Protein AF-0000000078813583 (afdb_homodimer)

Structure (mmCIF, N/CA/C/O backbone):
data_AF-0000000078813583-model_v1
#
loop_
_entity.id
_entity.type
_entity.pdbx_description
1 polymer 'HTH gntR-type domain-containing protein'
#
loop_
_atom_site.group_PDB
_atom_site.id
_atom_site.type_symbol
_atom_site.label_atom_id
_atom_site.label_alt_id
_atom_site.label_comp_id
_atom_site.label_asym_id
_atom_site.label_entity_id
_atom_site.label_seq_id
_atom_site.pdbx_PDB_ins_code
_atom_site.Cartn_x
_atom_site.Cartn_y
_atom_site.Cartn_z
_atom_site.occupancy
_atom_site.B_iso_or_equiv
_atom_site.auth_seq_id
_atom_site.auth_comp_id
_atom_site.auth_asym_id
_atom_site.auth_atom_id
_atom_site.pdbx_PDB_model_num
ATOM 1 N N . MET A 1 1 ? 10.258 1.298 33 1 20.34 1 MET A N 1
ATOM 2 C CA . MET A 1 1 ? 10.172 1.238 31.531 1 20.34 1 MET A CA 1
ATOM 3 C C . MET A 1 1 ? 8.977 2.035 31.016 1 20.34 1 MET A C 1
ATOM 5 O O . MET A 1 1 ? 7.832 1.681 31.297 1 20.34 1 MET A O 1
ATOM 9 N N . LYS A 1 2 ? 9.023 3.385 30.969 1 31.19 2 LYS A N 1
ATOM 10 C CA . LYS A 1 2 ? 7.918 4.328 30.859 1 31.19 2 LYS A CA 1
ATOM 11 C C . LYS A 1 2 ? 7.121 4.09 29.578 1 31.19 2 LYS A C 1
ATOM 13 O O . LYS A 1 2 ? 7.695 3.939 28.5 1 31.19 2 LYS A O 1
ATOM 18 N N . ILE A 1 3 ? 6.09 3.344 29.641 1 30.8 3 ILE A N 1
ATOM 19 C CA . ILE A 1 3 ? 5.148 2.914 28.609 1 30.8 3 ILE A CA 1
ATOM 20 C C . ILE A 1 3 ? 4.738 4.109 27.766 1 30.8 3 ILE A C 1
ATOM 22 O O . ILE A 1 3 ? 4.238 5.109 28.281 1 30.8 3 ILE A O 1
ATOM 26 N N . GLU A 1 4 ? 5.508 4.586 26.859 1 36.78 4 GLU A N 1
ATOM 27 C CA . GLU A 1 4 ? 5.168 5.699 25.984 1 36.78 4 GLU A CA 1
ATOM 28 C C . GLU A 1 4 ? 3.711 5.621 25.531 1 36.78 4 GLU A C 1
ATOM 30 O O . GLU A 1 4 ? 3.34 4.73 24.766 1 36.78 4 GLU A O 1
ATOM 35 N N . ILE A 1 5 ? 2.711 5.637 26.359 1 39.38 5 ILE A N 1
ATOM 36 C CA . ILE A 1 5 ? 1.26 5.641 26.203 1 39.38 5 ILE A CA 1
ATOM 37 C C . ILE A 1 5 ? 0.859 6.605 25.094 1 39.38 5 ILE A C 1
ATOM 39 O O . ILE A 1 5 ? 1.167 7.797 25.156 1 39.38 5 ILE A O 1
ATOM 43 N N . ASN A 1 6 ? 0.898 6.344 23.875 1 46.44 6 ASN A N 1
ATOM 44 C CA . ASN A 1 6 ? 0.423 7.164 22.766 1 46.44 6 ASN A CA 1
ATOM 45 C C . ASN A 1 6 ? -0.823 7.957 23.156 1 46.44 6 ASN A C 1
ATOM 47 O O . ASN A 1 6 ? -1.932 7.418 23.141 1 46.44 6 ASN A O 1
ATOM 51 N N . GLN A 1 7 ? -0.845 8.695 24.125 1 53.44 7 GLN A N 1
ATOM 52 C CA . GLN A 1 7 ? -1.902 9.539 24.656 1 53.44 7 GLN A CA 1
ATOM 53 C C . GLN A 1 7 ? -2.555 10.375 23.562 1 53.44 7 GLN A C 1
ATOM 55 O O . GLN A 1 7 ? -1.867 11.086 22.828 1 53.44 7 GLN A O 1
ATOM 60 N N . THR A 1 8 ? -3.723 9.883 23.109 1 69 8 THR A N 1
ATOM 61 C CA . THR A 1 8 ? -4.543 10.703 22.219 1 69 8 THR A CA 1
ATOM 62 C C . THR A 1 8 ? -4.562 12.156 22.688 1 69 8 THR A C 1
ATOM 64 O O . THR A 1 8 ? -4.914 12.445 23.828 1 69 8 THR A O 1
ATOM 67 N N . THR A 1 9 ? -3.934 13.039 21.953 1 79.19 9 THR A N 1
ATOM 68 C CA . THR A 1 9 ? -3.9 14.469 22.219 1 79.19 9 THR A CA 1
ATOM 69 C C . THR A 1 9 ? -5.281 15.086 22.031 1 79.19 9 THR A C 1
ATOM 71 O O . THR A 1 9 ? -6.191 14.445 21.516 1 79.19 9 THR A O 1
ATOM 74 N N . LEU A 1 10 ? -5.449 16.156 22.609 1 86.19 10 LEU A N 1
ATOM 75 C CA . LEU A 1 10 ? -6.68 16.906 22.406 1 86.19 10 LEU A CA 1
ATOM 76 C C . LEU A 1 10 ? -6.949 17.109 20.922 1 86.19 10 LEU A C 1
ATOM 78 O O . LEU A 1 10 ? -8.094 17 20.469 1 86.19 10 LEU A O 1
ATOM 82 N N . ILE A 1 11 ? -5.953 17.312 20.203 1 86.94 11 ILE A N 1
ATOM 83 C CA . ILE A 1 11 ? -6.098 17.531 18.766 1 86.94 11 ILE A CA 1
ATOM 84 C C . ILE A 1 11 ? -6.594 16.25 18.078 1 86.94 11 ILE A C 1
ATOM 86 O O . ILE A 1 11 ? -7.438 16.312 17.188 1 86.94 11 ILE A O 1
ATOM 90 N N . ASP A 1 12 ? -6.102 15.117 18.562 1 86.94 12 ASP A N 1
ATOM 91 C CA . ASP A 1 12 ? -6.57 13.836 18.031 1 86.94 12 ASP A CA 1
ATOM 92 C C . ASP A 1 12 ? -8.07 13.664 18.25 1 86.94 12 ASP A C 1
ATOM 94 O O . ASP A 1 12 ? -8.797 13.234 17.359 1 86.94 12 ASP A O 1
ATOM 98 N N . GLN A 1 13 ? -8.43 14 19.359 1 91.81 13 GLN A N 1
ATOM 99 C CA . GLN A 1 13 ? -9.844 13.883 19.719 1 91.81 13 GLN A CA 1
ATOM 100 C C . GLN A 1 13 ? -10.703 14.82 18.875 1 91.81 13 GLN A C 1
ATOM 102 O O . GLN A 1 13 ? -11.789 14.438 18.422 1 91.81 13 GLN A O 1
ATOM 107 N N . VAL A 1 14 ? -10.242 15.977 18.75 1 94.19 14 VAL A N 1
ATOM 108 C CA . VAL A 1 14 ? -11 16.953 17.984 1 94.19 14 VAL A CA 1
ATOM 109 C C . VAL A 1 14 ? -11.078 16.531 16.531 1 94.19 14 VAL A C 1
ATOM 111 O O . VAL A 1 14 ? -12.125 16.688 15.883 1 94.19 14 VAL A O 1
ATOM 114 N N . GLU A 1 15 ? -10.023 15.984 16 1 92.12 15 GLU A N 1
ATOM 115 C CA . GLU A 1 15 ? -10.055 15.445 14.641 1 92.12 15 GLU A CA 1
ATOM 116 C C . GLU A 1 15 ? -11.141 14.391 14.492 1 92.12 15 GLU A C 1
ATOM 118 O O . GLU A 1 15 ? -11.922 14.43 13.539 1 92.12 15 GLU A O 1
ATOM 123 N N . ASP A 1 16 ? -11.125 13.523 15.422 1 92.94 16 ASP A N 1
ATOM 124 C CA . ASP A 1 16 ? -12.125 12.461 15.406 1 92.94 16 ASP A CA 1
ATOM 125 C C . ASP A 1 16 ? -13.539 13.031 15.5 1 92.94 16 ASP A C 1
ATOM 127 O O . ASP A 1 16 ? -14.438 12.586 14.773 1 92.94 16 ASP A O 1
ATOM 131 N N . SER A 1 17 ? -13.719 13.984 16.312 1 94.88 17 SER A N 1
ATOM 132 C CA . SER A 1 17 ? -15.016 14.617 16.5 1 94.88 17 SER A CA 1
ATOM 133 C C . SER A 1 17 ? -15.461 15.344 15.227 1 94.88 17 SER A C 1
ATOM 135 O O . SER A 1 17 ? -16.641 15.352 14.891 1 94.88 17 SER A O 1
ATOM 137 N N . LEU A 1 18 ? -14.523 15.922 14.609 1 95.56 18 LEU A N 1
ATOM 138 C CA . LEU A 1 18 ? -14.836 16.609 13.359 1 95.56 18 LEU A CA 1
ATOM 139 C C . LEU A 1 18 ? -15.352 15.625 12.312 1 95.56 18 LEU A C 1
ATOM 141 O O . LEU A 1 18 ? -16.359 15.883 11.656 1 95.56 18 LEU A O 1
ATOM 145 N N . LEU A 1 19 ? -14.734 14.531 12.203 1 93.38 19 LEU A N 1
ATOM 146 C CA . LEU A 1 19 ? -15.156 13.531 11.234 1 93.38 19 LEU A CA 1
ATOM 147 C C . LEU A 1 19 ? -16.547 13.008 11.562 1 93.38 19 LEU A C 1
ATOM 149 O O . LEU A 1 19 ? -17.375 12.82 10.672 1 93.38 19 LEU A O 1
ATOM 153 N N . THR A 1 20 ? -16.75 12.82 12.82 1 94.44 20 THR A N 1
ATOM 154 C CA . THR A 1 20 ? -18.062 12.391 13.258 1 94.44 20 THR A CA 1
ATOM 155 C C . THR A 1 20 ? -19.109 13.453 12.945 1 94.44 20 THR A C 1
ATOM 157 O O . THR A 1 20 ? -20.219 13.141 12.484 1 94.44 20 THR A O 1
ATOM 160 N N . TYR A 1 21 ? -18.719 14.68 13.203 1 94.56 21 TYR A N 1
ATOM 161 C CA . TYR A 1 21 ? -19.594 15.797 12.914 1 94.56 21 TYR A CA 1
ATOM 162 C C . TYR A 1 21 ? -19.969 15.836 11.43 1 94.56 21 TYR A C 1
ATOM 164 O O . TYR A 1 21 ? -21.125 16.016 11.078 1 94.56 21 TYR A O 1
ATOM 172 N N . PHE A 1 22 ? -19 15.688 10.594 1 93.62 22 PHE A N 1
ATOM 173 C CA . PHE A 1 22 ? -19.25 15.727 9.156 1 93.62 22 PHE A CA 1
ATOM 174 C C . PHE A 1 22 ? -20.203 14.617 8.734 1 93.62 22 PHE A C 1
ATOM 176 O O . PHE A 1 22 ? -21.125 14.852 7.961 1 93.62 22 PHE A O 1
ATOM 183 N N . LYS A 1 23 ? -20 13.492 9.297 1 90.88 23 LYS A N 1
ATOM 184 C CA . LYS A 1 23 ? -20.844 12.344 8.977 1 90.88 23 LYS A CA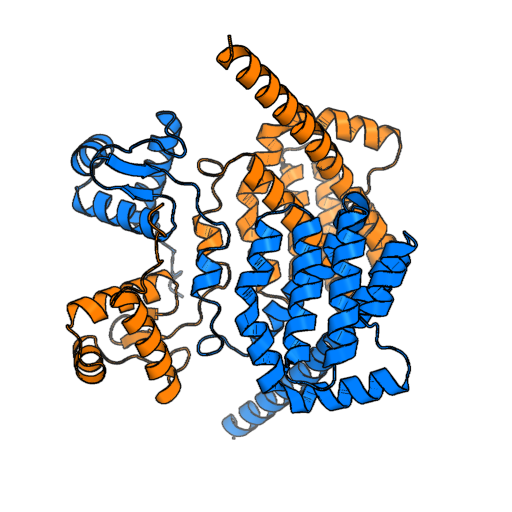 1
ATOM 185 C C . LYS A 1 23 ? -22.266 12.539 9.484 1 90.88 23 LYS A C 1
ATOM 187 O O . LYS A 1 23 ? -23.234 12.32 8.758 1 90.88 23 LYS A O 1
ATOM 192 N N . LYS A 1 24 ? -22.391 13 10.68 1 93.38 24 LYS A N 1
ATOM 193 C CA . LYS A 1 24 ? -23.703 13.195 11.312 1 93.38 24 LYS A CA 1
ATOM 194 C C . LYS A 1 24 ? -24.516 14.25 10.57 1 93.38 24 LYS A C 1
ATOM 196 O O . LYS A 1 24 ? -25.75 14.172 10.531 1 93.38 24 LYS A O 1
ATOM 201 N N . ASN A 1 25 ? -23.828 15.164 9.961 1 93.94 25 ASN A N 1
ATOM 202 C CA . ASN A 1 25 ? -24.516 16.25 9.266 1 93.94 25 ASN A CA 1
ATOM 203 C C . ASN A 1 25 ? -24.578 15.992 7.762 1 93.94 25 ASN A C 1
ATOM 205 O O . ASN A 1 25 ? -24.844 16.922 6.984 1 93.94 25 ASN A O 1
ATOM 209 N N . ASP A 1 26 ? -24.219 14.82 7.336 1 91.69 26 ASP A N 1
ATOM 210 C CA . ASP A 1 26 ? -24.328 14.328 5.969 1 91.69 26 ASP A CA 1
ATOM 211 C C . ASP A 1 26 ? -23.5 15.18 5.004 1 91.69 26 ASP A C 1
ATOM 213 O O . ASP A 1 26 ? -23.969 15.516 3.912 1 91.69 26 ASP A O 1
ATOM 217 N N . LEU A 1 27 ? -22.406 15.648 5.527 1 91.81 27 LEU A N 1
ATOM 218 C CA . LEU A 1 27 ? -21.484 16.359 4.652 1 91.81 27 LEU A CA 1
ATOM 219 C C . LEU A 1 27 ? -20.609 15.383 3.881 1 91.81 27 LEU A C 1
ATOM 221 O O . LEU A 1 27 ? -20 14.484 4.473 1 91.81 27 LEU A O 1
ATOM 225 N N . GLY A 1 28 ? -20.656 15.547 2.551 1 88.56 28 GLY A N 1
ATOM 226 C CA . GLY A 1 28 ? -19.859 14.695 1.696 1 88.56 28 GLY A CA 1
ATOM 227 C C . GLY A 1 28 ? -18.891 15.461 0.822 1 88.56 28 GLY A C 1
ATOM 228 O O . GLY A 1 28 ? -18.719 16.672 0.99 1 88.56 28 GLY A O 1
ATOM 229 N N . ARG A 1 29 ? -18.281 14.703 -0.003 1 88.56 29 ARG A N 1
ATOM 230 C CA . ARG A 1 29 ? -17.312 15.297 -0.918 1 88.56 29 ARG A CA 1
ATOM 231 C C . ARG A 1 29 ? -17.906 16.484 -1.655 1 88.56 29 ARG A C 1
ATOM 233 O O . ARG A 1 29 ? -19 16.391 -2.219 1 88.56 29 ARG A O 1
ATOM 240 N N . GLY A 1 30 ? -17.156 17.516 -1.585 1 89.75 30 GLY A N 1
ATOM 241 C CA . GLY A 1 30 ? -17.594 18.719 -2.295 1 89.75 30 GLY A CA 1
ATOM 242 C C . GLY A 1 30 ? -18.359 19.688 -1.419 1 89.75 30 GLY A C 1
ATOM 243 O O . GLY A 1 30 ? -18.516 20.859 -1.768 1 89.75 30 GLY A O 1
ATOM 244 N N . ASP A 1 31 ? -18.875 19.25 -0.312 1 92.44 31 ASP A N 1
ATOM 245 C CA . ASP A 1 31 ? -19.656 20.109 0.574 1 92.44 31 ASP A CA 1
ATOM 246 C C . ASP A 1 31 ? -18.75 21.062 1.355 1 92.44 31 ASP A C 1
ATOM 248 O O . ASP A 1 31 ? -17.656 20.672 1.775 1 92.44 31 ASP A O 1
ATOM 252 N N . SER A 1 32 ? -19.266 22.188 1.63 1 93.88 32 SER A N 1
ATOM 253 C CA . SER A 1 32 ? -18.578 23.141 2.484 1 93.88 32 SER A CA 1
ATOM 254 C C . SER A 1 32 ? -18.719 22.766 3.957 1 93.88 32 SER A C 1
ATOM 256 O O . SER A 1 32 ? -19.781 22.312 4.391 1 93.88 32 SER A O 1
ATOM 258 N N . ILE A 1 33 ? -17.562 22.984 4.629 1 95 33 ILE A N 1
ATOM 259 C CA . ILE A 1 33 ? -17.656 22.75 6.066 1 95 33 ILE A CA 1
ATOM 260 C C . ILE A 1 33 ? -17.797 24.094 6.797 1 95 33 ILE A C 1
ATOM 262 O O . ILE A 1 33 ? -17.359 25.125 6.289 1 95 33 ILE A O 1
ATOM 266 N N . PRO A 1 34 ? -18.453 24.078 7.941 1 94.06 34 PRO A N 1
ATOM 267 C CA . PRO A 1 34 ? -18.594 25.297 8.727 1 94.06 34 PRO A CA 1
ATOM 268 C C . PRO A 1 34 ? -17.25 25.938 9.055 1 94.06 34 PRO A C 1
ATOM 270 O O . PRO A 1 34 ? -16.219 25.266 9.008 1 94.06 34 PRO A O 1
ATOM 273 N N . ASN A 1 35 ? -17.266 27.188 9.352 1 93 35 ASN A N 1
ATOM 274 C CA . ASN A 1 35 ? -16.031 27.906 9.664 1 93 35 ASN A CA 1
ATOM 275 C C . ASN A 1 35 ? -15.477 27.5 11.023 1 93 35 ASN A C 1
ATOM 277 O O . ASN A 1 35 ? -16.156 26.812 11.797 1 93 35 ASN A O 1
ATOM 281 N N . GLU A 1 36 ? -14.219 27.859 11.281 1 94.25 36 GLU A N 1
ATOM 282 C CA . GLU A 1 36 ? -13.492 27.469 12.492 1 94.25 36 GLU A CA 1
ATOM 283 C C . GLU A 1 36 ? -14.25 27.875 13.75 1 94.25 36 GLU A C 1
ATOM 285 O O . GLU A 1 36 ? -14.312 27.109 14.719 1 94.25 36 GLU A O 1
ATOM 290 N N . ASN A 1 37 ? -14.883 29.062 13.719 1 94.75 37 ASN A N 1
ATOM 291 C CA . ASN A 1 37 ? -15.617 29.562 14.875 1 94.75 37 ASN A CA 1
ATOM 292 C C . ASN A 1 37 ? -16.844 28.688 15.172 1 94.75 37 ASN A C 1
ATOM 294 O O . ASN A 1 37 ? -17.094 28.344 16.328 1 94.75 37 ASN A O 1
ATOM 298 N N . SER A 1 38 ? -17.562 28.422 14.195 1 96.31 38 SER A N 1
ATOM 299 C CA . SER A 1 38 ? -18.75 27.594 14.336 1 96.31 38 SER A CA 1
ATOM 300 C C . SER A 1 38 ? -18.391 26.188 14.836 1 96.31 38 SER A C 1
ATOM 302 O O . SER A 1 38 ? -19.062 25.656 15.727 1 96.31 38 SER A O 1
ATOM 304 N N . LEU A 1 39 ? -17.359 25.594 14.312 1 96.81 39 LEU A N 1
ATOM 305 C CA . LEU A 1 39 ? -16.922 24.25 14.719 1 96.81 39 LEU A CA 1
ATOM 306 C C . LEU A 1 39 ? -16.422 24.266 16.156 1 96.81 39 LEU A C 1
ATOM 308 O O . LEU A 1 39 ? -16.672 23.312 16.906 1 96.81 39 LEU A O 1
ATOM 312 N N . ALA A 1 40 ? -15.695 25.312 16.5 1 96.69 40 ALA A N 1
ATOM 313 C CA . ALA A 1 40 ? -15.219 25.453 17.875 1 96.69 40 ALA A CA 1
ATOM 314 C C . ALA A 1 40 ? -16.391 25.469 18.859 1 96.69 40 ALA A C 1
ATOM 316 O O . ALA A 1 40 ? -16.344 24.797 19.891 1 96.69 40 ALA A O 1
ATOM 317 N N . ALA A 1 41 ? -17.422 26.266 18.516 1 96.56 41 ALA A N 1
ATOM 318 C CA . ALA A 1 41 ? -18.625 26.359 19.344 1 96.56 41 ALA A CA 1
ATOM 319 C C . ALA A 1 41 ? -19.328 25 19.438 1 96.56 41 ALA A C 1
ATOM 321 O O . ALA A 1 41 ? -19.75 24.594 20.531 1 96.56 41 ALA A O 1
ATOM 322 N N . GLU A 1 42 ? -19.391 24.359 18.359 1 94.69 42 GLU A N 1
ATOM 323 C CA . GLU A 1 42 ? -20.062 23.062 18.281 1 94.69 42 GLU A CA 1
ATOM 324 C C . GLU A 1 42 ? -19.344 22.016 19.109 1 94.69 42 GLU A C 1
ATOM 326 O O . GLU A 1 42 ? -19.984 21.156 19.75 1 94.69 42 GLU A O 1
ATOM 331 N N . LEU A 1 43 ? -18.062 22.047 19.109 1 96.06 43 LEU A N 1
ATOM 332 C CA . LEU A 1 43 ? -17.281 21 19.734 1 96.06 43 LEU A CA 1
ATOM 333 C C . LEU A 1 43 ? -16.859 21.391 21.156 1 96.06 43 LEU A C 1
ATOM 335 O O . LEU A 1 43 ? -16.375 20.562 21.922 1 96.06 43 LEU A O 1
ATOM 339 N N . GLY A 1 44 ? -17.016 22.609 21.5 1 96.12 44 GLY A N 1
ATOM 340 C CA . GLY A 1 44 ? -16.703 23.078 22.844 1 96.12 44 GLY A CA 1
ATOM 341 C C . GLY A 1 44 ? -15.219 23.156 23.109 1 96.12 44 GLY A C 1
ATOM 342 O O . GLY A 1 44 ? -14.758 22.781 24.188 1 96.12 44 GLY A O 1
ATOM 343 N N . VAL A 1 45 ? -14.516 23.5 22.125 1 96.56 45 VAL A N 1
ATOM 344 C CA . VAL A 1 45 ? -13.07 23.625 22.281 1 96.56 45 VAL A CA 1
ATOM 345 C C . VAL A 1 45 ? -12.617 24.969 21.703 1 96.56 45 VAL A C 1
ATOM 347 O O . VAL A 1 45 ? -13.398 25.672 21.062 1 96.56 45 VAL A O 1
ATOM 350 N N . ALA A 1 46 ? -11.383 25.344 21.984 1 95.12 46 ALA A N 1
ATOM 351 C CA . ALA A 1 46 ? -10.828 26.594 21.516 1 95.12 46 ALA A CA 1
ATOM 352 C C . ALA A 1 46 ? -10.656 26.578 20 1 95.12 46 ALA A C 1
ATOM 354 O O . ALA A 1 46 ? -10.391 25.531 19.406 1 95.12 46 ALA A O 1
ATOM 355 N N . ARG A 1 47 ? -10.766 27.766 19.422 1 94.44 47 ARG A N 1
ATOM 356 C CA . ARG A 1 47 ? -10.609 27.906 17.969 1 94.44 47 ARG A CA 1
ATOM 357 C C . ARG A 1 47 ? -9.234 27.438 17.516 1 94.44 47 ARG A C 1
ATOM 359 O O . ARG A 1 47 ? -9.094 26.859 16.438 1 94.44 47 ARG A O 1
ATOM 366 N N . SER A 1 48 ? -8.273 27.656 18.328 1 91.5 48 SER A N 1
ATOM 367 C CA . SER A 1 48 ? -6.914 27.266 17.984 1 91.5 48 SER A CA 1
ATOM 368 C C . SER A 1 48 ? -6.797 25.75 17.859 1 91.5 48 SER A C 1
ATOM 370 O O . SER A 1 48 ? -6.031 25.25 17.031 1 91.5 48 SER A O 1
ATOM 372 N N . VAL A 1 49 ? -7.496 25.047 18.641 1 91.62 49 VAL A N 1
ATOM 373 C CA . VAL A 1 49 ? -7.492 23.578 18.609 1 91.62 49 VAL A CA 1
ATOM 374 C C . VAL A 1 49 ? -8.18 23.094 17.344 1 91.62 49 VAL A C 1
ATOM 376 O O . VAL A 1 49 ? -7.668 22.203 16.656 1 91.62 49 VAL A O 1
ATOM 379 N N . VAL A 1 50 ? -9.281 23.734 17 1 94.5 50 VAL A N 1
ATOM 380 C CA . VAL A 1 50 ? -10 23.391 15.773 1 94.5 50 VAL A CA 1
ATOM 381 C C . VAL A 1 50 ? -9.133 23.703 14.555 1 94.5 50 VAL A C 1
ATOM 383 O O . VAL A 1 50 ? -9.062 22.891 13.617 1 94.5 50 VAL A O 1
ATOM 386 N N . ARG A 1 51 ? -8.516 24.797 14.586 1 90.06 51 ARG A N 1
ATOM 387 C CA . ARG A 1 51 ? -7.645 25.188 13.492 1 90.06 51 ARG A CA 1
ATOM 388 C C . ARG A 1 51 ? -6.543 24.156 13.266 1 90.06 51 ARG A C 1
ATOM 390 O O . ARG A 1 51 ? -6.242 23.797 12.125 1 90.06 51 ARG A O 1
ATOM 397 N N . GLU A 1 52 ? -6 23.703 14.336 1 85.75 52 GLU A N 1
ATOM 398 C CA . GLU A 1 52 ? -4.949 22.703 14.219 1 85.75 52 GLU A CA 1
ATOM 399 C C . GLU A 1 52 ? -5.492 21.391 13.664 1 85.75 52 GLU A C 1
ATOM 401 O O . GLU A 1 52 ? -4.863 20.766 12.805 1 85.75 52 GLU A O 1
ATOM 406 N N . ALA A 1 53 ? -6.598 21.031 14.133 1 90.12 53 ALA A N 1
ATOM 407 C CA . ALA A 1 53 ? -7.223 19.812 13.648 1 90.12 53 ALA A CA 1
ATOM 408 C C . ALA A 1 53 ? -7.566 19.906 12.172 1 90.12 53 ALA A C 1
ATOM 410 O O . ALA A 1 53 ? -7.316 18.984 11.398 1 90.12 53 ALA A O 1
ATOM 411 N N . LEU A 1 54 ? -8.062 21.062 11.836 1 91 54 LEU A N 1
ATOM 412 C CA . LEU A 1 54 ? -8.422 21.281 10.438 1 91 54 LEU A CA 1
ATOM 413 C C . LEU A 1 54 ? -7.176 21.328 9.555 1 91 54 LEU A C 1
ATOM 415 O O . LEU A 1 54 ? -7.203 20.859 8.414 1 91 54 LEU A O 1
ATOM 419 N N . SER A 1 55 ? -6.129 21.875 10.039 1 85.44 55 SER A N 1
ATOM 420 C CA . SER A 1 55 ? -4.867 21.906 9.312 1 85.44 55 SER A CA 1
ATOM 421 C C . SER A 1 55 ? -4.355 20.484 9.031 1 85.44 55 SER A C 1
ATOM 423 O O . SER A 1 55 ? -3.846 20.219 7.945 1 85.44 55 SER A O 1
ATOM 425 N N . ARG A 1 56 ? -4.547 19.656 9.984 1 83.88 56 ARG A N 1
ATOM 426 C CA . ARG A 1 56 ? -4.133 18.266 9.805 1 83.88 56 ARG A CA 1
ATOM 427 C C . ARG A 1 56 ? -4.984 17.562 8.75 1 83.88 56 ARG A C 1
ATOM 429 O O . ARG A 1 56 ? -4.461 16.844 7.906 1 83.88 56 ARG A O 1
ATOM 436 N N . LEU A 1 57 ? -6.273 17.812 8.836 1 89.38 57 LEU A N 1
ATOM 437 C CA . LEU A 1 57 ? -7.172 17.219 7.848 1 89.38 57 LEU A CA 1
ATOM 438 C C . LEU A 1 57 ? -6.855 17.734 6.449 1 89.38 57 LEU A C 1
ATOM 440 O O . LEU A 1 57 ? -6.961 16.984 5.473 1 89.38 57 LEU A O 1
ATOM 444 N N . LYS A 1 58 ? -6.461 18.938 6.395 1 88.25 58 LYS A N 1
ATOM 445 C CA . LYS A 1 58 ? -6.066 19.531 5.121 1 88.25 58 LYS A CA 1
ATOM 446 C C . LYS A 1 58 ? -4.805 18.875 4.574 1 88.25 58 LYS A C 1
ATOM 448 O O . LYS A 1 58 ? -4.727 18.562 3.385 1 88.25 58 LYS A O 1
ATOM 453 N N . MET A 1 59 ? -3.898 18.641 5.422 1 81 59 MET A N 1
ATOM 454 C CA . MET A 1 59 ? -2.646 18.016 5.027 1 81 59 MET A CA 1
ATOM 455 C C . MET A 1 59 ? -2.893 16.594 4.523 1 81 59 MET A C 1
ATOM 457 O O . MET A 1 59 ? -2.217 16.125 3.604 1 81 59 MET A O 1
ATOM 461 N N . MET A 1 60 ? -3.904 15.992 5.121 1 85.25 60 MET A N 1
ATOM 462 C CA . MET A 1 60 ? -4.223 14.617 4.742 1 85.25 60 MET A CA 1
ATOM 463 C C . MET A 1 60 ? -5.078 14.586 3.48 1 85.25 60 MET A C 1
ATOM 465 O O . MET A 1 60 ? -5.359 13.516 2.941 1 85.25 60 MET A O 1
ATOM 469 N N . GLY A 1 61 ? -5.559 15.781 3.031 1 89.06 61 GLY A N 1
ATOM 470 C CA . GLY A 1 61 ? -6.336 15.875 1.806 1 89.06 61 GLY A CA 1
ATOM 471 C C . GLY A 1 61 ? -7.824 15.68 2.025 1 89.06 61 GLY A C 1
ATOM 472 O O . GLY A 1 61 ? -8.578 15.492 1.069 1 89.06 61 GLY A O 1
ATOM 473 N N . LEU A 1 62 ? -8.227 15.711 3.244 1 92.06 62 LEU A N 1
ATOM 474 C CA . LEU A 1 62 ? -9.641 15.516 3.557 1 92.06 62 LEU A CA 1
ATOM 475 C C . LEU A 1 62 ? -10.422 16.812 3.373 1 92.06 62 LEU A C 1
ATOM 477 O O . LEU A 1 62 ? -11.648 16.797 3.234 1 92.06 62 LEU A O 1
ATOM 481 N N . ILE A 1 63 ? -9.609 17.922 3.484 1 93 63 ILE A N 1
ATOM 482 C CA . ILE A 1 63 ? -10.195 19.25 3.334 1 93 63 ILE A CA 1
ATOM 483 C C . ILE A 1 63 ? -9.352 20.078 2.373 1 93 63 ILE A C 1
ATOM 485 O O . ILE A 1 63 ? -8.125 19.922 2.314 1 93 63 ILE A O 1
ATOM 489 N N . HIS A 1 64 ? -9.992 20.812 1.605 1 90.88 64 HIS A N 1
ATOM 490 C CA . HIS A 1 64 ? -9.32 21.766 0.727 1 90.88 64 HIS A CA 1
ATOM 491 C C . HIS A 1 64 ? -9.945 23.156 0.841 1 90.88 64 HIS A C 1
ATOM 493 O O . HIS A 1 64 ? -11.164 23.281 0.966 1 90.88 64 HIS A O 1
ATOM 499 N N . ALA A 1 65 ? -9.078 24.125 0.827 1 86.62 65 ALA A N 1
ATOM 500 C CA . ALA A 1 65 ? -9.57 25.5 0.836 1 86.62 65 ALA A CA 1
ATOM 501 C C . ALA A 1 65 ? -9.93 25.953 -0.572 1 86.62 65 ALA A C 1
ATOM 503 O O . ALA A 1 65 ? -9.172 25.734 -1.52 1 86.62 65 ALA A O 1
ATOM 504 N N . ARG A 1 66 ? -11.062 26.359 -0.8 1 84.12 66 ARG A N 1
ATOM 505 C CA . ARG A 1 66 ? -11.5 26.938 -2.07 1 84.12 66 ARG A CA 1
ATOM 506 C C . ARG A 1 66 ? -11.789 28.422 -1.929 1 84.12 66 ARG A C 1
ATOM 508 O O . ARG A 1 66 ? -12.367 28.859 -0.928 1 84.12 66 ARG A O 1
ATOM 515 N N . PRO A 1 67 ? -11.344 29.156 -2.971 1 81.75 67 PRO A N 1
ATOM 516 C CA . PRO A 1 67 ? -11.656 30.594 -2.924 1 81.75 67 PRO A CA 1
ATOM 517 C C . PRO A 1 67 ? -13.148 30.859 -2.816 1 81.75 67 PRO A C 1
ATOM 519 O O . PRO A 1 67 ? -13.945 30.266 -3.547 1 81.75 67 PRO A O 1
ATOM 522 N N . ARG A 1 68 ? -13.625 31.703 -1.98 1 80.44 68 ARG A N 1
ATOM 523 C CA . ARG A 1 68 ? -14.977 32.219 -1.796 1 80.44 68 ARG A CA 1
ATOM 524 C C . ARG A 1 68 ? -15.914 31.141 -1.257 1 80.44 68 ARG A C 1
ATOM 526 O O . ARG A 1 68 ? -17.094 31.406 -0.993 1 80.44 68 ARG A O 1
ATOM 533 N N . LYS A 1 69 ? -15.461 29.875 -1.215 1 79.69 69 LYS A N 1
ATOM 534 C CA . LYS A 1 69 ? -16.312 28.797 -0.719 1 79.69 69 LYS A CA 1
ATOM 535 C C . LYS A 1 69 ? -15.828 28.281 0.635 1 79.69 69 LYS A C 1
ATOM 537 O O . LYS A 1 69 ? -16.516 27.5 1.294 1 79.69 69 LYS A O 1
ATOM 542 N N . GLY A 1 70 ? -14.695 28.797 1.001 1 87.88 70 GLY A N 1
ATOM 543 C CA . GLY A 1 70 ? -14.156 28.328 2.268 1 87.88 70 GLY A CA 1
ATOM 544 C C . GLY A 1 70 ? -13.539 26.938 2.178 1 87.88 70 GLY A C 1
ATOM 545 O O . GLY A 1 70 ? -12.891 26.609 1.183 1 87.88 70 GLY A O 1
ATOM 546 N N . MET A 1 71 ? -13.711 26.125 3.27 1 92 71 MET A N 1
ATOM 547 C CA . MET A 1 71 ? -13.148 24.766 3.297 1 92 71 MET A CA 1
ATOM 548 C C . MET A 1 71 ? -14.188 23.734 2.857 1 92 71 MET A C 1
ATOM 550 O O . MET A 1 71 ? -15.352 23.812 3.254 1 92 71 MET A O 1
ATOM 554 N N . VAL A 1 72 ? -13.773 22.859 1.957 1 94.5 72 VAL A N 1
ATOM 555 C CA . VAL A 1 72 ? -14.672 21.828 1.443 1 94.5 72 VAL A CA 1
ATOM 556 C C . VAL A 1 72 ? -14.102 20.453 1.751 1 94.5 72 VAL A C 1
ATOM 558 O O . VAL A 1 72 ? -12.883 20.266 1.776 1 94.5 72 VAL A O 1
ATOM 561 N N . LEU A 1 73 ? -15.039 19.562 1.932 1 93.81 73 LEU A N 1
ATOM 562 C CA . LEU A 1 73 ? -14.633 18.188 2.166 1 93.81 73 LEU A CA 1
ATOM 563 C C . LEU A 1 73 ? -14.211 17.516 0.863 1 93.81 73 LEU A C 1
ATOM 565 O O . LEU A 1 73 ? -14.828 17.719 -0.181 1 93.81 73 LEU A O 1
ATOM 569 N N . THR A 1 74 ? -13.156 16.766 0.907 1 93.38 74 THR A N 1
ATOM 570 C CA . THR A 1 74 ? -12.664 15.961 -0.213 1 93.38 74 THR A CA 1
ATOM 571 C C . THR A 1 74 ? -12.289 14.555 0.249 1 93.38 74 THR A C 1
ATOM 573 O O . THR A 1 74 ? -12.125 14.32 1.445 1 93.38 74 THR A O 1
ATOM 576 N N . GLU A 1 75 ? -12.336 13.648 -0.637 1 92.44 75 GLU A N 1
ATOM 577 C CA . GLU A 1 75 ? -11.836 12.312 -0.315 1 92.44 75 GLU A CA 1
ATOM 578 C C . GLU A 1 75 ? -10.32 12.242 -0.444 1 92.44 75 GLU A C 1
ATOM 580 O O . GLU A 1 75 ? -9.758 12.625 -1.475 1 92.44 75 GLU A O 1
ATOM 585 N N . PRO A 1 76 ? -9.727 11.805 0.586 1 90.88 76 PRO A N 1
ATOM 586 C CA . PRO A 1 76 ? -8.258 11.742 0.544 1 90.88 76 PRO A CA 1
ATOM 587 C C . PRO A 1 76 ? -7.746 10.633 -0.368 1 90.88 76 PRO A C 1
ATOM 589 O O . PRO A 1 76 ? -8.445 9.641 -0.601 1 90.88 76 PRO A O 1
ATOM 592 N N . SER A 1 77 ? -6.492 10.945 -0.911 1 91.31 77 SER A N 1
ATOM 593 C CA . SER A 1 77 ? -5.785 9.836 -1.549 1 91.31 77 SER A CA 1
ATOM 594 C C . SER A 1 77 ? -5.285 8.836 -0.516 1 91.31 77 SER A C 1
ATOM 596 O O . SER A 1 77 ? -4.66 9.219 0.476 1 91.31 77 SER A O 1
ATOM 598 N N . ILE A 1 78 ? -5.559 7.598 -0.787 1 94.44 78 ILE A N 1
ATOM 599 C CA . ILE A 1 78 ? -5.184 6.539 0.144 1 94.44 78 ILE A CA 1
ATOM 600 C C . ILE A 1 78 ? -3.662 6.477 0.266 1 94.44 78 ILE A C 1
ATOM 602 O O . ILE A 1 78 ? -3.129 6.219 1.347 1 94.44 78 ILE A O 1
ATOM 606 N N . LEU A 1 79 ? -3.018 6.766 -0.828 1 94.88 79 LEU A N 1
ATOM 607 C CA . LEU A 1 79 ? -1.565 6.621 -0.839 1 94.88 79 LEU A CA 1
ATOM 608 C C . LEU A 1 79 ? -0.883 7.984 -0.872 1 94.88 79 LEU A C 1
ATOM 610 O O . LEU A 1 79 ? 0.317 8.078 -1.137 1 94.88 79 LEU A O 1
ATOM 614 N N . GLY A 1 80 ? -1.618 9.031 -0.617 1 89.69 80 GLY A N 1
ATOM 615 C CA . GLY A 1 80 ? -1.053 10.367 -0.623 1 89.69 80 GLY A CA 1
ATOM 616 C C . GLY A 1 80 ? 0.106 10.531 0.343 1 89.69 80 GLY A C 1
ATOM 617 O O . GLY A 1 80 ? 1.128 11.133 -0.001 1 89.69 80 GLY A O 1
ATOM 618 N N . GLY A 1 81 ? -0.069 10.039 1.542 1 88.31 81 GLY A N 1
ATOM 619 C CA . GLY A 1 81 ? 1.001 10.078 2.527 1 88.31 81 GLY A CA 1
ATOM 620 C C . GLY A 1 81 ? 2.229 9.297 2.109 1 88.31 81 GLY A C 1
ATOM 621 O O . GLY A 1 81 ? 3.359 9.711 2.371 1 88.31 81 GLY A O 1
ATOM 622 N N . MET A 1 82 ? 2.033 8.18 1.497 1 92.88 82 MET A N 1
ATOM 623 C CA . MET A 1 82 ? 3.141 7.371 0.995 1 92.88 82 MET A CA 1
ATOM 624 C C . MET A 1 82 ? 3.973 8.156 -0.013 1 92.88 82 MET A C 1
ATOM 626 O O . MET A 1 82 ? 5.203 8.117 0.03 1 92.88 82 MET A O 1
ATOM 630 N N . LYS A 1 83 ? 3.281 8.797 -0.861 1 91.19 83 LYS A N 1
ATOM 631 C CA . LYS A 1 83 ? 3.947 9.57 -1.903 1 91.19 83 LYS A CA 1
ATOM 632 C C . LYS A 1 83 ? 4.941 10.555 -1.303 1 91.19 83 LYS A C 1
ATOM 634 O O . LYS A 1 83 ? 6.004 10.805 -1.875 1 91.19 83 LYS A O 1
ATOM 639 N N . ARG A 1 84 ? 4.684 11.016 -0.173 1 85.62 84 ARG A N 1
ATOM 640 C CA . ARG A 1 84 ? 5.473 12.07 0.454 1 85.62 84 ARG A CA 1
ATOM 641 C C . ARG A 1 84 ? 6.738 11.5 1.085 1 85.62 84 ARG A C 1
ATOM 643 O O . ARG A 1 84 ? 7.707 12.227 1.314 1 85.62 84 ARG A O 1
ATOM 650 N N . VAL A 1 85 ? 6.742 10.266 1.348 1 91.81 85 VAL A N 1
ATOM 651 C CA . VAL A 1 85 ? 7.867 9.734 2.109 1 91.81 85 VAL A CA 1
ATOM 652 C C . VAL A 1 85 ? 8.688 8.797 1.232 1 91.81 85 VAL A C 1
ATOM 654 O O . VAL A 1 85 ? 9.711 8.258 1.671 1 91.81 85 VAL A O 1
ATOM 657 N N . ILE A 1 86 ? 8.258 8.586 0.021 1 94.44 86 ILE A N 1
ATOM 658 C CA . ILE A 1 86 ? 8.984 7.734 -0.915 1 94.44 86 ILE A CA 1
ATOM 659 C C . ILE A 1 86 ? 10.18 8.492 -1.48 1 94.44 86 ILE A C 1
ATOM 661 O O . ILE A 1 86 ? 10.102 9.078 -2.562 1 94.44 86 ILE A O 1
ATOM 665 N N . ASP A 1 87 ? 11.219 8.523 -0.765 1 91.81 87 ASP A N 1
ATOM 666 C CA . ASP A 1 87 ? 12.453 9.227 -1.095 1 91.81 87 ASP A CA 1
ATOM 667 C C . ASP A 1 87 ? 13.68 8.422 -0.66 1 91.81 87 ASP A C 1
ATOM 669 O O . ASP A 1 87 ? 13.906 8.227 0.535 1 91.81 87 ASP A O 1
ATOM 673 N N . PRO A 1 88 ? 14.469 7.965 -1.61 1 90.19 88 PRO A N 1
ATOM 674 C CA . PRO A 1 88 ? 15.625 7.125 -1.275 1 90.19 88 PRO A CA 1
ATOM 675 C C . PRO A 1 88 ? 16.609 7.82 -0.33 1 90.19 88 PRO A C 1
ATOM 677 O O . PRO A 1 88 ? 17.438 7.156 0.301 1 90.19 88 PRO A O 1
ATOM 680 N N . ARG A 1 89 ? 16.609 9.117 -0.222 1 88.5 89 ARG A N 1
ATOM 681 C CA . ARG A 1 89 ? 17.531 9.859 0.638 1 88.5 89 ARG A CA 1
ATOM 682 C C . ARG A 1 89 ? 17.219 9.609 2.111 1 88.5 89 ARG A C 1
ATOM 684 O O . ARG A 1 89 ? 18.078 9.797 2.971 1 88.5 89 ARG A O 1
ATOM 691 N N . VAL A 1 90 ? 15.969 9.195 2.402 1 88.69 90 VAL A N 1
ATOM 692 C CA . VAL A 1 90 ? 15.594 9.133 3.812 1 88.69 90 VAL A CA 1
ATOM 693 C C . VAL A 1 90 ? 15.195 7.707 4.176 1 88.69 90 VAL A C 1
ATOM 695 O O . VAL A 1 90 ? 14.891 7.418 5.336 1 88.69 90 VAL A O 1
ATOM 698 N N . LEU A 1 91 ? 15.172 6.844 3.211 1 92.56 91 LEU A N 1
ATOM 699 C CA . LEU A 1 91 ? 14.766 5.465 3.479 1 92.56 91 LEU A CA 1
ATOM 700 C C . LEU A 1 91 ? 15.984 4.559 3.613 1 92.56 91 LEU A C 1
ATOM 702 O O . LEU A 1 91 ? 16.969 4.719 2.885 1 92.56 91 LEU A O 1
ATOM 706 N N . SER A 1 92 ? 15.875 3.65 4.551 1 91.56 92 SER A N 1
ATOM 707 C CA . SER A 1 92 ? 16.938 2.65 4.691 1 91.56 92 SER A CA 1
ATOM 708 C C . SER A 1 92 ? 16.906 1.656 3.537 1 91.56 92 SER A C 1
ATOM 710 O O . SER A 1 92 ? 15.883 1.497 2.867 1 91.56 92 SER A O 1
ATOM 712 N N . GLU A 1 93 ? 18.031 0.989 3.334 1 91.75 93 GLU A N 1
ATOM 713 C CA . GLU A 1 93 ? 18.094 -0.061 2.322 1 91.75 93 GLU A CA 1
ATOM 714 C C . GLU A 1 93 ? 17.078 -1.165 2.604 1 91.75 93 GLU A C 1
ATOM 716 O O . GLU A 1 93 ? 16.453 -1.688 1.682 1 91.75 93 GLU A O 1
ATOM 721 N N . GLU A 1 94 ? 16.922 -1.455 3.848 1 92.19 94 GLU A N 1
ATOM 722 C CA . GLU A 1 94 ? 15.961 -2.482 4.238 1 92.19 94 GLU A CA 1
ATOM 723 C C . GLU A 1 94 ? 14.539 -2.1 3.82 1 92.19 94 GLU A C 1
ATOM 725 O O . GLU A 1 94 ? 13.805 -2.922 3.27 1 92.19 94 GLU A O 1
ATOM 730 N N . THR A 1 95 ? 14.188 -0.904 4.086 1 94.75 95 THR A N 1
ATOM 731 C CA . THR A 1 95 ? 12.859 -0.422 3.727 1 94.75 95 THR A CA 1
ATOM 732 C C . THR A 1 95 ? 12.68 -0.422 2.211 1 94.75 95 THR A C 1
ATOM 734 O O . THR A 1 95 ? 11.609 -0.782 1.711 1 94.75 95 THR A O 1
ATOM 737 N N . ILE A 1 96 ? 13.672 -0.035 1.519 1 95.19 96 ILE A N 1
ATOM 738 C CA . ILE A 1 96 ? 13.625 -0.015 0.061 1 95.19 96 ILE A CA 1
ATOM 739 C C . ILE A 1 96 ? 13.414 -1.432 -0.469 1 95.19 96 ILE A C 1
ATOM 741 O O . ILE A 1 96 ? 12.586 -1.653 -1.352 1 95.19 96 ILE A O 1
ATOM 745 N N . LEU A 1 97 ? 14.094 -2.379 0.096 1 93.62 97 LEU A N 1
ATOM 746 C CA . LEU A 1 97 ? 13.945 -3.766 -0.329 1 93.62 97 LEU A CA 1
ATOM 747 C C . LEU A 1 97 ? 12.562 -4.297 0.03 1 93.62 97 LEU A C 1
ATOM 749 O O . LEU A 1 97 ? 11.969 -5.07 -0.73 1 93.62 97 LEU A O 1
ATOM 753 N N . ASP A 1 98 ? 12.062 -3.895 1.139 1 94.94 98 ASP A N 1
ATOM 754 C CA . ASP A 1 98 ? 10.695 -4.266 1.512 1 94.94 98 ASP A CA 1
ATOM 755 C C . ASP A 1 98 ? 9.688 -3.707 0.515 1 94.94 98 ASP A C 1
ATOM 757 O O . ASP A 1 98 ? 8.688 -4.363 0.205 1 94.94 98 ASP A O 1
ATOM 761 N N . LEU A 1 99 ? 9.922 -2.527 0.067 1 95.88 99 LEU A N 1
ATOM 762 C CA . LEU A 1 99 ? 9.039 -1.909 -0.92 1 95.88 99 LEU A CA 1
ATOM 763 C C . LEU A 1 99 ? 9.062 -2.688 -2.23 1 95.88 99 LEU A C 1
ATOM 765 O O . LEU A 1 99 ? 8.023 -2.855 -2.877 1 95.88 99 LEU A O 1
ATOM 769 N N . LEU A 1 100 ? 10.234 -3.133 -2.602 1 94.88 100 LEU A N 1
ATOM 770 C CA . LEU A 1 100 ? 10.352 -3.941 -3.809 1 94.88 100 LEU A CA 1
ATOM 771 C C . LEU A 1 100 ? 9.555 -5.234 -3.68 1 94.88 100 LEU A C 1
ATOM 773 O O . LEU A 1 100 ? 8.805 -5.602 -4.59 1 94.88 100 LEU A O 1
ATOM 777 N N . ASP A 1 101 ? 9.672 -5.855 -2.533 1 95.31 101 ASP A N 1
ATOM 778 C CA . ASP A 1 101 ? 8.906 -7.074 -2.285 1 95.31 101 ASP A CA 1
ATOM 779 C C . ASP A 1 101 ? 7.406 -6.793 -2.316 1 95.31 101 ASP A C 1
ATOM 781 O O . ASP A 1 101 ? 6.625 -7.621 -2.793 1 95.31 101 ASP A O 1
ATOM 785 N N . PHE A 1 102 ? 7.078 -5.719 -1.743 1 96.69 102 PHE A N 1
ATOM 786 C CA . PHE A 1 102 ? 5.68 -5.309 -1.737 1 96.69 102 PHE A CA 1
ATOM 787 C C . PHE A 1 102 ? 5.152 -5.168 -3.16 1 96.69 102 PHE A C 1
ATOM 789 O O . PHE A 1 102 ? 4.074 -5.668 -3.479 1 96.69 102 PHE A O 1
ATOM 796 N N . ARG A 1 103 ? 5.887 -4.492 -4.012 1 96.25 103 ARG A N 1
ATOM 797 C CA . ARG A 1 103 ? 5.512 -4.34 -5.414 1 96.25 103 ARG A CA 1
ATOM 798 C C . ARG A 1 103 ? 5.375 -5.699 -6.094 1 96.25 103 ARG A C 1
ATOM 800 O O . ARG A 1 103 ? 4.414 -5.938 -6.828 1 96.25 103 ARG A O 1
ATOM 807 N N . ILE A 1 104 ? 6.348 -6.539 -5.875 1 95.69 104 ILE A N 1
ATOM 808 C CA . ILE A 1 104 ? 6.359 -7.848 -6.52 1 95.69 104 ILE A CA 1
ATOM 809 C C . ILE A 1 104 ? 5.121 -8.641 -6.109 1 95.69 104 ILE A C 1
ATOM 811 O O . ILE A 1 104 ? 4.449 -9.234 -6.953 1 95.69 104 ILE A O 1
ATOM 815 N N . ALA A 1 105 ? 4.816 -8.594 -4.848 1 96.31 105 ALA A N 1
ATOM 816 C CA . ALA A 1 105 ? 3.615 -9.266 -4.363 1 96.31 105 ALA A CA 1
ATOM 817 C C . ALA A 1 105 ? 2.365 -8.727 -5.059 1 96.31 105 ALA A C 1
ATOM 819 O O . ALA A 1 105 ? 1.507 -9.5 -5.488 1 96.31 105 ALA A O 1
ATOM 820 N N . LEU A 1 106 ? 2.279 -7.449 -5.168 1 96.88 106 LEU A N 1
ATOM 821 C CA . LEU A 1 106 ? 1.125 -6.824 -5.805 1 96.88 106 LEU A CA 1
ATOM 822 C C . LEU A 1 106 ? 1.03 -7.23 -7.273 1 96.88 106 LEU A C 1
ATOM 824 O O . LEU A 1 106 ? -0.051 -7.57 -7.758 1 96.88 106 LEU A O 1
ATOM 828 N N . GLU A 1 107 ? 2.156 -7.254 -7.98 1 96.44 107 GLU A N 1
ATOM 829 C CA . GLU A 1 107 ? 2.209 -7.598 -9.398 1 96.44 107 GLU A CA 1
ATOM 830 C C . GLU A 1 107 ? 1.74 -9.031 -9.633 1 96.44 107 GLU A C 1
ATOM 832 O O . GLU A 1 107 ? 1.023 -9.305 -10.602 1 96.44 107 GLU A O 1
ATOM 837 N N . ILE A 1 108 ? 2.143 -9.867 -8.766 1 95.94 108 ILE A N 1
ATOM 838 C CA . ILE A 1 108 ? 1.729 -11.258 -8.875 1 95.94 108 ILE A CA 1
ATOM 839 C C . ILE A 1 108 ? 0.243 -11.383 -8.547 1 95.94 108 ILE A C 1
ATOM 841 O O . ILE A 1 108 ? -0.499 -12.07 -9.25 1 95.94 108 ILE A O 1
ATOM 845 N N . GLY A 1 109 ? -0.178 -10.656 -7.578 1 96.56 109 GLY A N 1
ATOM 846 C CA . GLY A 1 109 ? -1.515 -10.812 -7.027 1 96.56 109 GLY A CA 1
ATOM 847 C C . GLY A 1 109 ? -2.602 -10.281 -7.945 1 96.56 109 GLY A C 1
ATOM 848 O O . GLY A 1 109 ? -3.766 -10.672 -7.824 1 96.56 109 GLY A O 1
ATO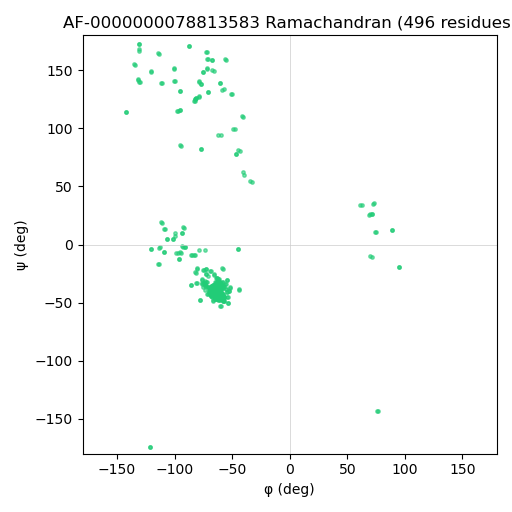M 849 N N . ILE A 1 110 ? -2.273 -9.406 -8.875 1 96.75 110 ILE A N 1
ATOM 850 C CA . ILE A 1 110 ? -3.309 -8.781 -9.695 1 96.75 110 ILE A CA 1
ATOM 851 C C . ILE A 1 110 ? -3.492 -9.578 -10.984 1 96.75 110 ILE A C 1
ATOM 853 O O . ILE A 1 110 ? -4.234 -9.164 -11.883 1 96.75 110 ILE A O 1
ATOM 857 N N . SER A 1 111 ? -2.902 -10.766 -11.141 1 96.19 111 SER A N 1
ATOM 858 C CA . SER A 1 111 ? -2.936 -11.555 -12.367 1 96.19 111 SER A CA 1
ATOM 859 C C . SER A 1 111 ? -4.367 -11.898 -12.766 1 96.19 111 SER A C 1
ATOM 861 O O . SER A 1 111 ? -4.773 -11.672 -13.906 1 96.19 111 SER A O 1
ATOM 863 N N . THR A 1 112 ? -5.113 -12.352 -11.812 1 92.56 112 THR A N 1
ATOM 864 C CA . THR A 1 112 ? -6.48 -12.75 -12.117 1 92.56 112 THR A CA 1
ATOM 865 C C . THR A 1 112 ? -7.301 -11.555 -12.594 1 92.56 112 THR A C 1
ATOM 867 O O . THR A 1 112 ? -8.078 -11.672 -13.547 1 92.56 112 THR A O 1
ATOM 870 N N . ASP A 1 113 ? -7.113 -10.438 -11.953 1 94.06 113 ASP A N 1
ATOM 871 C CA . ASP A 1 113 ? -7.832 -9.227 -12.336 1 94.06 113 ASP A CA 1
ATOM 872 C C . ASP A 1 113 ? -7.465 -8.797 -13.758 1 94.06 113 ASP A C 1
ATOM 874 O O . ASP A 1 113 ? -8.32 -8.352 -14.523 1 94.06 113 ASP A O 1
ATOM 878 N N . ILE A 1 114 ? -6.203 -8.906 -14.055 1 97.19 114 ILE A N 1
ATOM 879 C CA . ILE A 1 114 ? -5.742 -8.562 -15.398 1 97.19 114 ILE A CA 1
ATOM 880 C C . ILE A 1 114 ? -6.469 -9.414 -16.438 1 97.19 114 ILE A C 1
ATOM 882 O O . ILE A 1 114 ? -7.051 -8.891 -17.391 1 97.19 114 ILE A O 1
ATOM 886 N N . PHE A 1 115 ? -6.547 -10.711 -16.281 1 96.38 115 PHE A N 1
ATOM 887 C CA . PHE A 1 115 ? -7.105 -11.625 -17.266 1 96.38 115 PHE A CA 1
ATOM 888 C C . PHE A 1 115 ? -8.625 -11.5 -17.328 1 96.38 115 PHE A C 1
ATOM 890 O O . PHE A 1 115 ? -9.227 -11.727 -18.375 1 96.38 115 PHE A O 1
ATOM 897 N N . ARG A 1 116 ? -9.195 -11.062 -16.25 1 93.19 116 ARG A N 1
ATOM 898 C CA . ARG A 1 116 ? -10.641 -10.867 -16.203 1 93.19 116 ARG A CA 1
ATOM 899 C C . ARG A 1 116 ? -11.039 -9.594 -16.953 1 93.19 116 ARG A C 1
ATOM 901 O O . ARG A 1 116 ? -12.109 -9.539 -17.562 1 93.19 116 ARG A O 1
ATOM 908 N N . LYS A 1 117 ? -10.219 -8.617 -16.984 1 95.44 117 LYS A N 1
ATOM 909 C CA . LYS A 1 117 ? -10.656 -7.293 -17.406 1 95.44 117 LYS A CA 1
ATOM 910 C C . LYS A 1 117 ? -9.984 -6.887 -18.719 1 95.44 117 LYS A C 1
ATOM 912 O O . LYS A 1 117 ? -10.422 -5.938 -19.375 1 95.44 117 LYS A O 1
ATOM 917 N N . ILE A 1 118 ? -8.93 -7.551 -19.078 1 97.81 118 ILE A N 1
ATOM 918 C CA . ILE A 1 118 ? -8.125 -7.145 -20.219 1 97.81 118 ILE A CA 1
ATOM 919 C C . ILE A 1 118 ? -8.977 -7.168 -21.484 1 97.81 118 ILE A C 1
ATOM 921 O O . ILE A 1 118 ? -9.805 -8.062 -21.672 1 97.81 118 ILE A O 1
ATOM 925 N N . THR A 1 119 ? -8.789 -6.152 -22.328 1 98 119 THR A N 1
ATOM 926 C CA . THR A 1 119 ? -9.523 -6.012 -23.578 1 98 119 THR A CA 1
ATOM 927 C C . THR A 1 119 ? -8.578 -6.141 -24.766 1 98 119 THR A C 1
ATOM 929 O O . THR A 1 119 ? -7.363 -6.031 -24.625 1 98 119 THR A O 1
ATOM 932 N N . PRO A 1 120 ? -9.172 -6.348 -25.906 1 98 120 PRO A N 1
ATOM 933 C CA . PRO A 1 120 ? -8.336 -6.359 -27.109 1 98 120 PRO A CA 1
ATOM 934 C C . PRO A 1 120 ? -7.555 -5.062 -27.297 1 98 120 PRO A C 1
ATOM 936 O O . PRO A 1 120 ? -6.41 -5.086 -27.75 1 98 120 PRO A O 1
ATOM 939 N N . LYS A 1 121 ? -8.164 -3.998 -26.953 1 98.44 121 LYS A N 1
ATOM 940 C CA . LYS A 1 121 ? -7.473 -2.717 -27.031 1 98.44 121 LYS A CA 1
ATOM 941 C C . LYS A 1 121 ? -6.277 -2.682 -26.078 1 98.44 121 LYS A C 1
ATOM 943 O O . LYS A 1 121 ? -5.211 -2.168 -26.438 1 98.44 121 LYS A O 1
ATOM 948 N N . ASP A 1 122 ? -6.445 -3.191 -24.891 1 98.5 122 ASP A N 1
ATOM 949 C CA . ASP A 1 122 ? -5.344 -3.281 -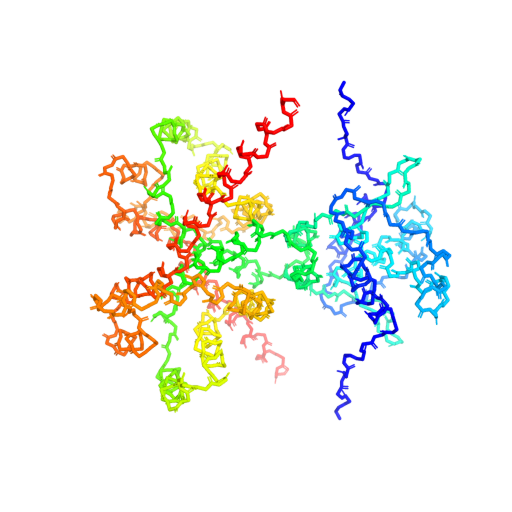23.938 1 98.5 122 ASP A CA 1
ATOM 950 C C . ASP A 1 122 ? -4.191 -4.113 -24.5 1 98.5 122 ASP A C 1
ATOM 952 O O . ASP A 1 122 ? -3.025 -3.752 -24.344 1 98.5 122 ASP A O 1
ATOM 956 N N . ILE A 1 123 ? -4.57 -5.246 -25.094 1 98.44 123 ILE A N 1
ATOM 957 C CA . ILE A 1 123 ? -3.564 -6.148 -25.656 1 98.44 123 ILE A CA 1
ATOM 958 C C . ILE A 1 123 ? -2.791 -5.438 -26.766 1 98.44 123 ILE A C 1
ATOM 960 O O . ILE A 1 123 ? -1.567 -5.562 -26.859 1 98.44 123 ILE A O 1
ATOM 964 N N . GLU A 1 124 ? -3.438 -4.652 -27.578 1 98.25 124 GLU A N 1
ATOM 965 C CA . GLU A 1 124 ? -2.789 -3.869 -28.625 1 98.25 124 GLU A CA 1
ATOM 966 C C . GLU A 1 124 ? -1.814 -2.855 -28.031 1 98.25 124 GLU A C 1
ATOM 968 O O . GLU A 1 124 ? -0.692 -2.707 -28.516 1 98.25 124 GLU A O 1
ATOM 973 N N . GLU A 1 125 ? -2.266 -2.17 -27.031 1 97.94 125 GLU A N 1
ATOM 974 C CA . GLU A 1 125 ? -1.41 -1.18 -26.375 1 97.94 125 GLU A CA 1
ATOM 975 C C . GLU A 1 125 ? -0.191 -1.838 -25.734 1 97.94 125 GLU A C 1
ATOM 977 O O . GLU A 1 125 ? 0.922 -1.315 -25.828 1 97.94 125 GLU A O 1
ATOM 982 N N . LEU A 1 126 ? -0.427 -2.973 -25.109 1 97.88 126 LEU A N 1
ATOM 983 C CA . LEU A 1 126 ? 0.688 -3.713 -24.516 1 97.88 126 LEU A CA 1
ATOM 984 C C . LEU A 1 126 ? 1.667 -4.16 -25.594 1 97.88 126 LEU A C 1
ATOM 986 O O . LEU A 1 126 ? 2.883 -4.113 -25.391 1 97.88 126 LEU A O 1
ATOM 990 N N . SER A 1 127 ? 1.119 -4.578 -26.703 1 97.62 127 SER A N 1
ATOM 991 C CA . SER A 1 127 ? 1.955 -5 -27.828 1 97.62 127 SER A CA 1
ATOM 992 C C . SER A 1 127 ? 2.836 -3.859 -28.328 1 97.62 127 SER A C 1
ATOM 994 O O . SER A 1 127 ? 4.012 -4.062 -28.625 1 97.62 127 SER A O 1
ATOM 996 N N . GLU A 1 128 ? 2.277 -2.693 -28.406 1 96.31 128 GLU A N 1
ATOM 997 C CA . GLU A 1 128 ? 3.041 -1.52 -28.828 1 96.31 128 GLU A CA 1
ATOM 998 C C . GLU A 1 128 ? 4.145 -1.196 -27.828 1 96.31 128 GLU A C 1
ATOM 1000 O O . GLU A 1 128 ? 5.262 -0.846 -28.219 1 96.31 128 GLU A O 1
ATOM 1005 N N . ILE A 1 129 ? 3.861 -1.301 -26.594 1 94.94 129 ILE A N 1
ATOM 1006 C CA . ILE A 1 129 ? 4.832 -1.029 -25.531 1 94.94 129 ILE A CA 1
ATOM 1007 C C . ILE A 1 129 ? 5.992 -2.016 -25.641 1 94.94 129 ILE A C 1
ATOM 1009 O O . ILE A 1 129 ? 7.16 -1.622 -25.562 1 94.94 129 ILE A O 1
ATOM 1013 N N . VAL A 1 130 ? 5.66 -3.303 -25.797 1 94.5 130 VAL A N 1
ATOM 1014 C CA . VAL A 1 130 ? 6.676 -4.348 -25.875 1 94.5 130 VAL A CA 1
ATOM 1015 C C . VAL A 1 130 ? 7.543 -4.133 -27.109 1 94.5 130 VAL A C 1
ATOM 1017 O O . VAL A 1 130 ? 8.766 -4.258 -27.047 1 94.5 130 VAL A O 1
ATOM 1020 N N . LYS A 1 131 ? 6.945 -3.768 -28.266 1 92.69 131 LYS A N 1
ATOM 1021 C CA . LYS A 1 131 ? 7.672 -3.508 -29.5 1 92.69 131 LYS A CA 1
ATOM 1022 C C . LYS A 1 131 ? 8.672 -2.369 -29.328 1 92.69 131 LYS A C 1
ATOM 1024 O O . LYS A 1 131 ? 9.82 -2.473 -29.766 1 92.69 131 LYS A O 1
ATOM 1029 N N . MET A 1 132 ? 8.266 -1.312 -28.703 1 88 132 MET A N 1
ATOM 1030 C CA . MET A 1 132 ? 9.133 -0.162 -28.453 1 88 132 MET A CA 1
ATOM 1031 C C . MET A 1 132 ? 10.281 -0.533 -27.531 1 88 132 MET A C 1
ATOM 1033 O O . MET A 1 132 ? 11.398 -0.036 -27.688 1 88 132 MET A O 1
ATOM 1037 N N . GLY A 1 133 ? 9.953 -1.334 -26.531 1 85.69 133 GLY A N 1
ATOM 1038 C CA . GLY A 1 133 ? 10.984 -1.769 -25.609 1 85.69 133 GLY A CA 1
ATOM 1039 C C . GLY A 1 133 ? 12.07 -2.602 -26.266 1 85.69 133 GLY A C 1
ATOM 1040 O O . GLY A 1 133 ? 13.25 -2.494 -25.906 1 85.69 133 GLY A O 1
ATOM 1041 N N . ILE A 1 134 ? 11.711 -3.451 -27.156 1 81.69 134 ILE A N 1
ATOM 1042 C CA . ILE A 1 134 ? 12.656 -4.309 -27.859 1 81.69 134 ILE A CA 1
ATOM 1043 C C . ILE A 1 134 ? 13.555 -3.455 -28.75 1 81.69 134 ILE A C 1
ATOM 1045 O O . ILE A 1 134 ? 14.758 -3.691 -28.844 1 81.69 134 ILE A O 1
ATOM 1049 N N . VAL A 1 135 ? 12.945 -2.43 -29.281 1 77.94 135 VAL A N 1
ATOM 1050 C CA . VAL A 1 135 ? 13.672 -1.573 -30.219 1 77.94 135 VAL A CA 1
ATOM 1051 C C . VAL A 1 135 ? 14.68 -0.718 -29.453 1 77.94 135 VAL A C 1
ATOM 1053 O O . VAL A 1 135 ? 15.797 -0.498 -29.922 1 77.94 135 VAL A O 1
ATOM 1056 N N . PHE A 1 136 ? 14.305 -0.361 -28.141 1 68.44 136 PHE A N 1
ATOM 1057 C CA . PHE A 1 136 ? 15.141 0.57 -27.406 1 68.44 136 PHE A CA 1
ATOM 1058 C C . PHE A 1 136 ? 15.93 -0.157 -26.312 1 68.44 136 PHE A C 1
ATOM 1060 O O . PHE A 1 136 ? 16.359 0.454 -25.328 1 68.44 136 PHE A O 1
ATOM 1067 N N . GLU A 1 137 ? 15.914 -1.485 -26.156 1 64.31 137 GLU A N 1
ATOM 1068 C CA . GLU A 1 137 ? 16.469 -2.326 -25.094 1 64.31 137 GLU A CA 1
ATOM 1069 C C . GLU A 1 137 ? 17.875 -1.876 -24.719 1 64.31 137 GLU A C 1
ATOM 1071 O O . GLU A 1 137 ? 18.266 -1.957 -23.562 1 64.31 137 GLU A O 1
ATOM 1076 N N . ASN A 1 138 ? 18.625 -1.505 -25.594 1 56.44 138 ASN A N 1
ATOM 1077 C CA . ASN A 1 138 ? 20.016 -1.221 -25.312 1 56.44 138 ASN A CA 1
ATOM 1078 C C . ASN A 1 138 ? 20.234 0.254 -24.984 1 56.44 138 ASN A C 1
ATOM 1080 O O . ASN A 1 138 ? 21.375 0.746 -25.047 1 56.44 138 ASN A O 1
ATOM 1084 N N . ASN A 1 139 ? 19.031 0.947 -24.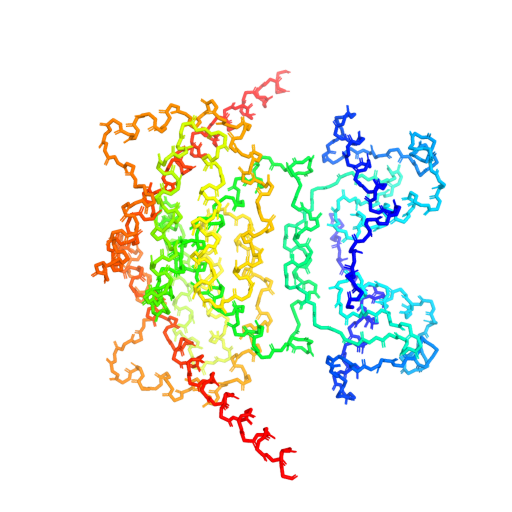688 1 56.5 139 ASN A N 1
ATOM 1085 C CA . ASN A 1 139 ? 19.266 2.359 -24.406 1 56.5 139 ASN A CA 1
ATOM 1086 C C . ASN A 1 139 ? 18.562 2.797 -23.125 1 56.5 139 ASN A C 1
ATOM 1088 O O . ASN A 1 139 ? 18.031 1.966 -22.391 1 56.5 139 ASN A O 1
ATOM 1092 N N . GLU A 1 140 ? 18.906 4.004 -22.797 1 56.06 140 GLU A N 1
ATOM 1093 C CA . GLU A 1 140 ? 18.359 4.68 -21.625 1 56.06 140 GLU A CA 1
ATOM 1094 C C . GLU A 1 140 ? 16.844 4.492 -21.531 1 56.06 140 GLU A C 1
ATOM 1096 O O . GLU A 1 140 ? 16.25 4.664 -20.469 1 56.06 140 GLU A O 1
ATOM 1101 N N . TYR A 1 141 ? 16.328 3.844 -22.547 1 57.59 141 TYR A N 1
ATOM 1102 C CA . TYR A 1 141 ? 14.883 3.76 -22.641 1 57.59 141 TYR A CA 1
ATOM 1103 C C . TYR A 1 141 ? 14.367 2.463 -22.016 1 57.59 141 TYR A C 1
ATOM 1105 O O . TYR A 1 141 ? 13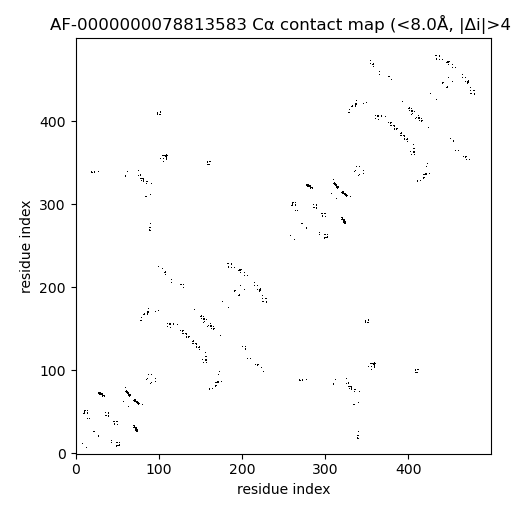.164 2.291 -21.828 1 57.59 141 TYR A O 1
ATOM 1113 N N . ALA A 1 142 ? 15.289 1.618 -21.656 1 62.88 142 ALA A N 1
ATOM 1114 C CA . ALA A 1 142 ? 14.906 0.343 -21.047 1 62.88 142 ALA A CA 1
ATOM 1115 C C . ALA A 1 142 ? 14.086 0.56 -19.781 1 62.88 142 ALA A C 1
ATOM 1117 O O . ALA A 1 142 ? 13.109 -0.149 -19.547 1 62.88 142 ALA A O 1
ATOM 1118 N N . LEU A 1 143 ? 14.383 1.574 -19.156 1 65.94 143 LEU A N 1
ATOM 1119 C CA . LEU A 1 143 ? 13.648 1.866 -17.922 1 65.94 143 LEU A CA 1
ATOM 1120 C C . LEU A 1 143 ? 12.242 2.352 -18.234 1 65.94 143 LEU A C 1
ATOM 1122 O O . LEU A 1 143 ? 11.297 2.027 -17.516 1 65.94 143 LEU A O 1
ATOM 1126 N N . ILE A 1 144 ? 12.195 3.076 -19.359 1 76.69 144 ILE A N 1
ATOM 1127 C CA . ILE A 1 144 ? 10.898 3.619 -19.75 1 76.69 144 ILE A CA 1
ATOM 1128 C C . ILE A 1 144 ? 9.961 2.48 -20.125 1 76.69 144 ILE A C 1
ATOM 1130 O O . ILE A 1 144 ? 8.789 2.475 -19.75 1 76.69 144 ILE A O 1
ATOM 1134 N N . SER A 1 145 ? 10.531 1.526 -20.781 1 81.44 145 SER A N 1
ATOM 1135 C CA . SER A 1 145 ? 9.727 0.391 -21.219 1 81.44 145 SER A CA 1
ATOM 1136 C C . SER A 1 145 ? 9.273 -0.448 -20.016 1 81.44 145 SER A C 1
ATOM 1138 O O . SER A 1 145 ? 8.133 -0.911 -19.969 1 81.44 145 SER A O 1
ATOM 1140 N N . GLU A 1 146 ? 10.172 -0.639 -19.078 1 86.94 146 GLU A N 1
ATOM 1141 C CA . GLU A 1 146 ? 9.836 -1.379 -17.859 1 86.94 146 GLU A CA 1
ATOM 1142 C C . GLU A 1 146 ? 8.672 -0.719 -17.125 1 86.94 146 GLU A C 1
ATOM 1144 O O . GLU A 1 146 ? 7.707 -1.387 -16.75 1 86.94 146 GLU A O 1
ATOM 1149 N N . SER A 1 147 ? 8.734 0.54 -17.031 1 89.75 147 SER A N 1
ATOM 1150 C CA . SER A 1 147 ? 7.699 1.284 -16.312 1 89.75 147 SER A CA 1
ATOM 1151 C C . SER A 1 147 ? 6.387 1.277 -17.094 1 89.75 147 SER A C 1
ATOM 1153 O O . SER A 1 147 ? 5.316 1.09 -16.516 1 89.75 147 SER A O 1
ATOM 1155 N N . ALA A 1 148 ? 6.477 1.46 -18.359 1 92.88 148 ALA A N 1
ATOM 1156 C CA . ALA A 1 148 ? 5.281 1.573 -19.188 1 92.88 148 ALA A CA 1
ATOM 1157 C C . ALA A 1 148 ? 4.477 0.274 -19.172 1 92.88 148 ALA A C 1
ATOM 1159 O O . ALA A 1 148 ? 3.248 0.297 -19.094 1 92.88 148 ALA A O 1
ATOM 1160 N N . PHE A 1 149 ? 5.125 -0.879 -19.312 1 95.88 149 PHE A N 1
ATOM 1161 C CA . PHE A 1 149 ? 4.461 -2.176 -19.359 1 95.88 149 PHE A CA 1
ATOM 1162 C C . PHE A 1 149 ? 3.697 -2.443 -18.062 1 95.88 149 PHE A C 1
ATOM 1164 O O . PHE A 1 149 ? 2.504 -2.746 -18.094 1 95.88 149 PHE A O 1
ATOM 1171 N N . HIS A 1 150 ? 4.258 -2.25 -16.938 1 95.88 150 HIS A N 1
ATOM 1172 C CA . HIS A 1 150 ? 3.643 -2.562 -15.656 1 95.88 150 HIS A CA 1
ATOM 1173 C C . HIS A 1 150 ? 2.598 -1.517 -15.281 1 95.88 150 HIS A C 1
ATOM 1175 O O . HIS A 1 150 ? 1.596 -1.839 -14.633 1 95.88 150 HIS A O 1
ATOM 1181 N N . THR A 1 151 ? 2.873 -0.252 -15.68 1 95.94 151 THR A N 1
ATOM 1182 C CA . THR A 1 151 ? 1.859 0.778 -15.484 1 95.94 151 THR A CA 1
ATOM 1183 C C . THR A 1 151 ? 0.574 0.415 -16.234 1 95.94 151 THR A C 1
ATOM 1185 O O . THR A 1 151 ? -0.523 0.567 -15.688 1 95.94 151 THR A O 1
ATOM 1188 N N . LYS A 1 152 ? 0.737 -0.072 -17.438 1 97.25 152 LYS A N 1
ATOM 1189 C CA . LYS A 1 152 ? -0.426 -0.481 -18.219 1 97.25 152 LYS A CA 1
ATOM 1190 C C . LYS A 1 152 ? -1.156 -1.643 -17.562 1 97.25 152 LYS A C 1
ATOM 1192 O O . LYS A 1 152 ? -2.387 -1.656 -17.5 1 97.25 152 LYS A O 1
ATOM 1197 N N . LEU A 1 153 ? -0.41 -2.631 -17.031 1 97.62 153 LEU A N 1
ATOM 1198 C CA . LEU A 1 153 ? -1.014 -3.754 -16.328 1 97.62 153 LEU A CA 1
ATOM 1199 C C . LEU A 1 153 ? -1.837 -3.27 -15.141 1 97.62 153 LEU A C 1
ATOM 1201 O O . LEU A 1 153 ? -2.953 -3.744 -14.914 1 97.62 153 LEU A O 1
ATOM 1205 N N . TYR A 1 154 ? -1.293 -2.33 -14.367 1 97.06 154 TYR A N 1
ATOM 1206 C CA . TYR A 1 154 ? -1.991 -1.781 -13.211 1 97.06 154 TYR A CA 1
ATOM 1207 C C . TYR A 1 154 ? -3.289 -1.101 -13.625 1 97.06 154 TYR A C 1
ATOM 1209 O O . TYR A 1 154 ? -4.324 -1.27 -12.977 1 97.06 154 TYR A O 1
ATOM 1217 N N . LYS A 1 155 ? -3.246 -0.368 -14.711 1 96.94 155 LYS A N 1
ATOM 1218 C CA . LYS A 1 155 ? -4.418 0.356 -15.188 1 96.94 155 LYS A CA 1
ATOM 1219 C C . LYS A 1 155 ? -5.523 -0.608 -15.609 1 96.94 155 LYS A C 1
ATOM 1221 O O . LYS A 1 155 ? -6.711 -0.314 -15.445 1 96.94 155 LYS A O 1
ATOM 1226 N N . ILE A 1 156 ? -5.141 -1.737 -16.156 1 97.44 156 ILE A N 1
ATOM 1227 C CA . ILE A 1 156 ? -6.09 -2.736 -16.641 1 97.44 156 ILE A CA 1
ATOM 1228 C C . ILE A 1 156 ? -6.945 -3.238 -15.469 1 97.44 156 ILE A C 1
ATOM 1230 O O . ILE A 1 156 ? -8.117 -3.576 -15.656 1 97.44 156 ILE A O 1
ATOM 1234 N N . THR A 1 157 ? -6.438 -3.258 -14.242 1 95.56 157 THR A N 1
ATOM 1235 C CA . THR A 1 157 ? -7.176 -3.758 -13.086 1 95.56 157 THR A CA 1
ATOM 1236 C C . THR A 1 157 ? -8.383 -2.875 -12.789 1 95.56 157 THR A C 1
ATOM 1238 O O . THR A 1 157 ? -9.32 -3.301 -12.109 1 95.56 157 THR A O 1
ATOM 1241 N N . GLY A 1 158 ? -8.273 -1.571 -13.219 1 94.19 158 GLY A N 1
ATOM 1242 C CA . GLY A 1 158 ? -9.336 -0.626 -12.914 1 94.19 158 GLY A CA 1
ATOM 1243 C C . GLY A 1 158 ? -9.352 -0.191 -11.461 1 94.19 158 GLY A C 1
ATOM 1244 O O . GLY A 1 158 ? -10.336 0.399 -11 1 94.19 158 GLY A O 1
ATOM 1245 N N . ASN A 1 159 ? -8.383 -0.496 -10.742 1 95 159 ASN A N 1
ATOM 1246 C CA . ASN A 1 159 ? -8.234 -0.146 -9.336 1 95 159 ASN A CA 1
ATOM 1247 C C . ASN A 1 159 ? -7.367 1.098 -9.156 1 95 159 ASN A C 1
ATOM 1249 O O . ASN A 1 159 ? -6.164 1.064 -9.414 1 95 159 ASN A O 1
ATOM 1253 N N . LYS A 1 160 ? -7.945 2.152 -8.656 1 94.88 160 LYS A N 1
ATOM 1254 C CA . LYS A 1 160 ? -7.27 3.443 -8.586 1 94.88 160 LYS A CA 1
ATOM 1255 C C . LYS A 1 160 ? -6.09 3.395 -7.617 1 94.88 160 LYS A C 1
ATOM 1257 O O . LYS A 1 160 ? -5.062 4.035 -7.848 1 94.88 160 LYS A O 1
ATOM 1262 N N . ILE A 1 161 ? -6.227 2.646 -6.562 1 96.38 161 ILE A N 1
ATOM 1263 C CA . ILE A 1 161 ? -5.168 2.549 -5.562 1 96.38 161 ILE A CA 1
ATOM 1264 C C . ILE A 1 161 ? -3.967 1.816 -6.152 1 96.38 161 ILE A C 1
ATOM 1266 O O . ILE A 1 161 ? -2.828 2.273 -6.023 1 96.38 161 ILE A O 1
ATOM 1270 N N . ILE A 1 162 ? -4.227 0.765 -6.848 1 96.31 162 ILE A N 1
ATOM 1271 C CA . ILE A 1 162 ? -3.168 -0.025 -7.465 1 96.31 162 ILE A CA 1
ATOM 1272 C C . ILE A 1 162 ? -2.447 0.813 -8.516 1 96.31 162 ILE A C 1
ATOM 1274 O O . ILE A 1 162 ? -1.216 0.826 -8.578 1 96.31 162 ILE A O 1
ATOM 1278 N N . SER A 1 163 ? -3.166 1.551 -9.32 1 95.31 163 SER A N 1
ATOM 1279 C CA . SER A 1 163 ? -2.58 2.402 -10.352 1 95.31 163 SER A CA 1
ATOM 1280 C C . SER A 1 163 ? -1.732 3.51 -9.734 1 95.31 163 SER A C 1
ATOM 1282 O O . SER A 1 163 ? -0.653 3.826 -10.242 1 95.31 163 SER A O 1
ATOM 1284 N N . GLU A 1 164 ? -2.188 4.047 -8.688 1 95.12 164 GLU A N 1
ATOM 1285 C CA . GLU A 1 164 ? -1.456 5.113 -8.008 1 95.12 164 GLU A CA 1
ATOM 1286 C C . GLU A 1 164 ? -0.156 4.59 -7.398 1 95.12 164 GLU A C 1
ATOM 1288 O O . GLU A 1 164 ? 0.862 5.285 -7.406 1 95.12 164 GLU A O 1
ATOM 1293 N N . PHE A 1 165 ? -0.186 3.381 -6.898 1 96.31 165 PHE A N 1
ATOM 1294 C CA . PHE A 1 165 ? 0.977 2.779 -6.258 1 96.31 165 PHE A CA 1
ATOM 1295 C C . PHE A 1 165 ? 2.166 2.75 -7.207 1 96.31 165 PHE A C 1
ATOM 1297 O O . PHE A 1 165 ? 3.277 3.133 -6.832 1 96.31 165 PHE A O 1
ATOM 1304 N N . GLN A 1 166 ? 1.933 2.352 -8.43 1 90.62 166 GLN A N 1
ATOM 1305 C CA . GLN A 1 166 ? 2.992 2.26 -9.43 1 90.62 166 GLN A CA 1
ATOM 1306 C C . GLN A 1 166 ? 3.652 3.615 -9.656 1 90.62 166 GLN A C 1
ATOM 1308 O O . GLN A 1 166 ? 4.875 3.703 -9.781 1 90.62 166 GLN A O 1
ATOM 1313 N N . GLU A 1 167 ? 2.865 4.617 -9.727 1 91 167 GLU A N 1
ATOM 1314 C CA . GLU A 1 167 ? 3.387 5.965 -9.938 1 91 167 GLU A CA 1
ATOM 1315 C C . GLU A 1 167 ? 4.219 6.43 -8.75 1 91 167 GLU A C 1
ATOM 1317 O O . GLU A 1 167 ? 5.273 7.051 -8.922 1 91 167 GLU A O 1
ATOM 1322 N N . ILE A 1 168 ? 3.809 6.074 -7.652 1 94.25 168 ILE A N 1
ATOM 1323 C CA . ILE A 1 168 ? 4.418 6.555 -6.418 1 94.25 168 ILE A CA 1
ATOM 1324 C C . ILE A 1 168 ? 5.777 5.891 -6.219 1 94.25 168 ILE A C 1
ATOM 1326 O O . ILE A 1 168 ? 6.734 6.539 -5.793 1 94.25 168 ILE A O 1
ATOM 1330 N N . ILE A 1 169 ? 5.949 4.656 -6.578 1 94.12 169 ILE A N 1
ATOM 1331 C CA . ILE A 1 169 ? 7.16 3.936 -6.215 1 94.12 169 ILE A CA 1
ATOM 1332 C C . ILE A 1 169 ? 8.211 4.098 -7.312 1 94.12 169 ILE A C 1
ATOM 1334 O O . ILE A 1 169 ? 9.352 3.654 -7.16 1 94.12 169 ILE A O 1
ATOM 1338 N N . HIS A 1 170 ? 7.875 4.773 -8.367 1 90.75 170 HIS A N 1
ATOM 1339 C CA . HIS A 1 170 ? 8.75 4.918 -9.531 1 90.75 170 HIS A CA 1
ATOM 1340 C C . HIS A 1 170 ? 10.117 5.453 -9.125 1 90.75 170 HIS A C 1
ATOM 1342 O O . HIS A 1 170 ? 11.148 4.902 -9.531 1 90.75 170 HIS A O 1
ATOM 1348 N N . PRO A 1 171 ? 10.211 6.461 -8.297 1 90.56 171 PRO A N 1
ATOM 1349 C CA . PRO A 1 171 ? 11.531 6.965 -7.918 1 90.56 171 PRO A CA 1
ATOM 1350 C C . PRO A 1 171 ? 12.391 5.906 -7.23 1 90.56 171 PRO A C 1
ATOM 1352 O O . PRO A 1 171 ? 13.617 5.906 -7.379 1 90.56 171 PRO A O 1
ATOM 1355 N N . ILE A 1 172 ? 11.711 5.039 -6.488 1 93.81 172 ILE A N 1
ATOM 1356 C CA . ILE A 1 172 ? 12.438 3.982 -5.797 1 93.81 172 ILE A CA 1
ATOM 1357 C C . ILE A 1 172 ? 12.953 2.961 -6.809 1 93.81 172 ILE A C 1
ATOM 1359 O O . ILE A 1 172 ? 14.078 2.463 -6.68 1 93.81 172 ILE A O 1
ATOM 1363 N N . LEU A 1 173 ? 12.195 2.705 -7.805 1 91.75 173 LEU A N 1
ATOM 1364 C CA . LEU A 1 173 ? 12.586 1.737 -8.82 1 91.75 173 LEU A CA 1
ATOM 1365 C C . LEU A 1 173 ? 13.781 2.246 -9.625 1 91.75 173 LEU A C 1
ATOM 1367 O O . LEU A 1 173 ? 14.711 1.486 -9.914 1 91.75 173 LEU A O 1
ATOM 1371 N N . VAL A 1 174 ? 13.758 3.521 -9.938 1 90.25 174 VAL A N 1
ATOM 1372 C CA . VAL A 1 174 ? 14.875 4.148 -10.641 1 90.25 174 VAL A CA 1
ATOM 1373 C C . VAL A 1 174 ? 16.125 4.105 -9.766 1 90.25 174 VAL A C 1
ATOM 1375 O O . VAL A 1 174 ? 17.203 3.729 -10.234 1 90.25 174 VAL A O 1
ATOM 1378 N N . TYR A 1 175 ? 15.953 4.422 -8.547 1 93 175 TYR A N 1
ATOM 1379 C CA . TYR A 1 175 ? 17.062 4.418 -7.598 1 93 175 TYR A CA 1
ATOM 1380 C C . TYR A 1 175 ? 17.672 3.027 -7.477 1 93 175 TYR A C 1
ATOM 1382 O O . TYR A 1 175 ? 18.891 2.875 -7.492 1 93 175 TYR A O 1
ATOM 1390 N N . VAL A 1 176 ? 16.875 1.992 -7.328 1 92.69 176 VAL A N 1
ATOM 1391 C CA . VAL A 1 176 ? 17.328 0.616 -7.152 1 92.69 176 VAL A CA 1
ATOM 1392 C C . VAL A 1 176 ? 18.109 0.169 -8.391 1 92.69 176 VAL A C 1
ATOM 1394 O O . VAL A 1 176 ? 19.156 -0.452 -8.273 1 92.69 176 VAL A O 1
ATOM 1397 N N . LYS A 1 177 ? 17.594 0.472 -9.484 1 89.25 177 LYS A N 1
ATOM 1398 C CA . LYS A 1 177 ? 18.234 0.094 -10.734 1 89.25 177 LYS A CA 1
ATOM 1399 C C . LYS A 1 177 ? 19.641 0.702 -10.836 1 89.25 177 LYS A C 1
ATOM 1401 O O . LYS A 1 177 ? 20.578 0.04 -11.281 1 89.25 177 LYS A O 1
ATOM 1406 N N . GLU A 1 178 ? 19.766 1.922 -10.438 1 91.56 178 GLU A N 1
ATOM 1407 C CA . GLU A 1 178 ? 21.031 2.627 -10.531 1 91.56 178 GLU A CA 1
ATOM 1408 C C . GLU A 1 178 ? 21.984 2.199 -9.414 1 91.56 178 GLU A C 1
ATOM 1410 O O . GLU A 1 178 ? 23.141 1.858 -9.672 1 91.56 178 GLU A O 1
ATOM 1415 N N . LYS A 1 179 ? 21.516 2.172 -8.266 1 92.69 179 LYS A N 1
ATOM 1416 C CA . LYS A 1 179 ? 22.344 1.921 -7.09 1 92.69 179 LYS A CA 1
ATOM 1417 C C . LYS A 1 179 ? 22.859 0.483 -7.074 1 92.69 179 LYS A C 1
ATOM 1419 O O . LYS A 1 179 ? 23.984 0.227 -6.664 1 92.69 179 LYS A O 1
ATOM 1424 N N . PHE A 1 180 ? 22.047 -0.411 -7.512 1 92.94 180 PHE A N 1
ATOM 1425 C CA . PHE A 1 180 ? 22.391 -1.818 -7.359 1 92.94 180 PHE A CA 1
ATOM 1426 C C . PHE A 1 180 ? 22.688 -2.453 -8.719 1 92.94 180 PHE A C 1
ATOM 1428 O O . PHE A 1 180 ? 22.609 -3.674 -8.867 1 92.94 180 PHE A O 1
ATOM 1435 N N . LYS A 1 181 ? 22.953 -1.617 -9.648 1 91.81 181 LYS A N 1
ATOM 1436 C CA . LYS A 1 181 ? 23.203 -2.08 -11.016 1 91.81 181 LYS A CA 1
ATOM 1437 C C . LYS A 1 181 ? 24.281 -3.162 -11.039 1 91.81 181 LYS A C 1
ATOM 1439 O O . LYS A 1 181 ? 24.141 -4.164 -11.75 1 91.81 181 LYS A O 1
ATOM 1444 N N . ASP A 1 182 ? 25.297 -3.047 -10.273 1 92.25 182 ASP A N 1
ATOM 1445 C CA . ASP A 1 182 ? 26.453 -3.955 -10.289 1 92.25 182 ASP A CA 1
ATOM 1446 C C . ASP A 1 182 ? 26.094 -5.289 -9.625 1 92.25 182 ASP A C 1
ATOM 1448 O O . ASP A 1 182 ? 26.766 -6.297 -9.859 1 92.25 182 ASP A O 1
ATOM 1452 N N . TYR A 1 183 ? 25.094 -5.309 -8.797 1 91.94 183 TYR A N 1
ATOM 1453 C CA . TYR A 1 183 ? 24.609 -6.539 -8.18 1 91.94 183 TYR A CA 1
ATOM 1454 C C . TYR A 1 183 ? 23.609 -7.254 -9.078 1 91.94 183 TYR A C 1
ATOM 1456 O O . TYR A 1 183 ? 23.609 -8.484 -9.164 1 91.94 183 TYR A O 1
ATOM 1464 N N . LEU A 1 184 ? 22.859 -6.473 -9.773 1 92.38 184 LEU A N 1
ATOM 1465 C CA . LEU A 1 184 ? 21.766 -7.02 -10.57 1 92.38 184 LEU A CA 1
ATOM 1466 C C . LEU A 1 184 ? 22.281 -7.562 -11.906 1 92.38 184 LEU A C 1
ATOM 1468 O O . LEU A 1 184 ? 21.781 -8.578 -12.398 1 92.38 184 LEU A O 1
ATOM 1472 N N . LYS A 1 185 ? 23.266 -6.965 -12.43 1 91.81 185 LYS A N 1
ATOM 1473 C CA . LYS A 1 185 ? 23.781 -7.301 -13.758 1 91.81 185 LYS A CA 1
ATOM 1474 C C . LYS A 1 185 ? 24.25 -8.75 -13.812 1 91.81 185 LYS A C 1
ATOM 1476 O O . LYS A 1 185 ? 23.844 -9.5 -14.703 1 91.81 185 LYS A O 1
ATOM 1481 N N . PRO A 1 186 ? 25.109 -9.156 -12.891 1 93 186 PRO A N 1
ATOM 1482 C CA . PRO A 1 186 ? 25.562 -10.547 -12.953 1 93 186 PRO A CA 1
ATOM 1483 C C . PRO A 1 186 ? 24.422 -11.555 -12.789 1 93 186 PRO A C 1
ATOM 1485 O O . PRO A 1 186 ? 24.453 -12.625 -13.406 1 93 186 PRO A O 1
ATOM 1488 N N . ILE A 1 187 ? 23.469 -11.273 -12 1 92.94 187 ILE A N 1
ATOM 1489 C CA . ILE A 1 187 ? 22.312 -12.156 -11.805 1 92.94 187 ILE A CA 1
ATOM 1490 C C . ILE A 1 187 ? 21.531 -12.266 -13.109 1 92.94 187 ILE A C 1
ATOM 1492 O O . ILE A 1 187 ? 21.141 -13.367 -13.516 1 92.94 187 ILE A O 1
ATOM 1496 N N . ASN A 1 188 ? 21.328 -11.141 -13.758 1 90.31 188 ASN A N 1
ATOM 1497 C CA . ASN A 1 188 ? 20.609 -11.109 -15.023 1 90.31 188 ASN A CA 1
ATOM 1498 C C . ASN A 1 188 ? 21.328 -11.914 -16.094 1 90.31 188 ASN A C 1
ATOM 1500 O O . ASN A 1 188 ? 20.688 -12.609 -16.891 1 90.31 188 ASN A O 1
ATOM 1504 N N . ILE A 1 189 ? 22.625 -11.82 -16.109 1 91.62 189 ILE A N 1
ATOM 1505 C CA . ILE A 1 189 ? 23.438 -12.547 -17.094 1 91.62 189 ILE A CA 1
ATOM 1506 C C . ILE A 1 189 ? 23.297 -14.055 -16.859 1 91.62 189 ILE A C 1
ATOM 1508 O O . ILE A 1 189 ? 23.047 -14.812 -17.797 1 91.62 189 ILE A O 1
ATOM 1512 N N . GLU A 1 190 ? 23.406 -14.445 -15.656 1 92.69 190 GLU A N 1
ATOM 1513 C CA . GLU A 1 190 ? 23.297 -15.859 -15.312 1 92.69 190 GLU A CA 1
ATOM 1514 C C . GLU A 1 190 ? 21.906 -16.406 -15.641 1 92.69 190 GLU A C 1
ATOM 1516 O O . GLU A 1 190 ? 21.781 -17.5 -16.203 1 92.69 190 GLU A O 1
ATOM 1521 N N . MET A 1 191 ? 20.922 -15.648 -15.312 1 91.31 191 MET A N 1
ATOM 1522 C CA . MET A 1 191 ? 19.562 -16.078 -15.578 1 91.31 191 MET A CA 1
ATOM 1523 C C . MET A 1 191 ? 19.281 -16.125 -17.078 1 91.31 191 MET A C 1
ATOM 1525 O O . MET A 1 191 ? 18.547 -17 -17.547 1 91.31 191 MET A O 1
ATOM 1529 N N . SER A 1 192 ? 19.812 -15.18 -17.75 1 88.31 192 SER A N 1
ATOM 1530 C CA . SER A 1 192 ? 19.641 -15.164 -19.203 1 88.31 192 SER A CA 1
ATOM 1531 C C . SER A 1 192 ? 20.297 -16.375 -19.844 1 88.31 192 SER A C 1
ATOM 1533 O O . SER A 1 192 ? 19.719 -17 -20.734 1 88.31 192 SER A O 1
ATOM 1535 N N . LYS A 1 193 ? 21.453 -16.766 -19.422 1 91.75 193 LYS A N 1
ATOM 1536 C CA . LYS A 1 193 ? 22.172 -17.922 -19.953 1 91.75 193 LYS A CA 1
ATOM 1537 C C . LYS A 1 193 ? 21.406 -19.219 -19.703 1 91.75 193 LYS A C 1
ATOM 1539 O O . LYS A 1 193 ? 21.453 -20.141 -20.516 1 91.75 193 LYS A O 1
ATOM 1544 N N . SER A 1 194 ? 20.672 -19.25 -18.688 1 91.94 194 SER A N 1
ATOM 1545 C CA . SER A 1 194 ? 19.938 -20.453 -18.312 1 91.94 194 SER A CA 1
ATOM 1546 C C . SER A 1 194 ? 18.516 -20.438 -18.891 1 91.94 194 SER A C 1
ATOM 1548 O O . SER A 1 194 ? 17.719 -21.344 -18.625 1 91.94 194 SER A O 1
ATOM 1550 N N . GLY A 1 195 ? 18.172 -19.391 -19.578 1 87.19 195 GLY A N 1
ATOM 1551 C CA . GLY A 1 195 ? 16.859 -19.281 -20.203 1 87.19 195 GLY A CA 1
ATOM 1552 C C . GLY A 1 195 ? 15.734 -19.078 -19.203 1 87.19 195 GLY A C 1
ATOM 1553 O O . GLY A 1 195 ? 14.594 -19.469 -19.469 1 87.19 195 GLY A O 1
ATOM 1554 N N . ARG A 1 196 ? 16.062 -18.531 -18.125 1 88.62 196 ARG A N 1
ATOM 1555 C CA . ARG A 1 196 ? 15.094 -18.469 -17.031 1 88.62 196 ARG A CA 1
ATOM 1556 C C . ARG A 1 196 ? 14.406 -17.094 -17 1 88.62 196 ARG A C 1
ATOM 1558 O O . ARG A 1 196 ? 13.391 -16.938 -16.328 1 88.62 196 ARG A O 1
ATOM 1565 N N . ILE A 1 197 ? 14.852 -16.219 -17.781 1 90.25 197 ILE A N 1
ATOM 1566 C CA . ILE A 1 197 ? 14.305 -14.859 -17.719 1 90.25 197 ILE A CA 1
ATOM 1567 C C . ILE A 1 197 ? 12.969 -14.812 -18.453 1 90.25 197 ILE A C 1
ATOM 1569 O O . ILE A 1 197 ? 12.852 -15.328 -19.562 1 90.25 197 ILE A O 1
ATOM 1573 N N . ALA A 1 198 ? 12.016 -14.328 -17.797 1 94.25 198 ALA A N 1
ATOM 1574 C CA . ALA A 1 198 ? 10.742 -14.016 -18.453 1 94.25 198 ALA A CA 1
ATOM 1575 C C . ALA A 1 198 ? 10.688 -12.547 -18.859 1 94.25 198 ALA A C 1
ATOM 1577 O O . ALA A 1 198 ? 10.68 -11.656 -18 1 94.25 198 ALA A O 1
ATOM 1578 N N . THR A 1 199 ? 10.625 -12.312 -20.172 1 92.94 199 THR A N 1
ATOM 1579 C CA . THR A 1 199 ? 10.586 -10.945 -20.688 1 92.94 199 THR A CA 1
ATOM 1580 C C . THR A 1 199 ? 9.156 -10.438 -20.766 1 92.94 199 THR A C 1
ATOM 1582 O O . THR A 1 199 ? 8.203 -11.195 -20.547 1 92.94 199 THR A O 1
ATOM 1585 N N . HIS A 1 200 ? 9.016 -9.109 -21.047 1 95.25 200 HIS A N 1
ATOM 1586 C CA . HIS A 1 200 ? 7.684 -8.555 -21.266 1 95.25 200 HIS A CA 1
ATOM 1587 C C . HIS A 1 200 ? 7.008 -9.203 -22.469 1 95.25 200 HIS A C 1
ATOM 1589 O O . HIS A 1 200 ? 5.785 -9.367 -22.484 1 95.25 200 HIS A O 1
ATOM 1595 N N . ALA A 1 201 ? 7.832 -9.586 -23.438 1 95.38 201 ALA A N 1
ATOM 1596 C CA . ALA A 1 201 ? 7.289 -10.289 -24.594 1 95.38 201 ALA A CA 1
ATOM 1597 C C . ALA A 1 201 ? 6.695 -11.633 -24.188 1 95.38 201 ALA A C 1
ATOM 1599 O O . ALA A 1 201 ? 5.637 -12.031 -24.688 1 95.38 201 ALA A O 1
ATOM 1600 N N . ASP A 1 202 ? 7.348 -12.359 -23.328 1 96.69 202 ASP A N 1
ATOM 1601 C CA . ASP A 1 202 ? 6.832 -13.625 -22.828 1 96.69 202 ASP A CA 1
ATOM 1602 C C . ASP A 1 202 ? 5.512 -13.422 -22.078 1 96.69 202 ASP A C 1
ATOM 1604 O O . ASP A 1 202 ? 4.555 -14.172 -22.297 1 96.69 202 ASP A O 1
ATOM 1608 N N . LEU A 1 203 ? 5.488 -12.422 -21.203 1 97.81 203 LEU A N 1
ATOM 1609 C CA . LEU A 1 203 ? 4.277 -12.117 -20.453 1 97.81 203 LEU A CA 1
ATOM 1610 C C . LEU A 1 203 ? 3.117 -11.805 -21.391 1 97.81 203 LEU A C 1
ATOM 1612 O O . LEU A 1 203 ? 2.006 -12.297 -21.188 1 97.81 203 LEU A O 1
ATOM 1616 N N . LEU A 1 204 ? 3.412 -11.008 -22.406 1 98.12 204 LEU A N 1
ATOM 1617 C CA . LEU A 1 204 ? 2.4 -10.633 -23.391 1 98.12 204 LEU A CA 1
ATOM 1618 C C . LEU A 1 204 ? 1.881 -11.867 -24.125 1 98.12 204 LEU A C 1
ATOM 1620 O O . LEU A 1 204 ? 0.687 -11.961 -24.422 1 98.12 204 LEU A O 1
ATOM 1624 N N . ASP A 1 205 ? 2.734 -12.797 -24.438 1 98.38 205 ASP A N 1
ATOM 1625 C CA . ASP A 1 205 ? 2.346 -14.023 -25.125 1 98.38 205 ASP A CA 1
ATOM 1626 C C . ASP A 1 205 ? 1.331 -14.812 -24.312 1 98.38 205 ASP A C 1
ATOM 1628 O O . ASP A 1 205 ? 0.344 -15.32 -24.844 1 98.38 205 ASP A O 1
ATOM 1632 N N . PHE A 1 206 ? 1.57 -14.93 -23.031 1 98.5 206 PHE A N 1
ATOM 1633 C CA . PHE A 1 206 ? 0.628 -15.625 -22.156 1 98.5 206 PHE A CA 1
ATOM 1634 C C . PHE A 1 206 ? -0.706 -14.891 -22.109 1 98.5 206 PHE A C 1
ATOM 1636 O O . PHE A 1 206 ? -1.766 -15.516 -22.047 1 98.5 206 PHE A O 1
ATOM 1643 N N . ILE A 1 207 ? -0.621 -13.57 -22.109 1 98.38 207 ILE A N 1
ATOM 1644 C CA . ILE A 1 207 ? -1.83 -12.75 -22.094 1 98.38 207 ILE A CA 1
ATOM 1645 C C . ILE A 1 207 ? -2.629 -13 -23.375 1 98.38 207 ILE A C 1
ATOM 1647 O O . ILE A 1 207 ? -3.836 -13.258 -23.328 1 98.38 207 ILE A O 1
ATOM 1651 N N . LYS A 1 208 ? -1.98 -13.031 -24.531 1 98.31 208 LYS A N 1
ATOM 1652 C CA . LYS A 1 208 ? -2.629 -13.234 -25.828 1 98.31 208 LYS A CA 1
ATOM 1653 C C . LYS A 1 208 ? -3.271 -14.617 -25.906 1 98.31 208 LYS A C 1
ATOM 1655 O O . LYS A 1 208 ? -4.336 -14.773 -26.5 1 98.31 208 LYS A O 1
ATOM 1660 N N . LYS A 1 209 ? -2.697 -15.602 -25.266 1 98.06 209 LYS A N 1
ATOM 1661 C CA . LYS A 1 209 ? -3.174 -16.984 -25.312 1 98.06 209 LYS A CA 1
ATOM 1662 C C . LYS A 1 209 ? -4.262 -17.219 -24.266 1 98.06 209 LYS A C 1
ATOM 1664 O O . LYS A 1 209 ? -4.855 -18.297 -24.219 1 98.06 209 LYS A O 1
ATOM 1669 N N . GLY A 1 210 ? -4.453 -16.281 -23.422 1 97.31 210 GLY A N 1
ATOM 1670 C CA . GLY A 1 210 ? -5.395 -16.453 -22.328 1 97.31 210 GLY A CA 1
ATOM 1671 C C . GLY A 1 210 ? -4.926 -17.453 -21.281 1 97.31 210 GLY A C 1
ATOM 1672 O O . GLY A 1 210 ? -5.738 -18.078 -20.594 1 97.31 210 GLY A O 1
ATOM 1673 N N . ASP A 1 211 ? -3.635 -17.594 -21.203 1 97.75 211 ASP A N 1
ATOM 1674 C CA . ASP A 1 211 ? -3.043 -18.562 -20.281 1 97.75 211 ASP A CA 1
ATOM 1675 C C . ASP A 1 211 ? -2.656 -17.875 -18.969 1 97.75 211 ASP A C 1
ATOM 1677 O O . ASP A 1 211 ? -1.488 -17.547 -18.75 1 97.75 211 ASP A O 1
ATOM 1681 N N . GLU A 1 212 ? -3.607 -17.766 -18.047 1 95.94 212 GLU A N 1
ATOM 1682 C CA . GLU A 1 212 ? -3.393 -17.094 -16.781 1 95.94 212 GLU A CA 1
ATOM 1683 C C . GLU A 1 212 ? -2.346 -17.812 -15.938 1 95.94 212 GLU A C 1
ATOM 1685 O O . GLU A 1 212 ? -1.495 -17.172 -15.32 1 95.94 212 GLU A O 1
ATOM 1690 N N . LYS A 1 213 ? -2.451 -19.125 -15.867 1 93.62 213 LYS A N 1
ATOM 1691 C CA . LYS A 1 213 ? -1.502 -19.906 -15.07 1 93.62 213 LYS A CA 1
ATOM 1692 C C . LYS A 1 213 ? -0.074 -19.703 -15.57 1 93.62 213 LYS A C 1
ATOM 1694 O O . LYS A 1 213 ? 0.838 -19.453 -14.781 1 93.62 213 LYS A O 1
ATOM 1699 N N . GLY A 1 214 ? 0.069 -19.797 -16.906 1 96.12 214 GLY A N 1
ATOM 1700 C CA . GLY A 1 214 ? 1.376 -19.531 -17.484 1 96.12 214 GLY A CA 1
ATOM 1701 C C . GLY A 1 214 ? 1.886 -18.125 -17.203 1 96.12 214 GLY A C 1
ATOM 1702 O O . GLY A 1 214 ? 3.072 -17.938 -16.922 1 96.12 214 GLY A O 1
ATOM 1703 N N . TYR A 1 215 ? 0.999 -17.141 -17.234 1 97.69 215 TYR A N 1
ATOM 1704 C CA . TYR A 1 215 ? 1.358 -15.75 -16.938 1 97.69 215 TYR A CA 1
ATOM 1705 C C . TYR A 1 215 ? 1.858 -15.617 -15.5 1 97.69 215 TYR A C 1
ATOM 1707 O O . TYR A 1 215 ? 2.861 -14.945 -15.25 1 97.69 215 TYR A O 1
ATOM 1715 N N . ARG A 1 216 ? 1.191 -16.234 -14.586 1 94.5 216 ARG A N 1
ATOM 1716 C CA . ARG A 1 216 ? 1.559 -16.141 -13.172 1 94.5 216 ARG A CA 1
ATOM 1717 C C . ARG A 1 216 ? 2.959 -16.703 -12.938 1 94.5 216 ARG A C 1
ATOM 1719 O O . ARG A 1 216 ? 3.756 -16.109 -12.211 1 94.5 216 ARG A O 1
ATOM 1726 N N . ASP A 1 217 ? 3.236 -17.797 -13.539 1 93.75 217 ASP A N 1
ATOM 1727 C CA . ASP A 1 217 ? 4.574 -18.375 -13.43 1 93.75 217 ASP A CA 1
ATOM 1728 C C . ASP A 1 217 ? 5.621 -17.453 -14.039 1 93.75 217 ASP A C 1
ATOM 1730 O O . ASP A 1 217 ? 6.703 -17.266 -13.477 1 93.75 217 ASP A O 1
ATOM 1734 N N . ALA A 1 218 ? 5.262 -16.922 -15.18 1 96.38 218 ALA A N 1
ATOM 1735 C CA . ALA A 1 218 ? 6.195 -16.078 -15.914 1 96.38 218 ALA A CA 1
ATOM 1736 C C . ALA A 1 218 ? 6.469 -14.773 -15.156 1 96.38 218 ALA A C 1
ATOM 1738 O O . ALA A 1 218 ? 7.605 -14.305 -15.109 1 96.38 218 ALA A O 1
ATOM 1739 N N . ILE A 1 219 ? 5.438 -14.164 -14.578 1 96.69 219 ILE A N 1
ATOM 1740 C CA . ILE A 1 219 ? 5.625 -12.891 -13.883 1 96.69 219 ILE A CA 1
ATOM 1741 C C . ILE A 1 219 ? 6.469 -13.109 -12.633 1 96.69 219 ILE A C 1
ATOM 1743 O O . ILE A 1 219 ? 7.25 -12.242 -12.242 1 96.69 219 ILE A O 1
ATOM 1747 N N . GLU A 1 220 ? 6.336 -14.219 -11.953 1 93.62 220 GLU A N 1
ATOM 1748 C CA . GLU A 1 220 ? 7.207 -14.555 -10.828 1 93.62 220 GLU A CA 1
ATOM 1749 C C . GLU A 1 220 ? 8.664 -14.656 -11.273 1 93.62 220 GLU A C 1
ATOM 1751 O O . GLU A 1 220 ? 9.555 -14.125 -10.609 1 93.62 220 GLU A O 1
ATOM 1756 N N . ARG A 1 221 ? 8.852 -15.328 -12.398 1 94.06 221 ARG A N 1
ATOM 1757 C CA . ARG A 1 221 ? 10.195 -15.469 -12.938 1 94.06 221 ARG A CA 1
ATOM 1758 C C . ARG A 1 221 ? 10.758 -14.117 -13.375 1 94.06 221 ARG A C 1
ATOM 1760 O O . ARG A 1 221 ? 11.953 -13.859 -13.242 1 94.06 221 ARG A O 1
ATOM 1767 N N . HIS A 1 222 ? 9.883 -13.312 -13.914 1 95.12 222 HIS A N 1
ATOM 1768 C CA . HIS A 1 222 ? 10.266 -11.984 -14.367 1 95.12 222 HIS A CA 1
ATOM 1769 C C . HIS A 1 222 ? 10.906 -11.18 -13.242 1 95.12 222 HIS A C 1
ATOM 1771 O O . HIS A 1 222 ? 11.828 -10.398 -13.484 1 95.12 222 HIS A O 1
ATOM 1777 N N . PHE A 1 223 ? 10.445 -11.383 -12.008 1 94.38 223 PHE A N 1
ATOM 1778 C CA . PHE A 1 223 ? 10.945 -10.609 -10.875 1 94.38 223 PHE A CA 1
ATOM 1779 C C . PHE A 1 223 ? 11.961 -11.414 -10.07 1 94.38 223 PHE A C 1
ATOM 1781 O O . PHE A 1 223 ? 12.438 -10.953 -9.031 1 94.38 223 PHE A O 1
ATOM 1788 N N . GLU A 1 224 ? 12.312 -12.57 -10.523 1 93.06 224 GLU A N 1
ATOM 1789 C CA . GLU A 1 224 ? 13.188 -13.469 -9.766 1 93.06 224 GLU A CA 1
ATOM 1790 C C . GLU A 1 224 ? 14.555 -12.844 -9.539 1 93.06 224 GLU A C 1
ATOM 1792 O O . GLU A 1 224 ? 15.203 -13.094 -8.523 1 93.06 224 GLU A O 1
ATOM 1797 N N . VAL A 1 225 ? 15.023 -12.039 -10.461 1 92.75 225 VAL A N 1
ATOM 1798 C CA . VAL A 1 225 ? 16.312 -11.367 -10.336 1 92.75 225 VAL A CA 1
ATOM 1799 C C . VAL A 1 225 ? 16.359 -10.586 -9.031 1 92.75 225 VAL A C 1
ATOM 1801 O O . VAL A 1 225 ? 17.391 -10.578 -8.344 1 92.75 225 VAL A O 1
ATOM 1804 N N . TYR A 1 226 ? 15.266 -9.938 -8.68 1 92 226 TYR A N 1
ATOM 1805 C CA . TYR A 1 226 ? 15.219 -9.117 -7.473 1 92 226 TYR A CA 1
ATOM 1806 C C . TYR A 1 226 ? 15.148 -9.992 -6.223 1 92 226 TYR A C 1
ATOM 1808 O O . TYR A 1 226 ? 15.672 -9.625 -5.168 1 92 226 TYR A O 1
ATOM 1816 N N . LYS A 1 227 ? 14.492 -11.125 -6.371 1 89.25 227 LYS A N 1
ATOM 1817 C CA . LYS A 1 227 ? 14.43 -12.055 -5.246 1 89.25 227 LYS A CA 1
ATOM 1818 C C . LYS A 1 227 ? 15.812 -12.609 -4.914 1 89.25 227 LYS A C 1
ATOM 1820 O O . LYS A 1 227 ? 16.188 -12.68 -3.744 1 89.25 227 LYS A O 1
ATOM 1825 N N . ILE A 1 228 ? 16.547 -12.977 -5.926 1 91.31 228 ILE A N 1
ATOM 1826 C CA . ILE A 1 228 ? 17.906 -13.477 -5.75 1 91.31 228 ILE A CA 1
ATOM 1827 C C . ILE A 1 228 ? 18.781 -12.375 -5.156 1 91.31 228 ILE A C 1
ATOM 1829 O O . ILE A 1 228 ? 19.516 -12.609 -4.199 1 91.31 228 ILE A O 1
ATOM 1833 N N . PHE A 1 229 ? 18.672 -11.203 -5.73 1 93.19 229 PHE A N 1
ATOM 1834 C CA . PHE A 1 229 ? 19.422 -10.055 -5.242 1 93.19 229 PHE A CA 1
ATOM 1835 C C . PHE A 1 229 ? 19.172 -9.844 -3.752 1 93.19 229 PHE A C 1
ATOM 1837 O O . PHE A 1 229 ? 20.125 -9.672 -2.98 1 93.19 229 PHE A O 1
ATOM 1844 N N . LYS A 1 230 ? 17.922 -9.82 -3.375 1 89.69 230 LYS A N 1
ATOM 1845 C CA . LYS A 1 230 ? 17.547 -9.555 -1.987 1 89.69 230 LYS A CA 1
ATOM 1846 C C . LYS A 1 230 ? 18.141 -10.602 -1.05 1 89.69 230 LYS A C 1
ATOM 1848 O O . LYS A 1 230 ? 18.641 -10.266 0.025 1 89.69 230 LYS A O 1
ATOM 1853 N N . VAL A 1 231 ? 18.094 -11.828 -1.396 1 85.88 231 VAL A N 1
ATOM 1854 C CA . VAL A 1 231 ? 18.625 -12.914 -0.579 1 85.88 231 VAL A CA 1
ATOM 1855 C C . VAL A 1 231 ? 20.141 -12.742 -0.427 1 85.88 231 VAL A C 1
ATOM 1857 O O . VAL A 1 231 ? 20.672 -12.836 0.681 1 85.88 231 VAL A O 1
ATOM 1860 N N . ASN A 1 232 ? 20.781 -12.422 -1.535 1 88.69 232 ASN A N 1
ATOM 1861 C CA . ASN A 1 232 ? 22.234 -12.219 -1.511 1 88.69 232 ASN A CA 1
ATOM 1862 C C . ASN A 1 232 ? 22.609 -11.008 -0.659 1 88.69 232 ASN A C 1
ATOM 1864 O O . ASN A 1 232 ? 23.562 -11.07 0.13 1 88.69 232 ASN A O 1
ATOM 1868 N N . ARG A 1 233 ? 21.844 -10 -0.891 1 86.69 233 ARG A N 1
ATOM 1869 C CA . ARG A 1 233 ? 22.141 -8.758 -0.184 1 86.69 233 ARG A CA 1
ATOM 1870 C C . ARG A 1 233 ? 21.891 -8.906 1.313 1 86.69 233 ARG A C 1
ATOM 1872 O O . ARG A 1 233 ? 22.656 -8.391 2.129 1 86.69 233 ARG A O 1
ATOM 1879 N N . SER A 1 234 ? 20.828 -9.539 1.674 1 82.31 234 SER A N 1
ATOM 1880 C CA . SER A 1 234 ? 20.516 -9.766 3.08 1 82.31 234 SER A CA 1
ATOM 1881 C C . SER A 1 234 ? 21.625 -10.57 3.768 1 82.31 234 SER A C 1
ATOM 1883 O O . SER A 1 234 ? 21.969 -10.305 4.918 1 82.31 234 SER A O 1
ATOM 1885 N N . GLN A 1 235 ? 22.203 -11.469 3.109 1 82.12 235 GLN A N 1
ATOM 1886 C CA . GLN A 1 235 ? 23.297 -12.258 3.639 1 82.12 235 GLN A CA 1
ATOM 1887 C C . GLN A 1 235 ? 24.547 -11.406 3.836 1 82.12 235 GLN A C 1
ATOM 1889 O O . GLN A 1 235 ? 25.266 -11.555 4.832 1 82.12 235 GLN A O 1
ATOM 1894 N N . GLU A 1 236 ? 24.734 -10.547 2.945 1 84.62 236 GLU A N 1
ATOM 1895 C CA . GLU A 1 236 ? 25.875 -9.633 3.043 1 84.62 236 GLU A CA 1
ATOM 1896 C C . GLU A 1 236 ? 25.703 -8.664 4.207 1 84.62 236 GLU A C 1
ATOM 1898 O O . GLU A 1 236 ? 26.656 -8.383 4.934 1 84.62 236 GLU A O 1
ATOM 1903 N N . LEU A 1 237 ? 24.5 -8.172 4.273 1 81.19 237 LEU A N 1
ATOM 1904 C CA . LEU A 1 237 ? 24.203 -7.23 5.352 1 81.19 237 LEU A CA 1
ATOM 1905 C C . LEU A 1 237 ? 24.344 -7.902 6.711 1 81.19 237 LEU A C 1
ATOM 1907 O O . LEU A 1 237 ? 24.828 -7.293 7.668 1 81.19 237 LEU A O 1
ATOM 1911 N N . MET A 1 238 ? 23.953 -9.102 6.855 1 77.12 238 MET A N 1
ATOM 1912 C CA . MET A 1 238 ? 24.109 -9.859 8.094 1 77.12 238 MET A CA 1
ATOM 1913 C C . MET A 1 238 ? 25.578 -10.094 8.414 1 77.12 238 MET A C 1
ATOM 1915 O O . MET A 1 238 ? 25.984 -10.016 9.578 1 77.12 238 MET A O 1
ATOM 1919 N N . ALA A 1 239 ? 26.344 -10.352 7.441 1 81.12 239 ALA A N 1
ATOM 1920 C CA . ALA A 1 239 ? 27.781 -10.555 7.617 1 81.12 239 ALA A CA 1
ATOM 1921 C C . ALA A 1 239 ? 28.469 -9.258 8.039 1 81.12 239 ALA A C 1
ATOM 1923 O O . ALA A 1 239 ? 29.344 -9.258 8.914 1 81.12 239 ALA A O 1
ATOM 1924 N N . GLU A 1 240 ? 28 -8.195 7.406 1 77.5 240 GLU A N 1
ATOM 1925 C CA . GLU A 1 240 ? 28.547 -6.887 7.75 1 77.5 240 GLU A CA 1
ATOM 1926 C C . GLU A 1 240 ? 28.219 -6.516 9.195 1 77.5 240 GLU A C 1
ATOM 1928 O O . GLU A 1 240 ? 29.078 -5.965 9.898 1 77.5 240 GLU A O 1
ATOM 1933 N N . LYS A 1 241 ? 27.047 -6.809 9.625 1 75.62 241 LYS A N 1
ATOM 1934 C CA . LYS A 1 241 ? 26.625 -6.52 11 1 75.62 241 LYS A CA 1
ATOM 1935 C C . LYS A 1 241 ? 27.375 -7.395 12 1 75.62 241 LYS A C 1
ATOM 1937 O O . LYS A 1 241 ? 27.766 -6.926 13.07 1 75.62 241 LYS A O 1
ATOM 1942 N N . ALA A 1 242 ? 27.562 -8.609 11.68 1 78.5 242 ALA A N 1
ATOM 1943 C CA . ALA A 1 242 ? 28.312 -9.531 12.523 1 78.5 242 ALA A CA 1
ATOM 1944 C C . ALA A 1 242 ? 29.766 -9.102 12.641 1 78.5 242 ALA A C 1
ATOM 1946 O O . ALA A 1 242 ? 30.359 -9.18 13.719 1 78.5 242 ALA A O 1
ATOM 1947 N N . GLU A 1 243 ? 30.281 -8.648 11.602 1 76.06 243 GLU A N 1
ATOM 1948 C CA . GLU A 1 243 ? 31.672 -8.18 11.609 1 76.06 243 GLU A CA 1
ATOM 1949 C C . GLU A 1 243 ? 31.812 -6.891 12.414 1 76.06 243 GLU A C 1
ATOM 1951 O O . GLU A 1 243 ? 32.781 -6.707 13.133 1 76.06 243 GLU A O 1
ATOM 1956 N N . SER A 1 244 ? 30.812 -6.062 12.281 1 71.81 244 SER A N 1
ATOM 1957 C CA . SER A 1 244 ? 30.844 -4.809 13.023 1 71.81 244 SER A CA 1
ATOM 1958 C C . SER A 1 244 ? 30.672 -5.051 14.523 1 71.81 244 SER A C 1
ATOM 1960 O O . SER A 1 244 ? 31.297 -4.367 15.336 1 71.81 244 SER A O 1
ATOM 1962 N N . GLU A 1 245 ? 29.828 -5.918 14.891 1 70.19 245 GLU A N 1
ATOM 1963 C CA . GLU A 1 245 ? 29.625 -6.258 16.297 1 70.19 245 GLU A CA 1
ATOM 1964 C C . GLU A 1 245 ? 30.875 -6.902 16.891 1 70.19 245 GLU A C 1
ATOM 1966 O O . GLU A 1 245 ? 31.172 -6.734 18.078 1 70.19 245 GLU A O 1
ATOM 1971 N N . LYS A 1 246 ? 31.562 -7.691 16.219 1 67.19 246 LYS A N 1
ATOM 1972 C CA . LYS A 1 246 ? 32.812 -8.305 16.688 1 67.19 246 LYS A CA 1
ATOM 1973 C C . LYS A 1 246 ? 33.875 -7.25 16.938 1 67.19 246 LYS A C 1
ATOM 1975 O O . LYS A 1 246 ? 34.625 -7.344 17.906 1 67.19 246 LYS A O 1
ATOM 1980 N N . VAL A 1 247 ? 33.875 -6.309 16.141 1 67.19 247 VAL A N 1
ATOM 1981 C CA . VAL A 1 247 ? 34.906 -5.273 16.281 1 67.19 247 VAL A CA 1
ATOM 1982 C C . VAL A 1 247 ? 34.594 -4.402 17.484 1 67.19 247 VAL A C 1
ATOM 1984 O O . VAL A 1 247 ? 35.5 -3.924 18.172 1 67.19 247 VAL A O 1
ATOM 1987 N N . GLU A 1 248 ? 33.312 -4.133 17.656 1 61.59 248 GLU A N 1
ATOM 1988 C CA . GLU A 1 248 ? 32.969 -3.322 18.812 1 61.59 248 GLU A CA 1
ATOM 1989 C C . GLU A 1 248 ? 33.156 -4.105 20.109 1 61.59 248 GLU A C 1
ATOM 1991 O O . GLU A 1 248 ? 33.281 -3.514 21.188 1 61.59 248 GLU A O 1
ATOM 1996 N N . GLY A 1 249 ? 33.062 -5.32 20.156 1 48.28 249 GLY A N 1
ATOM 1997 C CA . GLY A 1 249 ? 33.281 -6.148 21.344 1 48.28 249 GLY A CA 1
ATOM 1998 C C . GLY A 1 249 ? 34.719 -6.379 21.656 1 48.28 249 GLY A C 1
ATOM 1999 O O . GLY A 1 249 ? 35.062 -7.086 22.609 1 48.28 249 GLY A O 1
ATOM 2000 N N . ILE A 1 250 ? 35.625 -5.949 20.875 1 44.06 250 ILE A N 1
ATOM 2001 C CA . ILE A 1 250 ? 37.031 -5.977 21.281 1 44.06 250 ILE A CA 1
ATOM 2002 C C . ILE A 1 250 ? 3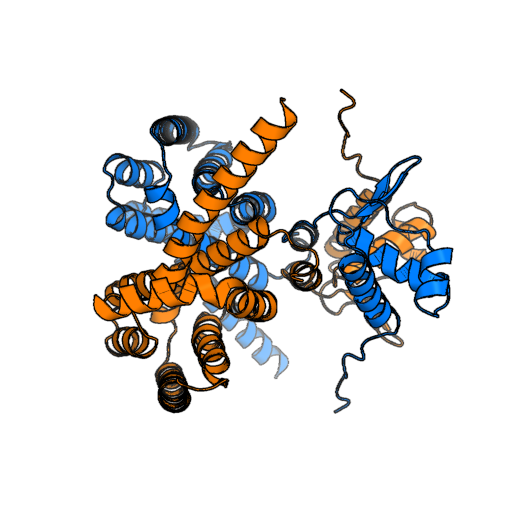7.438 -4.617 21.844 1 44.06 250 ILE A C 1
ATOM 2004 O O . ILE A 1 250 ? 37.094 -3.576 21.297 1 44.06 250 ILE A O 1
ATOM 2008 N N . MET B 1 1 ? -9.336 27.109 -19.688 1 20.2 1 MET B N 1
ATOM 2009 C CA . MET B 1 1 ? -9.305 25.922 -18.828 1 20.2 1 MET B CA 1
ATOM 2010 C C . MET B 1 1 ? -8.07 25.953 -17.938 1 20.2 1 MET B C 1
ATOM 2012 O O . MET B 1 1 ? -6.941 25.875 -18.422 1 20.2 1 MET B O 1
ATOM 2016 N N . LYS B 1 2 ? -8.023 26.734 -16.844 1 31.34 2 LYS B N 1
ATOM 2017 C CA . LYS B 1 2 ? -6.859 27.188 -16.094 1 31.34 2 LYS B CA 1
ATOM 2018 C C . LYS B 1 2 ? -6.109 26 -15.492 1 31.34 2 LYS B C 1
ATOM 2020 O O . LYS B 1 2 ? -6.715 25.109 -14.891 1 31.34 2 LYS B O 1
ATOM 2025 N N . ILE B 1 3 ? -5.145 25.516 -16.141 1 30.95 3 ILE B N 1
ATOM 2026 C CA . ILE B 1 3 ? -4.258 24.391 -15.852 1 30.95 3 ILE B CA 1
ATOM 2027 C C . ILE B 1 3 ? -3.773 24.469 -14.406 1 30.95 3 ILE B C 1
ATOM 2029 O O . ILE B 1 3 ? -3.188 25.469 -13.992 1 30.95 3 ILE B O 1
ATOM 2033 N N . GLU B 1 4 ? -4.527 24.109 -13.43 1 36.59 4 GLU B N 1
ATOM 2034 C CA . GLU B 1 4 ? -4.121 24.125 -12.031 1 36.59 4 GLU B CA 1
ATOM 2035 C C . GLU B 1 4 ? -2.684 23.641 -11.867 1 36.59 4 GLU B C 1
ATOM 2037 O O . GLU B 1 4 ? -2.391 22.469 -12.086 1 36.59 4 GLU B O 1
ATOM 2042 N N . ILE B 1 5 ? -1.656 24.25 -12.383 1 39.5 5 ILE B N 1
ATOM 2043 C CA . ILE B 1 5 ? -0.21 24.047 -12.352 1 39.5 5 ILE B CA 1
ATOM 2044 C C . ILE B 1 5 ? 0.237 23.75 -10.922 1 39.5 5 ILE B C 1
ATOM 2046 O O . ILE B 1 5 ? 0.006 24.547 -10.008 1 39.5 5 ILE B O 1
ATOM 2050 N N . ASN B 1 6 ? 0.172 22.641 -10.375 1 46.44 6 ASN B N 1
ATOM 2051 C CA . ASN B 1 6 ? 0.696 22.234 -9.078 1 46.44 6 ASN B CA 1
ATOM 2052 C C . ASN B 1 6 ? 1.989 22.969 -8.742 1 46.44 6 ASN B C 1
ATOM 2054 O O . ASN B 1 6 ? 3.064 22.594 -9.211 1 46.44 6 ASN B O 1
ATOM 2058 N N . GLN B 1 7 ? 2.061 24.188 -8.766 1 53.62 7 GLN B N 1
ATOM 2059 C CA . GLN B 1 7 ? 3.174 25.094 -8.484 1 53.62 7 GLN B CA 1
ATOM 2060 C C . GLN B 1 7 ? 3.848 24.734 -7.164 1 53.62 7 GLN B C 1
ATOM 2062 O O . GLN B 1 7 ? 3.186 24.641 -6.129 1 53.62 7 GLN B O 1
ATOM 2067 N N . THR B 1 8 ? 4.973 24.016 -7.297 1 68.88 8 THR B N 1
ATOM 2068 C CA . THR B 1 8 ? 5.82 23.797 -6.129 1 68.88 8 THR B CA 1
ATOM 2069 C C . THR B 1 8 ? 5.922 25.062 -5.293 1 68.88 8 THR B C 1
ATOM 2071 O O . THR B 1 8 ? 6.309 26.125 -5.797 1 68.88 8 THR B O 1
ATOM 2074 N N . THR B 1 9 ? 5.324 25.094 -4.125 1 79.19 9 THR B N 1
ATOM 2075 C CA . THR B 1 9 ? 5.367 26.219 -3.189 1 79.19 9 THR B CA 1
ATOM 2076 C C . THR B 1 9 ? 6.773 26.391 -2.621 1 79.19 9 THR B C 1
ATOM 2078 O O . THR B 1 9 ? 7.637 25.531 -2.812 1 79.19 9 THR B O 1
ATOM 2081 N N . LEU B 1 10 ? 7.012 27.5 -2.166 1 86.25 10 LEU B N 1
ATOM 2082 C CA . LEU B 1 10 ? 8.273 27.75 -1.479 1 86.25 10 LEU B CA 1
ATOM 2083 C C . LEU B 1 10 ? 8.516 26.719 -0.39 1 86.25 10 LEU B C 1
ATOM 2085 O O . LEU B 1 10 ? 9.648 26.25 -0.215 1 86.25 10 LEU B O 1
ATOM 2089 N N . ILE B 1 11 ? 7.52 26.328 0.241 1 87.19 11 ILE B N 1
ATOM 2090 C CA . ILE B 1 11 ? 7.641 25.359 1.319 1 87.19 11 ILE B CA 1
ATOM 2091 C C . ILE B 1 11 ? 8.055 24 0.747 1 87.19 11 ILE B C 1
ATOM 2093 O O . ILE B 1 11 ? 8.883 23.297 1.335 1 87.19 11 ILE B O 1
ATOM 2097 N N . ASP B 1 12 ? 7.516 23.656 -0.417 1 86.94 12 ASP B N 1
ATOM 2098 C CA . ASP B 1 12 ? 7.91 22.422 -1.081 1 86.94 12 ASP B CA 1
ATOM 2099 C C . ASP B 1 12 ? 9.406 22.406 -1.396 1 86.94 12 ASP B C 1
ATOM 2101 O O . ASP B 1 12 ? 10.086 21.406 -1.183 1 86.94 12 ASP B O 1
ATOM 2105 N N . GLN B 1 13 ? 9.812 23.469 -1.844 1 91.94 13 GLN B N 1
ATOM 2106 C CA . GLN B 1 13 ? 11.219 23.609 -2.201 1 91.94 13 GLN B CA 1
ATOM 2107 C C . GLN B 1 13 ? 12.109 23.5 -0.967 1 91.94 13 GLN B C 1
ATOM 2109 O O . GLN B 1 13 ? 13.164 22.859 -1.003 1 91.94 13 GLN B O 1
ATOM 2114 N N . VAL B 1 14 ? 11.703 24.156 0.024 1 94.25 14 VAL B N 1
ATOM 2115 C CA . VAL B 1 14 ? 12.492 24.141 1.249 1 94.25 14 VAL B CA 1
ATOM 2116 C C . VAL B 1 14 ? 12.516 22.734 1.843 1 94.25 14 VAL B C 1
ATOM 2118 O O . VAL B 1 14 ? 13.547 22.281 2.338 1 94.25 14 VAL B O 1
ATOM 2121 N N . GLU B 1 15 ? 11.422 22.047 1.78 1 92.12 15 GLU B N 1
ATOM 2122 C CA . GLU B 1 15 ? 11.391 20.656 2.227 1 92.12 15 GLU B CA 1
ATOM 2123 C C . GLU B 1 15 ? 12.422 19.812 1.481 1 92.12 15 GLU B C 1
ATOM 2125 O O . GLU B 1 15 ? 13.18 19.062 2.098 1 92.12 15 GLU B O 1
ATOM 2130 N N . ASP B 1 16 ? 12.383 19.984 0.217 1 92.94 16 ASP B N 1
ATOM 2131 C CA . ASP B 1 16 ? 13.328 19.25 -0.622 1 92.94 16 ASP B CA 1
ATOM 2132 C C . ASP B 1 16 ? 14.766 19.594 -0.273 1 92.94 16 ASP B C 1
ATOM 2134 O O . ASP B 1 16 ? 15.625 18.719 -0.182 1 92.94 16 ASP B O 1
ATOM 2138 N N . SER B 1 17 ? 15.008 20.828 -0.064 1 94.94 17 SER B N 1
ATOM 2139 C CA . SER B 1 17 ? 16.344 21.312 0.283 1 94.94 17 SER B CA 1
ATOM 2140 C C . SER B 1 17 ? 16.797 20.75 1.635 1 94.94 17 SER B C 1
ATOM 2142 O O . SER B 1 17 ? 17.969 20.453 1.826 1 94.94 17 SER B O 1
ATOM 2144 N N . LEU B 1 18 ? 15.883 20.703 2.504 1 95.5 18 LEU B N 1
ATOM 2145 C CA . LEU B 1 18 ? 16.203 20.141 3.818 1 95.5 18 LEU B CA 1
ATOM 2146 C C . LEU B 1 18 ? 16.641 18.688 3.703 1 95.5 18 LEU B C 1
ATOM 2148 O O . LEU B 1 18 ? 17.641 18.297 4.297 1 95.5 18 LEU B O 1
ATOM 2152 N N . LEU B 1 19 ? 15.969 17.953 2.943 1 93.38 19 LEU B N 1
ATOM 2153 C CA . LEU B 1 19 ? 16.312 16.547 2.77 1 93.38 19 LEU B CA 1
ATOM 2154 C C . LEU B 1 19 ? 17.688 16.406 2.119 1 93.38 19 LEU B C 1
ATOM 2156 O O . LEU B 1 19 ? 18.484 15.547 2.518 1 93.38 19 LEU B O 1
ATOM 2160 N N . THR B 1 20 ? 17.891 17.234 1.18 1 94.5 20 THR B N 1
ATOM 2161 C CA . THR B 1 20 ? 19.203 17.25 0.533 1 94.5 20 THR B CA 1
ATOM 2162 C C . THR B 1 20 ? 20.297 17.625 1.525 1 94.5 20 THR B C 1
ATOM 2164 O O . THR B 1 20 ? 21.359 17.016 1.54 1 94.5 20 THR B O 1
ATOM 2167 N N . TYR B 1 21 ? 19.953 18.609 2.32 1 94.56 21 TYR B N 1
ATOM 2168 C CA . TYR B 1 21 ? 20.891 19.047 3.348 1 94.56 21 TYR B CA 1
ATOM 2169 C C . TYR B 1 21 ? 21.219 17.906 4.309 1 94.56 21 TYR B C 1
ATOM 2171 O O . TYR B 1 21 ? 22.391 17.688 4.641 1 94.56 21 TYR B O 1
ATOM 2179 N N . PHE B 1 22 ? 20.25 17.219 4.75 1 93.62 22 PHE B N 1
ATOM 2180 C CA . PHE B 1 22 ? 20.469 16.109 5.684 1 93.62 22 PHE B CA 1
ATOM 2181 C C . PHE B 1 22 ? 21.359 15.039 5.062 1 93.62 22 PHE B C 1
ATOM 2183 O O . PHE B 1 22 ? 22.266 14.539 5.715 1 93.62 22 PHE B O 1
ATOM 2190 N N . LYS B 1 23 ? 21.094 14.766 3.838 1 91 23 LYS B N 1
ATOM 2191 C CA . LYS B 1 23 ? 21.875 13.75 3.135 1 91 23 LYS B CA 1
ATOM 2192 C C . LYS B 1 23 ? 23.312 14.203 2.926 1 91 23 LYS B C 1
ATOM 2194 O O . LYS B 1 23 ? 24.25 13.445 3.191 1 91 23 LYS B O 1
ATOM 2199 N N . LYS B 1 24 ? 23.5 15.398 2.516 1 93.38 24 LYS B N 1
ATOM 2200 C CA . LYS B 1 24 ? 24.812 15.945 2.234 1 93.38 24 LYS B CA 1
ATOM 2201 C C . LYS B 1 24 ? 25.672 16 3.498 1 93.38 24 LYS B C 1
ATOM 2203 O O . LYS B 1 24 ? 26.891 15.852 3.434 1 93.38 24 LYS B O 1
ATOM 2208 N N . ASN B 1 25 ? 25.031 16.141 4.609 1 94 25 ASN B N 1
ATOM 2209 C CA . ASN B 1 25 ? 25.75 16.25 5.871 1 94 25 ASN B CA 1
ATOM 2210 C C . ASN B 1 25 ? 25.781 14.922 6.625 1 94 25 ASN B C 1
ATOM 2212 O O . ASN B 1 25 ? 26.062 14.891 7.82 1 94 25 ASN B O 1
ATOM 2216 N N . ASP B 1 26 ? 25.328 13.891 6 1 91.69 26 ASP B N 1
ATOM 2217 C CA . ASP B 1 26 ? 25.391 12.516 6.488 1 91.69 26 ASP B CA 1
ATOM 2218 C C . ASP B 1 26 ? 24.594 12.352 7.777 1 91.69 26 ASP B C 1
ATOM 2220 O O . ASP B 1 26 ? 25.047 11.703 8.719 1 91.69 26 ASP B O 1
ATOM 2224 N N . LEU B 1 27 ? 23.531 13.102 7.828 1 91.81 27 LEU B N 1
ATOM 2225 C CA . LEU B 1 27 ? 22.625 12.922 8.953 1 91.81 27 LEU B CA 1
ATOM 2226 C C . LEU B 1 27 ? 21.688 11.75 8.711 1 91.81 27 LEU B C 1
ATOM 2228 O O . LEU B 1 27 ? 21.062 11.664 7.652 1 91.81 27 LEU B O 1
ATOM 2232 N N . GLY B 1 28 ? 21.719 10.828 9.695 1 88.56 28 GLY B N 1
ATOM 2233 C CA . GLY B 1 28 ? 20.844 9.664 9.586 1 88.56 28 GLY B CA 1
ATOM 2234 C C . GLY B 1 28 ? 19.891 9.523 10.758 1 88.56 28 GLY B C 1
ATOM 2235 O O . GLY B 1 28 ? 19.781 10.43 11.578 1 88.56 28 GLY B O 1
ATOM 2236 N N . ARG B 1 29 ? 19.234 8.438 10.695 1 88.5 29 ARG B N 1
ATOM 2237 C CA . ARG B 1 29 ? 18.281 8.148 11.758 1 88.5 29 ARG B CA 1
ATOM 2238 C C . ARG B 1 29 ? 18.906 8.305 13.133 1 88.5 29 ARG B C 1
ATOM 2240 O O . ARG B 1 29 ? 19.984 7.75 13.391 1 88.5 29 ARG B O 1
ATOM 2247 N N . GLY B 1 30 ? 18.203 9.039 13.914 1 89.69 30 GLY B N 1
ATOM 2248 C CA . GLY B 1 30 ? 18.688 9.219 15.273 1 89.69 30 GLY B CA 1
ATOM 2249 C C . GLY B 1 30 ? 19.516 10.469 15.453 1 89.69 30 GLY B C 1
ATOM 2250 O O . GLY B 1 30 ? 19.719 10.938 16.578 1 89.69 30 GLY B O 1
ATOM 2251 N N . ASP B 1 31 ? 20.031 11.023 14.406 1 92.44 31 ASP B N 1
ATOM 2252 C CA . ASP B 1 31 ? 20.875 12.211 14.492 1 92.44 31 ASP B CA 1
ATOM 2253 C C . ASP B 1 31 ? 20.031 13.461 14.75 1 92.44 31 ASP B C 1
ATOM 2255 O O . ASP B 1 31 ? 18.938 13.594 14.211 1 92.44 31 ASP B O 1
ATOM 2259 N N . SER B 1 32 ? 20.625 14.359 15.438 1 93.94 32 SER B N 1
ATOM 2260 C CA . SER B 1 32 ? 20 15.664 15.648 1 93.94 32 SER B CA 1
ATOM 2261 C C . SER B 1 32 ? 20.156 16.562 14.422 1 93.94 32 SER B C 1
ATOM 2263 O O . SER B 1 32 ? 21.203 16.547 13.773 1 93.94 32 SER B O 1
ATOM 2265 N N . ILE B 1 33 ? 19.047 17.266 14.18 1 95 33 ILE B N 1
ATOM 2266 C CA . ILE B 1 33 ? 19.172 18.234 13.094 1 95 33 ILE B CA 1
ATOM 2267 C C . ILE B 1 33 ? 19.391 19.625 13.664 1 95 33 ILE B C 1
ATOM 2269 O O . ILE B 1 33 ? 19 19.922 14.797 1 95 33 ILE B O 1
ATOM 2273 N N . PRO B 1 34 ? 20.062 20.469 12.914 1 94.12 34 PRO B N 1
ATOM 2274 C CA . PRO B 1 34 ? 20.281 21.844 13.367 1 94.12 34 PRO B CA 1
ATOM 2275 C C . PRO B 1 34 ? 18.984 22.578 13.695 1 94.12 34 PRO B C 1
ATOM 2277 O O . PRO B 1 34 ? 17.906 22.172 13.227 1 94.12 34 PRO B O 1
ATOM 2280 N N . ASN B 1 35 ? 19.078 23.609 14.469 1 93 35 ASN B N 1
ATOM 2281 C CA . ASN B 1 35 ? 17.891 24.359 14.852 1 93 35 ASN B CA 1
ATOM 2282 C C . ASN B 1 35 ? 17.344 25.188 13.695 1 93 35 ASN B C 1
ATOM 2284 O O . ASN B 1 35 ? 18 25.312 12.656 1 93 35 ASN B O 1
ATOM 2288 N N . GLU B 1 36 ? 16.109 25.672 13.852 1 94.12 36 GLU B N 1
ATOM 2289 C CA . GLU B 1 36 ? 15.391 26.391 12.797 1 94.12 36 GLU B CA 1
ATOM 2290 C C . GLU B 1 36 ? 16.203 27.594 12.297 1 94.12 36 GLU B C 1
ATOM 2292 O O . GLU B 1 36 ? 16.25 27.844 11.094 1 94.12 36 GLU B O 1
ATOM 2297 N N . ASN B 1 37 ? 16.891 28.281 13.227 1 94.75 37 ASN B N 1
ATOM 2298 C CA . ASN B 1 37 ? 17.672 29.453 12.867 1 94.75 37 ASN B CA 1
ATOM 2299 C C . ASN B 1 37 ? 18.859 29.078 11.977 1 94.75 37 ASN B C 1
ATOM 2301 O O . ASN B 1 37 ? 19.109 29.734 10.969 1 94.75 37 ASN B O 1
ATOM 2305 N N . SER B 1 38 ? 19.547 28.125 12.367 1 96.25 38 SER B N 1
ATOM 2306 C CA . SER B 1 38 ? 20.688 27.641 11.602 1 96.25 38 SER B CA 1
ATOM 2307 C C . SER B 1 38 ? 20.266 27.172 10.219 1 96.25 38 SER B C 1
ATOM 2309 O O . SER B 1 38 ? 20.922 27.484 9.219 1 96.25 38 SER B O 1
ATOM 2311 N N . LEU B 1 39 ? 19.188 26.438 10.102 1 96.81 39 LEU B N 1
ATOM 2312 C CA . LEU B 1 39 ? 18.703 25.938 8.828 1 96.81 39 LEU B CA 1
ATOM 2313 C C . LEU B 1 39 ? 18.234 27.078 7.93 1 96.81 39 LEU B C 1
ATOM 2315 O O . LEU B 1 39 ? 18.453 27.047 6.715 1 96.81 39 LEU B O 1
ATOM 2319 N N . ALA B 1 40 ? 17.562 28.031 8.531 1 96.75 40 ALA B N 1
ATOM 2320 C CA . ALA B 1 40 ? 17.141 29.219 7.781 1 96.75 40 ALA B CA 1
ATOM 2321 C C . ALA B 1 40 ? 18.328 29.938 7.152 1 96.75 40 ALA B C 1
ATOM 2323 O O . ALA B 1 40 ? 18.266 30.312 5.98 1 96.75 40 ALA B O 1
ATOM 2324 N N . ALA B 1 41 ? 19.391 30.109 7.965 1 96.56 41 ALA B N 1
ATOM 2325 C CA . ALA B 1 41 ? 20.609 30.75 7.477 1 96.56 41 ALA B CA 1
ATOM 2326 C C . ALA B 1 41 ? 21.234 29.938 6.355 1 96.56 41 ALA B C 1
ATOM 2328 O O . ALA B 1 41 ? 21.656 30.5 5.34 1 96.56 41 ALA B O 1
ATOM 2329 N N . GLU B 1 42 ? 21.25 28.688 6.535 1 94.69 42 GLU B N 1
ATOM 2330 C CA . GLU B 1 42 ? 21.859 27.781 5.566 1 94.69 42 GLU B CA 1
ATOM 2331 C C . GLU B 1 42 ? 21.094 27.797 4.242 1 94.69 42 GLU B C 1
ATOM 2333 O O . GLU B 1 42 ? 21.703 27.719 3.172 1 94.69 42 GLU B O 1
ATOM 2338 N N . LEU B 1 43 ? 19.828 27.875 4.305 1 96 43 LEU B N 1
ATOM 2339 C CA . LEU B 1 43 ? 19 27.734 3.109 1 96 43 LEU B CA 1
ATOM 2340 C C . LEU B 1 43 ? 18.641 29.109 2.537 1 96 43 LEU B C 1
ATOM 2342 O O . LEU B 1 43 ? 18.125 29.203 1.423 1 96 43 LEU B O 1
ATOM 2346 N N . GLY B 1 44 ? 18.875 30.125 3.252 1 96.12 44 GLY B N 1
ATOM 2347 C CA . GLY B 1 44 ? 18.609 31.469 2.777 1 96.12 44 GLY B CA 1
ATOM 2348 C C . GLY B 1 44 ? 17.141 31.812 2.707 1 96.12 44 GLY B C 1
ATOM 2349 O O . GLY B 1 44 ? 16.688 32.438 1.743 1 96.12 44 GLY B O 1
ATOM 2350 N N . VAL B 1 45 ? 16.422 31.312 3.6 1 96.62 45 VAL B N 1
ATOM 2351 C CA . VAL B 1 45 ? 14.992 31.578 3.646 1 96.62 45 VAL B CA 1
ATOM 2352 C C . VAL B 1 45 ? 14.594 32 5.059 1 96.62 45 VAL B C 1
ATOM 2354 O O . VAL B 1 45 ? 15.391 31.922 5.992 1 96.62 45 VAL B O 1
ATOM 2357 N N . ALA B 1 46 ? 13.391 32.531 5.195 1 95.12 46 ALA B N 1
ATOM 2358 C CA . ALA B 1 46 ? 12.883 32.969 6.488 1 95.12 46 ALA B CA 1
ATOM 2359 C C . ALA B 1 46 ? 12.68 31.797 7.438 1 95.12 46 ALA B C 1
ATOM 2361 O O . ALA B 1 46 ? 12.344 30.688 7.004 1 95.12 46 ALA B O 1
ATOM 2362 N N . ARG B 1 47 ? 12.836 32.062 8.719 1 94.44 47 ARG B N 1
ATOM 2363 C CA . ARG B 1 47 ? 12.656 31.062 9.75 1 94.44 47 ARG B CA 1
ATOM 2364 C C . ARG B 1 47 ? 11.25 30.469 9.703 1 94.44 47 ARG B C 1
ATOM 2366 O O . ARG B 1 47 ? 11.062 29.281 9.953 1 94.44 47 ARG B O 1
ATOM 2373 N N . SER B 1 48 ? 10.32 31.297 9.383 1 91.44 48 SER B N 1
ATOM 2374 C CA . SER B 1 48 ? 8.938 30.828 9.336 1 91.44 48 SER B CA 1
ATOM 2375 C C . SER B 1 48 ? 8.734 29.797 8.242 1 91.44 48 SER B C 1
ATOM 2377 O O . SER B 1 48 ? 7.93 28.875 8.391 1 91.44 48 SER B O 1
ATOM 2379 N N . VAL B 1 49 ? 9.414 29.922 7.176 1 91.69 49 VAL B N 1
ATOM 2380 C CA . VAL B 1 49 ? 9.344 28.984 6.066 1 91.69 49 VAL B CA 1
ATOM 2381 C C . VAL B 1 49 ? 9.969 27.656 6.477 1 91.69 49 VAL B C 1
ATOM 2383 O O . VAL B 1 49 ? 9.398 26.594 6.23 1 91.69 49 VAL B O 1
ATOM 2386 N N . VAL B 1 50 ? 11.094 27.734 7.16 1 94.5 50 VAL B N 1
ATOM 2387 C CA . VAL B 1 50 ? 11.766 26.547 7.648 1 94.5 50 VAL B CA 1
ATOM 2388 C C . VAL B 1 50 ? 10.891 25.828 8.672 1 94.5 50 VAL B C 1
ATOM 2390 O O . VAL B 1 50 ? 10.758 24.609 8.648 1 94.5 50 VAL B O 1
ATOM 2393 N N . ARG B 1 51 ? 10.328 26.578 9.523 1 90 51 ARG B N 1
ATOM 2394 C CA . ARG B 1 51 ? 9.453 26.016 10.547 1 90 51 ARG B CA 1
ATOM 2395 C C . ARG B 1 51 ? 8.297 25.25 9.914 1 90 51 ARG B C 1
ATOM 2397 O O . ARG B 1 51 ? 7.949 24.156 10.367 1 90 51 ARG B O 1
ATOM 2404 N N . GLU B 1 52 ? 7.75 25.828 8.898 1 85.75 52 GLU B N 1
ATOM 2405 C CA . GLU B 1 52 ? 6.645 25.156 8.219 1 85.75 52 GLU B CA 1
ATOM 2406 C C . GLU B 1 52 ? 7.109 23.875 7.547 1 85.75 52 GLU B C 1
ATOM 2408 O O . GLU B 1 52 ? 6.426 22.844 7.613 1 85.75 52 GLU B O 1
ATOM 2413 N N . ALA B 1 53 ? 8.211 23.969 6.949 1 90.06 53 ALA B N 1
ATOM 2414 C CA . ALA B 1 53 ? 8.766 22.781 6.289 1 90.06 53 ALA B CA 1
ATOM 2415 C C . ALA B 1 53 ? 9.078 21.688 7.301 1 90.06 53 ALA B C 1
ATOM 2417 O O . ALA B 1 53 ? 8.766 20.516 7.074 1 90.06 53 ALA B O 1
ATOM 2418 N N . LEU B 1 54 ? 9.625 22.125 8.391 1 90.94 54 LEU B N 1
ATOM 2419 C CA . LEU B 1 54 ? 9.961 21.172 9.438 1 90.94 54 LEU B CA 1
ATOM 2420 C C . LEU B 1 54 ? 8.695 20.578 10.055 1 90.94 54 LEU B C 1
ATOM 2422 O O . LEU B 1 54 ? 8.672 19.406 10.422 1 90.94 54 LEU B O 1
ATOM 2426 N N . SER B 1 55 ? 7.688 21.344 10.195 1 85.31 55 SER B N 1
ATOM 2427 C CA . SER B 1 55 ? 6.41 20.859 10.711 1 85.31 55 SER B CA 1
ATOM 2428 C C . SER B 1 55 ? 5.82 19.781 9.812 1 85.31 55 SER B C 1
ATOM 2430 O O . SER B 1 55 ? 5.273 18.797 10.297 1 85.31 55 SER B O 1
ATOM 2432 N N . ARG B 1 56 ? 5.992 19.984 8.555 1 83.88 56 ARG B N 1
ATOM 2433 C CA . ARG B 1 56 ? 5.504 18.984 7.602 1 83.88 56 ARG B CA 1
ATOM 2434 C C . ARG B 1 56 ? 6.297 17.688 7.707 1 83.88 56 ARG B C 1
ATOM 2436 O O . ARG B 1 56 ? 5.719 16.594 7.691 1 83.88 56 ARG B O 1
ATOM 2443 N N . LEU B 1 57 ? 7.598 17.844 7.812 1 89.44 57 LEU B N 1
ATOM 2444 C CA . LEU B 1 57 ? 8.438 16.656 7.957 1 89.44 57 LEU B CA 1
ATOM 2445 C C . LEU B 1 57 ? 8.117 15.914 9.25 1 89.44 57 LEU B C 1
ATOM 2447 O O . LEU B 1 57 ? 8.164 14.68 9.289 1 89.44 57 LEU B O 1
ATOM 2451 N N . LYS B 1 58 ? 7.785 16.656 10.234 1 88.31 58 LYS B N 1
ATOM 2452 C CA . LYS B 1 58 ? 7.395 16.062 11.516 1 88.31 58 LYS B CA 1
ATOM 2453 C C . LYS B 1 58 ? 6.086 15.289 11.375 1 88.31 58 LYS B C 1
ATOM 2455 O O . LYS B 1 58 ? 5.969 14.172 11.891 1 88.31 58 LYS B O 1
ATOM 2460 N N . MET B 1 59 ? 5.188 15.852 10.68 1 80.94 59 MET B N 1
ATOM 2461 C CA . MET B 1 59 ? 3.896 15.203 10.469 1 80.94 59 MET B CA 1
ATOM 2462 C C . MET B 1 59 ? 4.062 13.906 9.688 1 80.94 59 MET B C 1
ATOM 2464 O O . MET B 1 59 ? 3.34 12.93 9.922 1 80.94 59 MET B O 1
ATOM 2468 N N . MET B 1 60 ? 5.051 13.93 8.82 1 85.25 60 MET B N 1
ATOM 2469 C CA . MET B 1 60 ? 5.289 12.75 7.988 1 85.25 60 MET B CA 1
ATOM 2470 C C . MET B 1 60 ? 6.113 11.719 8.742 1 85.25 60 MET B C 1
ATOM 2472 O O . MET B 1 60 ? 6.324 10.609 8.25 1 85.25 60 MET B O 1
ATOM 2476 N N . GLY B 1 61 ? 6.645 12.109 9.938 1 89.12 61 GLY B N 1
ATOM 2477 C CA . GLY B 1 61 ? 7.398 11.188 10.773 1 89.12 61 GLY B CA 1
ATOM 2478 C C . GLY B 1 61 ? 8.883 11.156 10.445 1 89.12 61 GLY B C 1
ATOM 2479 O O . GLY B 1 61 ? 9.602 10.266 10.891 1 89.12 61 GLY B O 1
ATOM 2480 N N . LEU B 1 62 ? 9.312 12.094 9.68 1 92 62 LEU B N 1
ATOM 2481 C CA . LEU B 1 62 ? 10.719 12.133 9.297 1 92 62 LEU B CA 1
ATOM 2482 C C . LEU B 1 62 ? 11.562 12.773 10.398 1 92 62 LEU B C 1
ATOM 2484 O O . LEU B 1 62 ? 12.781 12.586 10.438 1 92 62 LEU B O 1
ATOM 2488 N N . ILE B 1 63 ? 10.82 13.609 11.195 1 93.06 63 ILE B N 1
ATOM 2489 C CA . ILE B 1 63 ? 11.477 14.289 12.312 1 93.06 63 ILE B CA 1
ATOM 2490 C C . ILE B 1 63 ? 10.641 14.125 13.578 1 93.06 63 ILE B C 1
ATOM 2492 O O . ILE B 1 63 ? 9.414 14.031 13.516 1 93.06 63 ILE B O 1
ATOM 2496 N N . HIS B 1 64 ? 11.297 13.969 14.617 1 90.88 64 HIS B N 1
ATOM 2497 C CA . HIS B 1 64 ? 10.648 13.93 15.93 1 90.88 64 HIS B CA 1
ATOM 2498 C C . HIS B 1 64 ? 11.344 14.859 16.922 1 90.88 64 HIS B C 1
ATOM 2500 O O . HIS B 1 64 ? 12.57 14.969 16.906 1 90.88 64 HIS B O 1
ATOM 2506 N N . ALA B 1 65 ? 10.531 15.5 17.688 1 86.69 65 ALA B N 1
ATOM 2507 C CA . ALA B 1 65 ? 11.086 16.344 18.75 1 86.69 65 ALA B CA 1
ATOM 2508 C C . ALA B 1 65 ? 11.445 15.531 19.984 1 86.69 65 ALA B C 1
ATOM 2510 O O . ALA B 1 65 ? 10.656 14.695 20.422 1 86.69 65 ALA B O 1
ATOM 2511 N N . ARG B 1 66 ? 12.586 15.555 20.422 1 84.25 66 ARG B N 1
ATOM 2512 C CA . ARG B 1 66 ? 13.016 14.906 21.656 1 84.25 66 ARG B CA 1
ATOM 2513 C C . ARG B 1 66 ? 13.383 15.938 22.719 1 84.25 66 ARG B C 1
ATOM 2515 O O . ARG B 1 66 ? 14.008 16.953 22.406 1 84.25 66 ARG B O 1
ATOM 2522 N N . PRO B 1 67 ? 12.961 15.617 23.953 1 81.69 67 PRO B N 1
ATOM 2523 C CA . PRO B 1 67 ? 13.336 16.547 25.016 1 81.69 67 PRO B CA 1
ATOM 2524 C C . PRO B 1 67 ? 14.852 16.719 25.141 1 81.69 67 PRO B C 1
ATOM 2526 O O . PRO B 1 67 ? 15.602 15.742 25.109 1 81.69 67 PRO B O 1
ATOM 2529 N N . ARG B 1 68 ? 15.367 17.875 25.234 1 80.56 68 ARG B N 1
ATOM 2530 C CA . ARG B 1 68 ? 16.75 18.281 25.5 1 80.56 68 ARG B CA 1
ATOM 2531 C C . ARG B 1 68 ? 17.641 17.984 24.297 1 80.56 68 ARG B C 1
ATOM 2533 O O . ARG B 1 68 ? 18.828 18.297 24.312 1 80.56 68 ARG B O 1
ATOM 2540 N N . LYS B 1 69 ? 17.141 17.219 23.281 1 79.75 69 LYS B N 1
ATOM 2541 C CA . LYS B 1 69 ? 17.953 16.891 22.125 1 79.75 69 LYS B CA 1
ATOM 2542 C C . LYS B 1 69 ? 17.469 17.641 20.875 1 79.75 69 LYS B C 1
ATOM 2544 O O . LYS B 1 69 ? 18.156 17.641 19.844 1 79.75 69 LYS B O 1
ATOM 2549 N N . GLY B 1 70 ? 16.375 18.297 21.062 1 87.81 70 GLY B N 1
ATOM 2550 C CA . GLY B 1 70 ? 15.844 19 19.906 1 87.81 70 GLY B CA 1
ATOM 2551 C C . GLY B 1 70 ? 15.156 18.094 18.906 1 87.81 70 GLY B C 1
ATOM 2552 O O . GLY B 1 70 ? 14.469 17.141 19.297 1 87.81 70 GLY B O 1
ATOM 2553 N N . MET B 1 71 ? 15.312 18.406 17.578 1 92.06 71 MET B N 1
ATOM 2554 C CA . MET B 1 71 ? 14.688 17.609 16.531 1 92.06 71 MET B CA 1
ATOM 2555 C C . MET B 1 71 ? 15.656 16.562 15.992 1 92.06 71 MET B C 1
ATOM 2557 O O . MET B 1 71 ? 16.828 16.859 15.773 1 92.06 71 MET B O 1
ATOM 2561 N N . VAL B 1 72 ? 15.18 15.336 15.891 1 94.56 72 VAL B N 1
ATOM 2562 C CA . VAL B 1 72 ? 16.016 14.242 15.398 1 94.56 72 VAL B CA 1
ATOM 2563 C C . VAL B 1 72 ? 15.391 13.633 14.148 1 94.56 72 VAL B C 1
ATOM 2565 O O . VAL B 1 72 ? 14.164 13.594 14.016 1 94.56 72 VAL B O 1
ATOM 2568 N N . LEU B 1 73 ? 16.281 13.164 13.32 1 93.88 73 LEU B N 1
ATOM 2569 C CA . LEU B 1 73 ? 15.805 12.492 12.117 1 93.88 73 LEU B CA 1
ATOM 2570 C C . LEU B 1 73 ? 15.32 11.078 12.43 1 93.88 73 LEU B C 1
ATOM 2572 O O . LEU B 1 73 ? 15.922 10.383 13.25 1 93.88 73 LEU B O 1
ATOM 2576 N N . THR B 1 74 ? 14.234 10.695 11.844 1 93.38 74 THR B N 1
ATOM 2577 C CA . THR B 1 74 ? 13.68 9.344 11.953 1 93.38 74 THR B CA 1
ATOM 2578 C C . THR B 1 74 ? 13.234 8.836 10.586 1 93.38 74 THR B C 1
ATOM 2580 O O . THR B 1 74 ? 13.07 9.617 9.648 1 93.38 74 THR B O 1
ATOM 2583 N N . GLU B 1 75 ? 13.203 7.574 10.438 1 92.5 75 GLU B N 1
ATOM 2584 C CA . GLU B 1 75 ? 12.641 7.004 9.219 1 92.5 75 GLU B CA 1
ATOM 2585 C C . GLU B 1 75 ? 11.117 6.945 9.289 1 92.5 75 GLU B C 1
ATOM 2587 O O . GLU B 1 75 ? 10.555 6.422 10.25 1 92.5 75 GLU B O 1
ATOM 2592 N N . PRO B 1 76 ? 10.531 7.5 8.312 1 90.88 76 PRO B N 1
ATOM 2593 C CA . PRO B 1 76 ? 9.07 7.5 8.328 1 90.88 76 PRO B CA 1
ATOM 2594 C C . PRO B 1 76 ? 8.477 6.117 8.062 1 90.88 76 PRO B C 1
ATOM 2596 O O . PRO B 1 76 ? 9.125 5.273 7.438 1 90.88 76 PRO B O 1
ATOM 2599 N N . SER B 1 77 ? 7.219 5.957 8.68 1 91.38 77 SER B N 1
ATOM 2600 C CA . SER B 1 77 ? 6.445 4.801 8.25 1 91.38 77 SER B CA 1
ATOM 2601 C C . SER B 1 77 ? 5.91 4.988 6.828 1 91.38 77 SER B C 1
ATOM 2603 O O . SER B 1 77 ? 5.316 6.02 6.516 1 91.38 77 SER B O 1
ATOM 2605 N N . ILE B 1 78 ? 6.121 3.984 6.027 1 94.44 78 ILE B N 1
ATOM 2606 C CA . ILE B 1 78 ? 5.711 4.059 4.633 1 94.44 78 ILE B CA 1
ATOM 2607 C C . ILE B 1 78 ? 4.191 4.188 4.547 1 94.44 78 ILE B C 1
ATOM 2609 O O . ILE B 1 78 ? 3.672 4.887 3.674 1 94.44 78 ILE B O 1
ATOM 2613 N N . LEU B 1 79 ? 3.541 3.555 5.477 1 94.88 79 LEU B N 1
ATOM 2614 C CA . LEU B 1 79 ? 2.084 3.529 5.41 1 94.88 79 LEU B CA 1
ATOM 2615 C C . LEU B 1 79 ? 1.475 4.402 6.504 1 94.88 79 LEU B C 1
ATOM 2617 O O . LEU B 1 79 ? 0.274 4.32 6.77 1 94.88 79 LEU B O 1
ATOM 2621 N N . GLY B 1 80 ? 2.271 5.223 7.137 1 89.69 80 GLY B N 1
ATOM 2622 C CA . GLY B 1 80 ? 1.78 6.094 8.195 1 89.69 80 GLY B CA 1
ATOM 2623 C C . GLY B 1 80 ? 0.659 7.008 7.738 1 89.69 80 GLY B C 1
ATOM 2624 O O . GLY B 1 80 ? -0.34 7.172 8.438 1 89.69 80 GLY B O 1
ATOM 2625 N N . GLY B 1 81 ? 0.834 7.621 6.582 1 88.31 81 GLY B N 1
ATOM 2626 C CA . GLY B 1 81 ? -0.204 8.469 6.02 1 88.31 81 GLY B CA 1
ATOM 2627 C C . GLY B 1 81 ? -1.484 7.719 5.707 1 88.31 81 GLY B C 1
ATOM 2628 O O . GLY B 1 81 ? -2.582 8.25 5.891 1 88.31 81 GLY B O 1
ATOM 2629 N N . MET B 1 82 ? -1.362 6.539 5.23 1 92.94 82 MET B N 1
ATOM 2630 C CA . MET B 1 82 ? -2.525 5.699 4.949 1 92.94 82 MET B CA 1
ATOM 2631 C C . MET B 1 82 ? -3.34 5.461 6.219 1 92.94 82 MET B C 1
ATOM 2633 O O . MET B 1 82 ? -4.57 5.539 6.195 1 92.94 82 MET B O 1
ATOM 2637 N N . LYS B 1 83 ? -2.639 5.172 7.234 1 91.25 83 LYS B N 1
ATOM 2638 C CA . LYS B 1 83 ? -3.291 4.891 8.508 1 91.25 83 LYS B CA 1
ATOM 2639 C C . LYS B 1 83 ? -4.215 6.031 8.914 1 91.25 83 LYS B C 1
ATOM 2641 O O . LYS B 1 83 ? -5.281 5.801 9.492 1 91.25 83 LYS B O 1
ATOM 2646 N N . ARG B 1 84 ? -3.904 7.176 8.547 1 85.62 84 ARG B N 1
ATOM 2647 C CA . ARG B 1 84 ? -4.625 8.367 8.984 1 85.62 84 ARG B CA 1
ATOM 2648 C C . ARG B 1 84 ? -5.902 8.562 8.172 1 85.62 84 ARG B C 1
ATOM 2650 O O . ARG B 1 84 ? -6.824 9.258 8.617 1 85.62 84 ARG B O 1
ATOM 2657 N N . VAL B 1 85 ? -5.957 7.98 7.062 1 91.81 85 VAL B N 1
ATOM 2658 C CA . VAL B 1 85 ? -7.09 8.297 6.195 1 91.81 85 VAL B CA 1
ATOM 2659 C C . VAL B 1 85 ? -7.98 7.062 6.047 1 91.81 85 VAL B C 1
ATOM 2661 O O . VAL B 1 85 ? -9.016 7.117 5.379 1 91.81 85 VAL B O 1
ATOM 2664 N N . ILE B 1 86 ? -7.586 5.973 6.633 1 94.44 86 ILE B N 1
ATOM 2665 C CA . ILE B 1 86 ? -8.375 4.746 6.586 1 94.44 86 ILE B CA 1
ATOM 2666 C C . ILE B 1 86 ? -9.547 4.852 7.562 1 94.44 86 ILE B C 1
ATOM 2668 O O . ILE B 1 86 ? -9.461 4.383 8.703 1 94.44 86 ILE B O 1
ATOM 2672 N N . ASP B 1 87 ? -10.562 5.473 7.16 1 91.88 87 ASP B N 1
ATOM 2673 C CA . ASP B 1 87 ? -11.773 5.727 7.945 1 91.88 87 ASP B CA 1
ATOM 2674 C C . ASP B 1 87 ? -13.023 5.621 7.078 1 91.88 87 ASP B C 1
ATOM 2676 O O . ASP B 1 87 ? -13.227 6.43 6.168 1 91.88 87 ASP B O 1
ATOM 2680 N N . PRO B 1 88 ? -13.867 4.633 7.34 1 90.38 88 PRO B N 1
ATOM 2681 C CA . PRO B 1 88 ? -15.055 4.422 6.508 1 90.38 88 PRO B CA 1
ATOM 2682 C C . PRO B 1 88 ? -15.969 5.645 6.465 1 90.38 88 PRO B C 1
ATOM 2684 O O . PRO B 1 88 ? -16.812 5.758 5.574 1 90.38 88 PRO B O 1
ATOM 2687 N N . ARG B 1 89 ? -15.898 6.555 7.406 1 88.62 89 ARG B N 1
ATOM 2688 C CA . ARG B 1 89 ? -16.75 7.738 7.453 1 88.62 89 ARG B CA 1
ATOM 2689 C C . ARG B 1 89 ? -16.422 8.703 6.32 1 88.62 89 ARG B C 1
ATOM 2691 O O . ARG B 1 89 ? -17.25 9.531 5.945 1 88.62 89 ARG B O 1
ATOM 2698 N N . VAL B 1 90 ? -15.188 8.602 5.785 1 88.75 90 VAL B N 1
ATOM 2699 C CA . VAL B 1 90 ? -14.781 9.633 4.836 1 88.75 90 VAL B CA 1
ATOM 2700 C C . VAL B 1 90 ? -14.445 8.992 3.49 1 88.75 90 VAL B C 1
ATOM 2702 O O . VAL B 1 90 ? -14.125 9.695 2.525 1 88.75 90 VAL B O 1
ATOM 2705 N N . LEU B 1 91 ? -14.5 7.699 3.432 1 92.62 91 LEU B N 1
ATOM 2706 C CA . LEU B 1 91 ? -14.164 7.016 2.186 1 92.62 91 LEU B CA 1
ATOM 2707 C C . LEU B 1 91 ? -15.43 6.613 1.432 1 92.62 91 LEU B C 1
ATOM 2709 O O . LEU B 1 91 ? -16.422 6.199 2.043 1 92.62 91 LEU B O 1
ATOM 2713 N N . SER B 1 92 ? -15.344 6.766 0.134 1 91.56 92 SER B N 1
ATOM 2714 C CA . SER B 1 92 ? -16.453 6.301 -0.703 1 91.56 92 SER B CA 1
ATOM 2715 C C . SER B 1 92 ? -16.5 4.777 -0.742 1 91.56 92 SER B C 1
ATOM 2717 O O . SER B 1 92 ? -15.508 4.105 -0.469 1 91.56 92 SER B O 1
ATOM 2719 N N . GLU B 1 93 ? -17.672 4.254 -1.099 1 91.69 93 GLU B N 1
ATOM 2720 C CA . GLU B 1 93 ? -17.812 2.812 -1.268 1 91.69 93 GLU B CA 1
ATOM 2721 C C . GLU B 1 93 ? -16.859 2.281 -2.326 1 91.69 93 GLU B C 1
ATOM 2723 O O . GLU B 1 93 ? -16.266 1.204 -2.162 1 91.69 93 GLU B O 1
ATOM 2728 N N . GLU B 1 94 ? -16.672 3.045 -3.344 1 92.12 94 GLU B N 1
ATOM 2729 C CA . GLU B 1 94 ? -15.766 2.646 -4.41 1 92.12 94 GLU B CA 1
ATOM 2730 C C . GLU B 1 94 ? -14.336 2.492 -3.887 1 92.12 94 GLU B C 1
ATOM 2732 O O . GLU B 1 94 ? -13.664 1.508 -4.191 1 92.12 94 GLU B O 1
ATOM 2737 N N . THR B 1 95 ? -13.922 3.428 -3.137 1 94.75 95 THR B N 1
ATOM 2738 C CA . THR B 1 95 ? -12.578 3.385 -2.572 1 94.75 95 THR B CA 1
ATOM 2739 C C . THR B 1 95 ? -12.43 2.203 -1.616 1 94.75 95 THR B C 1
ATOM 2741 O O . THR B 1 95 ? -11.398 1.532 -1.606 1 94.75 95 THR B O 1
ATOM 2744 N N . ILE B 1 96 ? -13.422 1.972 -0.851 1 95.12 96 ILE B N 1
ATOM 2745 C CA . ILE B 1 96 ? -13.406 0.854 0.086 1 95.12 96 ILE B CA 1
ATOM 2746 C C . ILE B 1 96 ? -13.281 -0.461 -0.682 1 95.12 96 ILE B C 1
ATOM 2748 O O . ILE B 1 96 ? -12.484 -1.327 -0.316 1 95.12 96 ILE B O 1
ATOM 2752 N N . LEU B 1 97 ? -13.992 -0.595 -1.757 1 93.69 97 LEU B N 1
ATOM 2753 C CA . LEU B 1 97 ? -13.922 -1.808 -2.564 1 93.69 97 LEU B CA 1
ATOM 2754 C C . LEU B 1 97 ? -12.562 -1.937 -3.24 1 93.69 97 LEU B C 1
ATOM 2756 O O . LEU B 1 97 ? -12.031 -3.043 -3.371 1 93.69 97 LEU B O 1
ATOM 2760 N N . ASP B 1 98 ? -12.016 -0.846 -3.645 1 95 98 ASP B N 1
ATOM 2761 C CA . ASP B 1 98 ? -10.664 -0.863 -4.199 1 95 98 ASP B CA 1
ATOM 2762 C C . ASP B 1 98 ? -9.648 -1.336 -3.164 1 95 98 ASP B C 1
ATOM 2764 O O . ASP B 1 98 ? -8.695 -2.041 -3.498 1 95 98 ASP B O 1
ATOM 2768 N N . LEU B 1 99 ? -9.836 -0.924 -1.961 1 95.94 99 LEU B N 1
ATOM 2769 C CA . LEU B 1 99 ? -8.953 -1.343 -0.879 1 95.94 99 LEU B CA 1
ATOM 2770 C C . LEU B 1 99 ? -9.055 -2.848 -0.65 1 95.94 99 LEU B C 1
ATOM 2772 O O . LEU B 1 99 ? -8.039 -3.508 -0.396 1 95.94 99 LEU B O 1
ATOM 2776 N N . LEU B 1 100 ? -10.242 -3.357 -0.736 1 94.88 100 LEU B N 1
ATOM 2777 C CA . LEU B 1 100 ? -10.438 -4.797 -0.595 1 94.88 100 LEU B CA 1
ATOM 2778 C C . LEU B 1 100 ? -9.703 -5.555 -1.698 1 94.88 100 LEU B C 1
ATOM 2780 O O . LEU B 1 100 ? -9 -6.527 -1.427 1 94.88 100 LEU B O 1
ATOM 2784 N N . ASP B 1 101 ? -9.828 -5.055 -2.9 1 95.38 101 ASP B N 1
ATOM 2785 C CA . ASP B 1 101 ? -9.125 -5.672 -4.02 1 95.38 101 ASP B CA 1
ATOM 2786 C C . ASP B 1 101 ? -7.609 -5.598 -3.822 1 95.38 101 ASP B C 1
ATOM 2788 O O . ASP B 1 101 ? -6.887 -6.531 -4.18 1 95.38 101 ASP B O 1
ATOM 2792 N N . PHE B 1 102 ? -7.223 -4.488 -3.355 1 96.69 102 PHE B N 1
ATOM 2793 C CA . PHE B 1 102 ? -5.805 -4.297 -3.076 1 96.69 102 PHE B CA 1
ATOM 2794 C C . PHE B 1 102 ? -5.301 -5.336 -2.082 1 96.69 102 PHE B C 1
ATOM 2796 O O . PHE B 1 102 ? -4.258 -5.957 -2.297 1 96.69 102 PHE B O 1
ATOM 2803 N N . ARG B 1 103 ? -6.012 -5.535 -1.006 1 96.25 103 ARG B N 1
ATOM 2804 C CA . ARG B 1 103 ? -5.664 -6.547 -0.012 1 96.25 103 ARG B CA 1
ATOM 2805 C C . ARG B 1 103 ? -5.617 -7.938 -0.636 1 96.25 103 ARG B C 1
ATOM 2807 O O . ARG B 1 103 ? -4.688 -8.703 -0.386 1 96.25 103 ARG B O 1
ATOM 2814 N N . ILE B 1 104 ? -6.633 -8.25 -1.403 1 95.75 104 ILE B N 1
ATOM 2815 C CA . ILE B 1 104 ? -6.73 -9.578 -2.006 1 95.75 104 ILE B CA 1
ATOM 2816 C C . ILE B 1 104 ? -5.523 -9.82 -2.912 1 95.75 104 ILE B C 1
ATOM 2818 O O . ILE B 1 104 ? -4.906 -10.883 -2.859 1 95.75 104 ILE B O 1
ATOM 2822 N N . ALA B 1 105 ? -5.191 -8.82 -3.678 1 96.31 105 ALA B N 1
ATOM 2823 C CA . ALA B 1 105 ? -4.016 -8.938 -4.535 1 96.31 105 ALA B CA 1
ATOM 2824 C C . ALA B 1 105 ? -2.758 -9.203 -3.713 1 96.31 105 ALA B C 1
ATOM 2826 O O . ALA B 1 105 ? -1.949 -10.07 -4.059 1 96.31 105 ALA B O 1
ATOM 2827 N N . LEU B 1 106 ? -2.605 -8.477 -2.65 1 96.88 106 LEU B N 1
ATOM 2828 C CA . LEU B 1 106 ? -1.438 -8.641 -1.792 1 96.88 106 LEU B CA 1
ATOM 2829 C C . LEU B 1 106 ? -1.401 -10.039 -1.183 1 96.88 106 LEU B C 1
ATOM 2831 O O . LEU B 1 106 ? -0.352 -10.688 -1.166 1 96.88 106 LEU B O 1
ATOM 2835 N N . GLU B 1 107 ? -2.545 -10.547 -0.735 1 96.38 107 GLU B N 1
ATOM 2836 C CA . GLU B 1 107 ? -2.652 -11.859 -0.106 1 96.38 107 GLU B CA 1
ATOM 2837 C C . GLU B 1 107 ? -2.262 -12.977 -1.078 1 96.38 107 GLU B C 1
ATOM 2839 O O . GLU B 1 107 ? -1.578 -13.93 -0.699 1 96.38 107 GLU B O 1
ATOM 2844 N N . ILE B 1 108 ? -2.688 -12.805 -2.256 1 95.94 108 ILE B N 1
ATOM 2845 C CA . ILE B 1 108 ? -2.35 -13.789 -3.281 1 95.94 108 ILE B CA 1
ATOM 2846 C C . ILE B 1 108 ? -0.864 -13.688 -3.619 1 95.94 108 ILE B C 1
ATOM 2848 O O . ILE B 1 108 ? -0.178 -14.711 -3.729 1 95.94 108 ILE B O 1
ATOM 2852 N N . GLY B 1 109 ? -0.382 -12.508 -3.674 1 96.56 109 GLY B N 1
ATOM 2853 C CA . GLY B 1 109 ? 0.959 -12.242 -4.172 1 96.56 109 GLY B CA 1
ATOM 2854 C C . GLY B 1 109 ? 2.049 -12.68 -3.209 1 96.56 109 GLY B C 1
ATOM 2855 O O . GLY B 1 109 ? 3.191 -12.891 -3.615 1 96.56 109 GLY B O 1
ATOM 2856 N N . ILE B 1 110 ? 1.74 -12.828 -1.934 1 96.75 110 ILE B N 1
ATOM 2857 C CA . ILE B 1 110 ? 2.785 -13.133 -0.961 1 96.75 110 ILE B CA 1
ATOM 2858 C C . ILE B 1 110 ? 2.893 -14.641 -0.767 1 96.75 110 ILE B C 1
ATOM 2860 O O . ILE B 1 110 ? 3.635 -15.109 0.099 1 96.75 110 ILE B O 1
ATOM 2864 N N . SER B 1 111 ? 2.242 -15.477 -1.58 1 96.25 111 SER B N 1
ATOM 2865 C CA . SER B 1 111 ? 2.201 -16.922 -1.409 1 96.25 111 SER B CA 1
ATOM 2866 C C . SER B 1 111 ? 3.6 -17.531 -1.465 1 96.25 111 SER B C 1
ATOM 2868 O O . SER B 1 111 ? 3.99 -18.281 -0.578 1 96.25 111 SER B O 1
ATOM 2870 N N . THR B 1 112 ? 4.352 -17.109 -2.434 1 92.62 112 THR B N 1
ATOM 2871 C CA . THR B 1 112 ? 5.688 -17.672 -2.588 1 92.62 112 THR B CA 1
ATOM 2872 C C . THR B 1 112 ? 6.559 -17.344 -1.381 1 92.62 112 THR B C 1
ATOM 2874 O O . THR B 1 112 ? 7.301 -18.188 -0.889 1 92.62 112 THR B O 1
ATOM 2877 N N . ASP B 1 113 ? 6.445 -16.125 -0.915 1 94.06 113 ASP B N 1
ATOM 2878 C CA . ASP B 1 113 ? 7.219 -15.703 0.249 1 94.06 113 ASP B CA 1
ATOM 2879 C C . ASP B 1 113 ? 6.84 -16.516 1.484 1 94.06 113 ASP B C 1
ATOM 2881 O O . ASP B 1 113 ? 7.703 -16.875 2.289 1 94.06 113 ASP B O 1
ATOM 2885 N N . ILE B 1 114 ? 5.57 -16.75 1.624 1 97.12 114 ILE B N 1
ATOM 2886 C CA . ILE B 1 114 ? 5.098 -17.547 2.75 1 97.12 114 ILE B CA 1
ATOM 2887 C C . ILE B 1 114 ? 5.75 -18.922 2.719 1 97.12 114 ILE B C 1
ATOM 2889 O O . ILE B 1 114 ? 6.336 -19.359 3.711 1 97.12 114 ILE B O 1
ATOM 2893 N N . PHE B 1 115 ? 5.766 -19.625 1.614 1 96.31 115 PHE B N 1
ATOM 2894 C CA . PHE B 1 115 ? 6.25 -21 1.514 1 96.31 115 PHE B CA 1
ATOM 2895 C C . PHE B 1 115 ? 7.77 -21.047 1.613 1 96.31 115 PHE B C 1
ATOM 2897 O O . PHE B 1 115 ? 8.336 -22.031 2.082 1 96.31 115 PHE B O 1
ATOM 2904 N N . ARG B 1 116 ? 8.391 -19.953 1.255 1 93.19 116 ARG B N 1
ATOM 2905 C CA . ARG B 1 116 ? 9.844 -19.875 1.347 1 93.19 116 ARG B CA 1
ATOM 2906 C C . ARG B 1 116 ? 10.289 -19.672 2.789 1 93.19 116 ARG B C 1
ATOM 2908 O O . ARG B 1 116 ? 11.352 -20.156 3.193 1 93.19 116 ARG B O 1
ATOM 2915 N N . LYS B 1 117 ? 9.523 -19.047 3.592 1 95.44 117 LYS B N 1
ATOM 2916 C CA . LYS B 1 117 ? 10.023 -18.562 4.875 1 95.44 117 LYS B CA 1
ATOM 2917 C C . LYS B 1 117 ? 9.344 -19.281 6.039 1 95.44 117 LYS B C 1
ATOM 2919 O O . LYS B 1 117 ? 9.812 -19.219 7.176 1 95.44 117 LYS B O 1
ATOM 2924 N N . ILE B 1 118 ? 8.242 -19.922 5.77 1 97.81 118 ILE B N 1
ATOM 2925 C CA . ILE B 1 118 ? 7.43 -20.5 6.832 1 97.81 118 ILE B CA 1
ATOM 2926 C C . ILE B 1 118 ? 8.25 -21.547 7.594 1 97.81 118 ILE B C 1
ATOM 2928 O O . ILE B 1 118 ? 9.016 -22.297 6.992 1 97.81 118 ILE B O 1
ATOM 2932 N N . THR B 1 119 ? 8.102 -21.531 8.914 1 98 119 THR B N 1
ATOM 2933 C CA . THR B 1 119 ? 8.805 -22.453 9.797 1 98 119 THR B CA 1
ATOM 2934 C C . THR B 1 119 ? 7.828 -23.406 10.477 1 98 119 THR B C 1
ATOM 2936 O O . THR B 1 119 ? 6.621 -23.156 10.492 1 98 119 THR B O 1
ATOM 2939 N N . PRO B 1 120 ? 8.383 -24.469 11.023 1 98 120 PRO B N 1
ATOM 2940 C CA . PRO B 1 120 ? 7.52 -25.359 11.789 1 98 120 PRO B CA 1
ATOM 2941 C C . PRO B 1 120 ? 6.801 -24.641 12.938 1 98 120 PRO B C 1
ATOM 2943 O O . PRO B 1 120 ? 5.645 -24.953 13.227 1 98 120 PRO B O 1
ATOM 2946 N N . LYS B 1 121 ? 7.469 -23.734 13.523 1 98.38 121 LYS B N 1
ATOM 2947 C CA . LYS B 1 121 ? 6.844 -22.953 14.586 1 98.38 121 LYS B CA 1
ATOM 2948 C C . LYS B 1 121 ? 5.676 -22.141 14.039 1 98.38 121 LYS B C 1
ATOM 2950 O O . LYS B 1 121 ? 4.633 -22.031 14.688 1 98.38 121 LYS B O 1
ATOM 2955 N N . ASP B 1 122 ? 5.848 -21.547 12.891 1 98.5 122 ASP B N 1
ATOM 2956 C CA . ASP B 1 122 ? 4.77 -20.797 12.242 1 98.5 122 ASP B CA 1
ATOM 2957 C C . ASP B 1 122 ? 3.559 -21.703 11.984 1 98.5 122 ASP B C 1
ATOM 2959 O O . ASP B 1 122 ? 2.418 -21.281 12.195 1 98.5 122 ASP B O 1
ATOM 2963 N N . ILE B 1 123 ? 3.863 -22.891 11.477 1 98.44 123 ILE B N 1
ATOM 2964 C CA . ILE B 1 123 ? 2.797 -23.844 11.156 1 98.44 123 ILE B CA 1
ATOM 2965 C C . ILE B 1 123 ? 2.035 -24.203 12.43 1 98.44 123 ILE B C 1
ATOM 2967 O O . ILE B 1 123 ? 0.804 -24.297 12.414 1 98.44 123 ILE B O 1
ATOM 2971 N N . GLU B 1 124 ? 2.695 -24.375 13.531 1 98.25 124 GLU B N 1
ATOM 2972 C CA . GLU B 1 124 ? 2.062 -24.656 14.812 1 98.25 124 GLU B CA 1
ATOM 2973 C C . GLU B 1 124 ? 1.158 -23.5 15.25 1 98.25 124 GLU B C 1
ATOM 2975 O O . GLU B 1 124 ? 0.034 -23.734 15.703 1 98.25 124 GLU B O 1
ATOM 2980 N N . GLU B 1 125 ? 1.673 -22.328 15.141 1 97.94 125 GLU B N 1
ATOM 2981 C CA . GLU B 1 125 ? 0.888 -21.156 15.523 1 97.94 125 GLU B CA 1
ATOM 2982 C C . GLU B 1 125 ? -0.348 -21.016 14.641 1 97.94 125 GLU B C 1
ATOM 2984 O O . GLU B 1 125 ? -1.434 -20.703 15.125 1 97.94 125 GLU B O 1
ATOM 2989 N N . LEU B 1 126 ? -0.159 -21.25 13.344 1 97.88 126 LEU B N 1
ATOM 2990 C CA . LEU B 1 126 ? -1.296 -21.203 12.43 1 97.88 126 LEU B CA 1
ATOM 2991 C C . LEU B 1 126 ? -2.326 -22.266 12.797 1 97.88 126 LEU B C 1
ATOM 2993 O O . LEU B 1 126 ? -3.531 -22.016 12.734 1 97.88 126 LEU B O 1
ATOM 2997 N N . SER B 1 127 ? -1.826 -23.406 13.156 1 97.62 127 SER B N 1
ATOM 2998 C CA . SER B 1 127 ? -2.713 -24.5 13.555 1 97.62 127 SER B CA 1
ATOM 2999 C C . SER B 1 127 ? -3.543 -24.109 14.773 1 97.62 127 SER B C 1
ATOM 3001 O O . SER B 1 127 ? -4.738 -24.422 14.836 1 97.62 127 SER B O 1
ATOM 3003 N N . GLU B 1 128 ? -2.928 -23.484 15.719 1 96.31 128 GLU B N 1
ATOM 3004 C CA . GLU B 1 128 ? -3.637 -23.031 16.906 1 96.31 128 GLU B CA 1
ATOM 3005 C C . GLU B 1 128 ? -4.695 -22 16.562 1 96.31 128 GLU B C 1
ATOM 3007 O O . GLU B 1 128 ? -5.801 -22.016 17.109 1 96.31 128 GLU B O 1
ATOM 3012 N N . ILE B 1 129 ? -4.379 -21.109 15.688 1 94.94 129 ILE B N 1
ATOM 3013 C CA . ILE B 1 129 ? -5.309 -20.078 15.266 1 94.94 129 ILE B CA 1
ATOM 3014 C C . ILE B 1 129 ? -6.523 -20.703 14.594 1 94.94 129 ILE B C 1
ATOM 3016 O O . ILE B 1 129 ? -7.664 -20.344 14.883 1 94.94 129 ILE B O 1
ATOM 3020 N N . VAL B 1 130 ? -6.27 -21.672 13.688 1 94.44 130 VAL B N 1
ATOM 3021 C CA . VAL B 1 130 ? -7.344 -22.344 12.961 1 94.44 130 VAL B CA 1
ATOM 3022 C C . VAL B 1 130 ? -8.227 -23.109 13.938 1 94.44 130 VAL B C 1
ATOM 3024 O O . VAL B 1 130 ? -9.453 -23.078 13.836 1 94.44 130 VAL B O 1
ATOM 3027 N N . LYS B 1 131 ? -7.633 -23.797 14.93 1 92.69 131 LYS B N 1
ATOM 3028 C CA . LYS B 1 131 ? -8.375 -24.562 15.93 1 92.69 131 LYS B CA 1
ATOM 3029 C C . LYS B 1 131 ? -9.305 -23.641 16.734 1 92.69 131 LYS B C 1
ATOM 3031 O O . LYS B 1 131 ? -10.469 -23.984 16.953 1 92.69 131 LYS B O 1
ATOM 3036 N N . MET B 1 132 ? -8.828 -22.531 17.141 1 87.81 132 MET B N 1
ATOM 3037 C CA . MET B 1 132 ? -9.625 -21.562 17.906 1 87.81 132 MET B CA 1
ATOM 3038 C C . MET B 1 132 ? -10.773 -21.016 17.062 1 87.81 132 MET B C 1
ATOM 3040 O O . MET B 1 132 ? -11.867 -20.766 17.578 1 87.81 132 MET B O 1
ATOM 3044 N N . GLY B 1 133 ? -10.461 -20.781 15.805 1 85.5 133 GLY B N 1
ATOM 3045 C CA . GLY B 1 133 ? -11.492 -20.281 14.906 1 85.5 133 GLY B CA 1
ATOM 3046 C C . GLY B 1 133 ? -12.633 -21.25 14.711 1 85.5 133 GLY B C 1
ATOM 3047 O O . GLY B 1 133 ? -13.789 -20.859 14.594 1 85.5 133 GLY B O 1
ATOM 3048 N N . ILE B 1 134 ? -12.344 -22.5 14.594 1 81.5 134 ILE B N 1
ATOM 3049 C CA . ILE B 1 134 ? -13.352 -23.531 14.406 1 81.5 134 ILE B CA 1
ATOM 3050 C C . ILE B 1 134 ? -14.219 -23.641 15.648 1 81.5 134 ILE B C 1
ATOM 3052 O O . ILE B 1 134 ? -15.445 -23.797 15.555 1 81.5 134 ILE B O 1
ATOM 3056 N N . VAL B 1 135 ? -13.578 -23.438 16.766 1 77.62 135 VAL B N 1
ATOM 3057 C CA . VAL B 1 135 ? -14.273 -23.578 18.031 1 77.62 135 VAL B CA 1
ATOM 3058 C C . VAL B 1 135 ? -15.219 -22.391 18.234 1 77.62 135 VAL B C 1
ATOM 3060 O O . VAL B 1 135 ? -16.344 -22.562 18.734 1 77.62 135 VAL B O 1
ATOM 3063 N N . PHE B 1 136 ? -14.789 -21.172 17.672 1 68.38 136 PHE B N 1
ATOM 3064 C CA . PHE B 1 136 ? -15.562 -19.969 17.938 1 68.38 136 PHE B CA 1
ATOM 3065 C C . PHE B 1 136 ? -16.359 -19.547 16.703 1 68.38 136 PHE B C 1
ATOM 3067 O O . PHE B 1 136 ? -16.734 -18.391 16.562 1 68.38 136 PHE B O 1
ATOM 3074 N N . GLU B 1 137 ? -16.406 -20.266 15.57 1 64 137 GLU B N 1
ATOM 3075 C CA . GLU B 1 137 ? -16.984 -19.953 14.266 1 64 137 GLU B CA 1
ATOM 3076 C C . GLU B 1 137 ? -18.359 -19.312 14.414 1 64 137 GLU B C 1
ATOM 3078 O O . GLU B 1 137 ? -18.734 -18.453 13.625 1 64 137 GLU B O 1
ATOM 3083 N N . ASN B 1 138 ? -19.094 -19.734 15.266 1 56 138 ASN B N 1
ATOM 3084 C CA . ASN B 1 138 ? -20.484 -19.281 15.344 1 56 138 ASN B CA 1
ATOM 3085 C C . ASN B 1 138 ? -20.609 -18.078 16.281 1 56 138 ASN B C 1
ATOM 3087 O O . ASN B 1 138 ? -21.719 -17.766 16.734 1 56 138 ASN B O 1
ATOM 3091 N N . ASN B 1 139 ? -19.359 -17.484 16.594 1 56.09 139 ASN B N 1
ATOM 3092 C CA . ASN B 1 139 ? -19.516 -16.359 17.516 1 56.09 139 ASN B CA 1
ATOM 3093 C C . ASN B 1 139 ? -18.766 -15.125 17.031 1 56.09 139 ASN B C 1
ATOM 3095 O O . ASN B 1 139 ? -18.25 -15.102 15.914 1 56.09 139 ASN B O 1
ATOM 3099 N N . GLU B 1 140 ? -19.031 -14.086 17.766 1 55.72 140 GLU B N 1
ATOM 3100 C CA . GLU B 1 140 ? -18.422 -12.773 17.547 1 55.72 140 GLU B CA 1
ATOM 3101 C C . GLU B 1 140 ? -16.922 -12.891 17.312 1 55.72 140 GLU B C 1
ATOM 3103 O O . GLU B 1 140 ? -16.297 -11.977 16.766 1 55.72 140 GLU B O 1
ATOM 3108 N N . TYR B 1 141 ? -16.469 -14.109 17.422 1 57.19 141 TYR B N 1
ATOM 3109 C CA . TYR B 1 141 ? -15.023 -14.297 17.375 1 57.19 141 TYR B CA 1
ATOM 3110 C C . TYR B 1 141 ? -14.562 -14.648 15.969 1 57.19 141 TYR B C 1
ATOM 3112 O O . TYR B 1 141 ? -13.367 -14.68 15.688 1 57.19 141 TYR B O 1
ATOM 3120 N N . ALA B 1 142 ? -15.523 -14.852 15.102 1 62.78 142 ALA B N 1
ATOM 3121 C CA . ALA B 1 142 ? -15.195 -15.195 13.719 1 62.78 142 ALA B CA 1
ATOM 3122 C C . ALA B 1 142 ? -14.328 -14.117 13.078 1 62.78 142 ALA B C 1
ATOM 3124 O O . ALA B 1 142 ? -13.383 -14.43 12.352 1 62.78 142 ALA B O 1
ATOM 3125 N N . LEU B 1 143 ? -14.547 -12.977 13.477 1 65.88 143 LEU B N 1
ATOM 3126 C CA . LEU B 1 143 ? -13.766 -11.883 12.922 1 65.88 143 LEU B CA 1
ATOM 3127 C C . LEU B 1 143 ? -12.344 -11.898 13.469 1 65.88 143 LEU B C 1
ATOM 3129 O O . LEU B 1 143 ? -11.391 -11.586 12.742 1 65.88 143 LEU B O 1
ATOM 3133 N N . ILE B 1 144 ? -12.289 -12.32 14.734 1 76.69 144 ILE B N 1
ATOM 3134 C CA . ILE B 1 144 ? -10.977 -12.344 15.367 1 76.69 144 ILE B CA 1
ATOM 3135 C C . ILE B 1 144 ? -10.109 -13.414 14.703 1 76.69 144 ILE B C 1
ATOM 3137 O O . ILE B 1 144 ? -8.93 -13.18 14.43 1 76.69 144 ILE B O 1
ATOM 3141 N N . SER B 1 145 ? -10.75 -14.492 14.391 1 81.38 145 SER B N 1
ATOM 3142 C CA . SER B 1 145 ? -10.008 -15.578 13.75 1 81.38 145 SER B CA 1
ATOM 3143 C C . SER B 1 145 ? -9.578 -15.203 12.344 1 81.38 145 SER B C 1
ATOM 3145 O O . SER B 1 145 ? -8.461 -15.516 11.922 1 81.38 145 SER B O 1
ATOM 3147 N N . GLU B 1 146 ? -10.469 -14.539 11.617 1 87 146 GLU B N 1
ATOM 3148 C CA . GLU B 1 146 ? -10.133 -14.078 10.273 1 87 146 GLU B CA 1
ATOM 3149 C C . GLU B 1 146 ? -8.922 -13.148 10.289 1 87 146 GLU B C 1
ATOM 3151 O O . GLU B 1 146 ? -7.9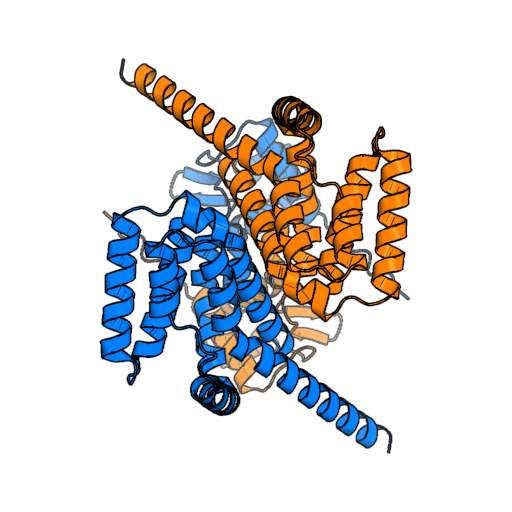84 -13.336 9.516 1 87 146 GLU B O 1
ATOM 3156 N N . SER B 1 147 ? -8.898 -12.289 11.211 1 89.81 147 SER B N 1
ATOM 3157 C CA . SER B 1 147 ? -7.809 -11.328 11.312 1 89.81 147 SER B CA 1
ATOM 3158 C C . SER B 1 147 ? -6.52 -12 11.766 1 89.81 147 SER B C 1
ATOM 3160 O O . SER B 1 147 ? -5.445 -11.734 11.219 1 89.81 147 SER B O 1
ATOM 3162 N N . ALA B 1 148 ? -6.633 -12.859 12.719 1 92.94 148 ALA B N 1
ATOM 3163 C CA . ALA B 1 148 ? -5.449 -13.492 13.297 1 92.94 148 ALA B CA 1
ATOM 3164 C C . ALA B 1 148 ? -4.723 -14.344 12.258 1 92.94 148 ALA B C 1
ATOM 3166 O O . ALA B 1 148 ? -3.49 -14.336 12.195 1 92.94 148 ALA B O 1
ATOM 3167 N N . PHE B 1 149 ? -5.438 -15.141 11.461 1 95.88 149 PHE B N 1
ATOM 3168 C CA . PHE B 1 149 ? -4.848 -16.031 10.469 1 95.88 149 PHE B CA 1
ATOM 3169 C C . PHE B 1 149 ? -4.066 -15.242 9.43 1 95.88 149 PHE B C 1
ATOM 3171 O O . PHE B 1 149 ? -2.891 -15.523 9.188 1 95.88 149 PHE B O 1
ATOM 3178 N N . HIS B 1 150 ? -4.594 -14.219 8.883 1 95.88 150 HIS B N 1
ATOM 3179 C CA . HIS B 1 150 ? -3.965 -13.461 7.812 1 95.88 150 HIS B CA 1
ATOM 3180 C C . HIS B 1 150 ? -2.857 -12.562 8.352 1 95.88 150 HIS B C 1
ATOM 3182 O O . HIS B 1 150 ? -1.858 -12.32 7.672 1 95.88 150 HIS B O 1
ATOM 3188 N N . THR B 1 151 ? -3.062 -12.055 9.602 1 96 151 THR B N 1
ATOM 3189 C CA . THR B 1 151 ? -1.989 -11.312 10.25 1 96 151 THR B CA 1
ATOM 3190 C C . THR B 1 151 ? -0.744 -12.188 10.398 1 96 151 THR B C 1
ATOM 3192 O O . THR B 1 151 ? 0.373 -11.727 10.141 1 96 151 THR B O 1
ATOM 3195 N N . LYS B 1 152 ? -0.969 -13.422 10.789 1 97.25 152 LYS B N 1
ATOM 3196 C CA . LYS B 1 152 ? 0.15 -14.344 10.938 1 97.25 152 LYS B CA 1
ATOM 3197 C C . LYS B 1 152 ? 0.831 -14.602 9.594 1 97.25 152 LYS B C 1
ATOM 3199 O O . LYS B 1 152 ? 2.061 -14.633 9.508 1 97.25 152 LYS B O 1
ATOM 3204 N N . LEU B 1 153 ? 0.041 -14.781 8.516 1 97.62 153 LEU B N 1
ATOM 3205 C CA . LEU B 1 153 ? 0.599 -14.969 7.184 1 97.62 153 LEU B CA 1
ATOM 3206 C C . LEU B 1 153 ? 1.475 -13.789 6.781 1 97.62 153 LEU B C 1
ATOM 3208 O O . LEU B 1 153 ? 2.568 -13.977 6.242 1 97.62 153 LEU B O 1
ATOM 3212 N N . TYR B 1 154 ? 1.008 -12.562 7.035 1 97.06 154 TYR B N 1
ATOM 3213 C CA . TYR B 1 154 ? 1.764 -11.359 6.707 1 97.06 154 TYR B CA 1
ATOM 3214 C C . TYR B 1 154 ? 3.086 -11.328 7.465 1 97.06 154 TYR B C 1
ATOM 3216 O O . TYR B 1 154 ? 4.125 -10.984 6.895 1 97.06 154 TYR B O 1
ATOM 3224 N N . LYS B 1 155 ? 3.059 -11.711 8.719 1 96.94 155 LYS B N 1
ATOM 3225 C CA . LYS B 1 155 ? 4.258 -11.688 9.555 1 96.94 155 LYS B CA 1
ATOM 3226 C C . LYS B 1 155 ? 5.297 -12.68 9.047 1 96.94 155 LYS B C 1
ATOM 3228 O O . LYS B 1 155 ? 6.5 -12.43 9.133 1 96.94 155 LYS B O 1
ATOM 3233 N N . ILE B 1 156 ? 4.836 -13.789 8.523 1 97.38 156 ILE B N 1
ATOM 3234 C CA . ILE B 1 156 ? 5.715 -14.844 8.031 1 97.38 156 ILE B CA 1
ATOM 3235 C C . ILE B 1 156 ? 6.57 -14.305 6.883 1 97.38 156 ILE B C 1
ATOM 3237 O O . ILE B 1 156 ? 7.715 -14.719 6.703 1 97.38 156 ILE B O 1
ATOM 3241 N N . THR B 1 157 ? 6.094 -13.328 6.102 1 95.56 157 THR B N 1
ATOM 3242 C CA . THR B 1 157 ? 6.828 -12.789 4.965 1 95.56 157 THR B CA 1
ATOM 3243 C C . THR B 1 157 ? 8.094 -12.07 5.43 1 95.56 157 THR B C 1
ATOM 3245 O O . THR B 1 157 ? 9.016 -11.852 4.645 1 95.56 157 THR B O 1
ATOM 3248 N N . GLY B 1 158 ? 8.039 -11.57 6.711 1 94.19 158 GLY B N 1
ATOM 3249 C CA . GLY B 1 158 ? 9.164 -10.797 7.227 1 94.19 158 GLY B CA 1
ATOM 3250 C C . GLY B 1 158 ? 9.234 -9.398 6.645 1 94.19 158 GLY B C 1
ATOM 3251 O O . GLY B 1 158 ? 10.25 -8.719 6.789 1 94.19 158 GLY B O 1
ATOM 3252 N N . ASN B 1 159 ? 8.266 -8.977 5.984 1 95 159 ASN B N 1
ATOM 3253 C CA . ASN B 1 159 ? 8.172 -7.656 5.371 1 95 159 ASN B CA 1
ATOM 3254 C C . ASN B 1 159 ? 7.375 -6.691 6.246 1 95 159 ASN B C 1
ATOM 3256 O O . ASN B 1 159 ? 6.168 -6.852 6.414 1 95 159 ASN B O 1
ATOM 3260 N N . LYS B 1 160 ? 8.031 -5.668 6.734 1 94.94 160 LYS B N 1
ATOM 3261 C CA . LYS B 1 160 ? 7.422 -4.766 7.711 1 94.94 160 LYS B CA 1
ATOM 3262 C C . LYS B 1 160 ? 6.266 -3.984 7.09 1 94.94 160 LYS B C 1
ATOM 3264 O O . LYS B 1 160 ? 5.27 -3.703 7.758 1 94.94 160 LYS B O 1
ATOM 3269 N N . ILE B 1 161 ? 6.387 -3.646 5.836 1 96.44 161 ILE B N 1
ATOM 3270 C CA . ILE B 1 161 ? 5.348 -2.877 5.156 1 96.44 161 ILE B CA 1
ATOM 3271 C C . ILE B 1 161 ? 4.094 -3.734 4.992 1 96.44 161 ILE B C 1
ATOM 3273 O O . ILE B 1 161 ? 2.986 -3.287 5.297 1 96.44 161 ILE B O 1
ATOM 3277 N N . ILE B 1 162 ? 4.277 -4.945 4.605 1 96.38 162 ILE B N 1
ATOM 3278 C CA . ILE B 1 162 ? 3.16 -5.867 4.41 1 96.38 162 ILE B CA 1
ATOM 3279 C C . ILE B 1 162 ? 2.461 -6.117 5.746 1 96.38 162 ILE B C 1
ATOM 3281 O O . ILE B 1 162 ? 1.23 -6.09 5.824 1 96.38 162 ILE B O 1
ATOM 3285 N N . SER B 1 163 ? 3.197 -6.312 6.809 1 95.38 163 SER B N 1
ATOM 3286 C CA . SER B 1 163 ? 2.633 -6.543 8.133 1 95.38 163 SER B CA 1
ATOM 3287 C C . SER B 1 163 ? 1.861 -5.32 8.625 1 95.38 163 SER B C 1
ATOM 3289 O O . SER B 1 163 ? 0.784 -5.457 9.211 1 95.38 163 SER B O 1
ATOM 3291 N N . GLU B 1 164 ? 2.371 -4.191 8.375 1 95.19 164 GLU B N 1
ATOM 3292 C CA . GLU B 1 164 ? 1.715 -2.955 8.781 1 95.19 164 GLU B CA 1
ATOM 3293 C C . GLU B 1 164 ? 0.406 -2.748 8.031 1 95.19 164 GLU B C 1
ATOM 3295 O O . GLU B 1 164 ? -0.575 -2.264 8.594 1 95.19 164 GLU B O 1
ATOM 3300 N N . PHE B 1 165 ? 0.388 -3.127 6.766 1 96.31 165 PHE B N 1
ATOM 3301 C CA . PHE B 1 165 ? -0.79 -2.949 5.926 1 96.31 165 PHE B CA 1
ATOM 3302 C C . PHE B 1 165 ? -2.002 -3.643 6.535 1 96.31 165 PHE B C 1
ATOM 3304 O O . PHE B 1 165 ? -3.082 -3.053 6.621 1 96.31 165 PHE B O 1
ATOM 3311 N N . GLN B 1 166 ? -1.817 -4.844 6.996 1 90.69 166 GLN B N 1
ATOM 3312 C CA . GLN B 1 166 ? -2.902 -5.621 7.586 1 90.69 166 GLN B CA 1
ATOM 3313 C C . GLN B 1 166 ? -3.492 -4.91 8.797 1 90.69 166 GLN B C 1
ATOM 3315 O O . GLN B 1 166 ? -4.711 -4.883 8.977 1 90.69 166 GLN B O 1
ATOM 3320 N N . GLU B 1 167 ? -2.654 -4.371 9.602 1 90.94 167 GLU B N 1
ATOM 3321 C CA . GLU B 1 167 ? -3.104 -3.656 10.797 1 90.94 167 GLU B CA 1
ATOM 3322 C C . GLU B 1 167 ? -3.887 -2.4 10.422 1 90.94 167 GLU B C 1
ATOM 3324 O O . GLU B 1 167 ? -4.906 -2.094 11.039 1 90.94 167 GLU B O 1
ATOM 3329 N N . ILE B 1 168 ? -3.479 -1.798 9.438 1 94.25 168 ILE B N 1
ATOM 3330 C CA . ILE B 1 168 ? -4.031 -0.506 9.047 1 94.25 168 ILE B CA 1
ATOM 3331 C C . ILE B 1 168 ? -5.418 -0.703 8.438 1 94.25 168 ILE B C 1
ATOM 3333 O O . ILE B 1 168 ? -6.332 0.085 8.695 1 94.25 168 ILE B O 1
ATOM 3337 N N . ILE B 1 169 ? -5.656 -1.752 7.715 1 94.12 169 ILE B N 1
ATOM 3338 C CA . ILE B 1 169 ? -6.895 -1.862 6.949 1 94.12 169 ILE B CA 1
ATOM 3339 C C . ILE B 1 169 ? -7.961 -2.551 7.797 1 94.12 169 ILE B C 1
ATOM 3341 O O . ILE B 1 169 ? -9.117 -2.66 7.383 1 94.12 169 ILE B O 1
ATOM 3345 N N . HIS B 1 170 ? -7.621 -2.961 8.992 1 90.69 170 HIS B N 1
ATOM 3346 C CA . HIS B 1 170 ? -8.516 -3.721 9.859 1 90.69 170 HIS B CA 1
ATOM 3347 C C . HIS B 1 170 ? -9.844 -2.998 10.055 1 90.69 170 HIS B C 1
ATOM 3349 O O . HIS B 1 170 ? -10.906 -3.602 9.906 1 90.69 170 HIS B O 1
ATOM 3355 N N . PRO B 1 171 ? -9.852 -1.709 10.305 1 90.5 171 PRO B N 1
ATOM 3356 C CA . PRO B 1 171 ? -11.133 -1.027 10.484 1 90.5 171 PRO B CA 1
ATOM 3357 C C . PRO B 1 171 ? -12.031 -1.12 9.25 1 90.5 171 PRO B C 1
ATOM 3359 O O . PRO B 1 171 ? -13.258 -1.168 9.375 1 90.5 171 PRO B O 1
ATOM 3362 N N . ILE B 1 172 ? -11.383 -1.127 8.094 1 93.81 172 ILE B N 1
ATOM 3363 C CA . ILE B 1 172 ? -12.148 -1.222 6.852 1 93.81 172 ILE B CA 1
ATOM 3364 C C . ILE B 1 172 ? -12.742 -2.623 6.715 1 93.81 172 ILE B C 1
ATOM 3366 O O . ILE B 1 172 ? -13.883 -2.781 6.281 1 93.81 172 ILE B O 1
ATOM 3370 N N . LEU B 1 173 ? -12.023 -3.598 7.129 1 91.75 173 LEU B N 1
ATOM 3371 C CA . LEU B 1 173 ? -12.492 -4.977 7.035 1 91.75 173 LEU B CA 1
ATOM 3372 C C . LEU B 1 173 ? -13.672 -5.215 7.965 1 91.75 173 LEU B C 1
ATOM 3374 O O . LEU B 1 173 ? -14.648 -5.871 7.586 1 91.75 173 LEU B O 1
ATOM 3378 N N . VAL B 1 174 ? -13.586 -4.648 9.141 1 90.19 174 VAL B N 1
ATOM 3379 C CA . VAL B 1 174 ? -14.688 -4.738 10.102 1 90.19 174 VAL B CA 1
ATOM 3380 C C . VAL B 1 174 ? -15.914 -4.023 9.555 1 90.19 174 VAL B C 1
ATOM 3382 O O . VAL B 1 174 ? -17.031 -4.562 9.586 1 90.19 174 VAL B O 1
ATOM 3385 N N . TYR B 1 175 ? -15.703 -2.885 9.023 1 93 175 TYR B N 1
ATOM 3386 C CA . TYR B 1 175 ? -16.781 -2.092 8.453 1 93 175 TYR B CA 1
ATOM 3387 C C . TYR B 1 175 ? -17.469 -2.842 7.312 1 93 175 TYR B C 1
ATOM 3389 O O . TYR B 1 175 ? -18.703 -2.883 7.238 1 93 175 TYR B O 1
ATOM 3397 N N . VAL B 1 176 ? -16.719 -3.43 6.402 1 92.62 176 VAL B N 1
ATOM 3398 C CA . VAL B 1 176 ? -17.25 -4.137 5.238 1 92.62 176 VAL B CA 1
ATOM 3399 C C . VAL B 1 176 ? -18.078 -5.332 5.695 1 92.62 176 VAL B C 1
ATOM 3401 O O . VAL B 1 176 ? -19.172 -5.574 5.172 1 92.62 176 VAL B O 1
ATOM 3404 N N . LYS B 1 177 ? -17.578 -6.02 6.613 1 89.19 177 LYS B N 1
ATOM 3405 C CA . LYS B 1 177 ? -18.281 -7.191 7.129 1 89.19 177 LYS B CA 1
ATOM 3406 C C . LYS B 1 177 ? -19.641 -6.809 7.699 1 89.19 177 LYS B C 1
ATOM 3408 O O . LYS B 1 177 ? -20.625 -7.527 7.5 1 89.19 177 LYS B O 1
ATOM 3413 N N . GLU B 1 178 ? -19.688 -5.73 8.391 1 91.5 178 GLU B N 1
ATOM 3414 C CA . GLU B 1 178 ? -20.922 -5.289 9.023 1 91.5 178 GLU B CA 1
ATOM 3415 C C . GLU B 1 178 ? -21.859 -4.645 8.016 1 91.5 178 GLU B C 1
ATOM 3417 O O . GLU B 1 178 ? -23.047 -5 7.941 1 91.5 178 GLU B O 1
ATOM 3422 N N . LYS B 1 179 ? -21.375 -3.789 7.258 1 92.62 179 LYS B N 1
ATOM 3423 C CA . LYS B 1 179 ? -22.188 -2.99 6.34 1 92.62 179 LYS B CA 1
ATOM 3424 C C . LYS B 1 179 ? -22.766 -3.854 5.23 1 92.62 179 LYS B C 1
ATOM 3426 O O . LYS B 1 179 ? -23.906 -3.637 4.801 1 92.62 179 LYS B O 1
ATOM 3431 N N . PHE B 1 180 ? -22.016 -4.816 4.789 1 92.88 180 PHE B N 1
ATOM 3432 C CA . PHE B 1 180 ? -22.438 -5.57 3.611 1 92.88 180 PHE B CA 1
ATOM 3433 C C . PHE B 1 180 ? -22.797 -7 3.986 1 92.88 180 PHE B C 1
ATOM 3435 O O . PHE B 1 180 ? -22.797 -7.891 3.135 1 92.88 180 PHE B O 1
ATOM 3442 N N . LYS B 1 181 ? -23.047 -7.191 5.238 1 91.81 181 LYS B N 1
ATOM 3443 C CA . LYS B 1 181 ? -23.359 -8.523 5.75 1 91.81 181 LYS B CA 1
ATOM 3444 C C . LYS B 1 181 ? -24.484 -9.172 4.957 1 91.81 181 LYS B C 1
ATOM 3446 O O . LYS B 1 181 ? -24.422 -10.359 4.633 1 91.81 181 LYS B O 1
ATOM 3451 N N . ASP B 1 182 ? -25.484 -8.438 4.586 1 92.12 182 ASP B N 1
ATOM 3452 C CA . ASP B 1 182 ? -26.672 -8.961 3.922 1 92.12 182 ASP B CA 1
ATOM 3453 C C . ASP B 1 182 ? -26.375 -9.312 2.463 1 92.12 182 ASP B C 1
ATOM 3455 O O . ASP B 1 182 ? -27.109 -10.094 1.849 1 92.12 182 ASP B O 1
ATOM 3459 N N . TYR B 1 183 ? -25.359 -8.734 1.896 1 91.81 183 TYR B N 1
ATOM 3460 C CA . TYR B 1 183 ? -24.938 -9.062 0.539 1 91.81 183 TYR B CA 1
ATOM 3461 C C . TYR B 1 183 ? -24 -10.266 0.532 1 91.81 183 TYR B C 1
ATOM 3463 O O . TYR B 1 183 ? -24.062 -11.102 -0.367 1 91.81 183 TYR B O 1
ATOM 3471 N N . LEU B 1 184 ? -23.219 -10.344 1.554 1 92.38 184 LEU B N 1
ATOM 3472 C CA . LEU B 1 184 ? -22.172 -11.367 1.609 1 92.38 184 LEU B CA 1
ATOM 3473 C C . LEU B 1 184 ? -22.75 -12.711 2.045 1 92.38 184 LEU B C 1
ATOM 3475 O O . LEU B 1 184 ? -22.328 -13.758 1.559 1 92.38 184 LEU B O 1
ATOM 3479 N N . LYS B 1 185 ? -23.719 -12.688 2.873 1 91.81 185 LYS B N 1
ATOM 3480 C CA . LYS B 1 185 ? -24.281 -13.898 3.467 1 91.81 185 LYS B CA 1
ATOM 3481 C C . LYS B 1 185 ? -24.828 -14.836 2.393 1 91.81 185 LYS B C 1
ATOM 3483 O O . LYS B 1 185 ? -24.484 -16.016 2.357 1 91.81 185 LYS B O 1
ATOM 3488 N N . PRO B 1 186 ? -25.688 -14.344 1.508 1 92.94 186 PRO B N 1
ATOM 3489 C CA . PRO B 1 186 ? -26.219 -15.242 0.479 1 92.94 186 PRO B CA 1
ATOM 3490 C C . PRO B 1 186 ? -25.125 -15.805 -0.427 1 92.94 186 PRO B C 1
ATOM 3492 O O . PRO B 1 186 ? -25.234 -16.953 -0.872 1 92.94 186 PRO B O 1
ATOM 3495 N N . ILE B 1 187 ? -24.141 -15.062 -0.724 1 92.94 187 ILE B N 1
ATOM 3496 C CA . ILE B 1 187 ? -23.031 -15.531 -1.557 1 92.94 187 ILE B CA 1
ATOM 3497 C C . ILE B 1 187 ? -22.297 -16.656 -0.842 1 92.94 187 ILE B C 1
ATOM 3499 O O . ILE B 1 187 ? -21.984 -17.688 -1.445 1 92.94 187 ILE B O 1
ATOM 3503 N N . ASN B 1 188 ? -22.047 -16.453 0.43 1 90.31 188 ASN B N 1
ATOM 3504 C CA . ASN B 1 188 ? -21.359 -17.453 1.24 1 90.31 188 ASN B CA 1
ATOM 3505 C C . ASN B 1 188 ? -22.156 -18.75 1.314 1 90.31 188 ASN B C 1
ATOM 3507 O O . ASN B 1 188 ? -21.562 -19.844 1.257 1 90.31 188 ASN B O 1
ATOM 3511 N N . ILE B 1 189 ? -23.438 -18.641 1.433 1 91.62 189 ILE B N 1
ATOM 3512 C CA . ILE B 1 189 ? -24.297 -19.812 1.502 1 91.62 189 ILE B CA 1
ATOM 3513 C C . ILE B 1 189 ? -24.234 -20.578 0.186 1 91.62 189 ILE B C 1
ATOM 3515 O O . ILE B 1 189 ? -24.047 -21.797 0.183 1 91.62 189 ILE B O 1
ATOM 3519 N N . GLU B 1 190 ? -24.344 -19.891 -0.874 1 92.69 190 GLU B N 1
ATOM 3520 C CA . GLU B 1 190 ? -24.297 -20.531 -2.189 1 92.69 190 GLU B CA 1
ATOM 3521 C C . GLU B 1 190 ? -22.953 -21.188 -2.436 1 92.69 190 GLU B C 1
ATOM 3523 O O . GLU B 1 190 ? -22.891 -22.312 -2.936 1 92.69 190 GLU B O 1
ATOM 3528 N N . MET B 1 191 ? -21.922 -20.516 -2.086 1 91.38 191 MET B N 1
ATOM 3529 C CA . MET B 1 191 ? -20.578 -21.062 -2.285 1 91.38 191 MET B CA 1
ATOM 3530 C C . MET B 1 191 ? -20.344 -22.266 -1.39 1 91.38 191 MET B C 1
ATOM 3532 O O . MET B 1 191 ? -19.688 -23.234 -1.79 1 91.38 191 MET B O 1
ATOM 3536 N N . SER B 1 192 ? -20.844 -22.172 -0.206 1 88.25 192 SER B N 1
ATOM 3537 C CA . SER B 1 192 ? -20.703 -23.281 0.718 1 88.25 192 SER B CA 1
ATOM 3538 C C . SER B 1 192 ? -21.438 -24.516 0.195 1 88.25 192 SER B C 1
ATOM 3540 O O . SER B 1 192 ? -20.922 -25.625 0.26 1 88.25 192 SER B O 1
ATOM 3542 N N . LYS B 1 193 ? -22.609 -24.391 -0.335 1 91.69 193 LYS B N 1
ATOM 3543 C CA . LYS B 1 193 ? -23.406 -25.484 -0.881 1 91.69 193 LYS B CA 1
ATOM 3544 C C . LYS B 1 193 ? -22.688 -26.141 -2.059 1 91.69 193 LYS B C 1
ATOM 3546 O O . LYS B 1 193 ? -22.812 -27.359 -2.262 1 91.69 193 LYS B O 1
ATOM 3551 N N . SER B 1 194 ? -21.938 -25.406 -2.752 1 91.94 194 SER B N 1
ATOM 3552 C CA . SER B 1 194 ? -21.25 -25.922 -3.938 1 91.94 194 SER B CA 1
ATOM 3553 C C . SER B 1 194 ? -19.859 -26.438 -3.596 1 91.94 194 SER B C 1
ATOM 3555 O O . SER B 1 194 ? -19.109 -26.844 -4.484 1 91.94 194 SER B O 1
ATOM 3557 N N . GLY B 1 195 ? -19.469 -26.312 -2.355 1 87.25 195 GLY B N 1
ATOM 3558 C CA . GLY B 1 195 ? -18.172 -26.797 -1.906 1 87.25 195 GLY B CA 1
ATOM 3559 C C . GLY B 1 195 ? -17.016 -25.953 -2.42 1 87.25 195 GLY B C 1
ATOM 3560 O O . GLY B 1 195 ? -15.898 -26.469 -2.582 1 87.25 195 GLY B O 1
ATOM 3561 N N . ARG B 1 196 ? -17.281 -24.75 -2.682 1 88.75 196 ARG B N 1
ATOM 3562 C CA . ARG B 1 196 ? -16.281 -23.906 -3.336 1 88.75 196 ARG B CA 1
ATOM 3563 C C . ARG B 1 196 ? -15.523 -23.062 -2.318 1 88.75 196 ARG B C 1
ATOM 3565 O O . ARG B 1 196 ? -14.484 -22.484 -2.637 1 88.75 196 ARG B O 1
ATOM 3572 N N . ILE B 1 197 ? -15.953 -23.094 -1.119 1 90.25 197 ILE B N 1
ATOM 3573 C CA . ILE B 1 197 ? -15.336 -22.234 -0.121 1 90.25 197 ILE B CA 1
ATOM 3574 C C . ILE B 1 197 ? -14.016 -22.844 0.346 1 90.25 197 ILE B C 1
ATOM 3576 O O . ILE B 1 197 ? -13.953 -24.047 0.642 1 90.25 197 ILE B O 1
ATOM 3580 N N . ALA B 1 198 ? -13.016 -22.094 0.281 1 94.25 198 ALA B N 1
ATOM 3581 C CA . ALA B 1 198 ? -11.75 -22.469 0.903 1 94.25 198 ALA B CA 1
ATOM 3582 C C . ALA B 1 198 ? -11.617 -21.859 2.295 1 94.25 198 ALA B C 1
ATOM 3584 O O . ALA B 1 198 ? -11.531 -20.641 2.439 1 94.25 198 ALA B O 1
ATOM 3585 N N . THR B 1 199 ? -11.57 -22.734 3.307 1 92.88 199 THR B N 1
ATOM 3586 C CA . THR B 1 199 ? -11.469 -22.281 4.688 1 92.88 199 THR B CA 1
ATOM 3587 C C . THR B 1 199 ? -10.008 -22.094 5.094 1 92.88 199 THR B C 1
ATOM 3589 O O . THR B 1 199 ? -9.102 -22.438 4.336 1 92.88 199 THR B O 1
ATOM 3592 N N . HIS B 1 200 ? -9.812 -21.484 6.289 1 95.25 200 HIS B N 1
ATOM 3593 C CA . HIS B 1 200 ? -8.461 -21.375 6.828 1 95.25 200 HIS B CA 1
ATOM 3594 C C . HIS B 1 200 ? -7.852 -22.75 7.066 1 95.25 200 HIS B C 1
ATOM 3596 O O . HIS B 1 200 ? -6.641 -22.938 6.914 1 95.25 200 HIS B O 1
ATOM 3602 N N . ALA B 1 201 ? -8.711 -23.688 7.402 1 95.38 201 ALA B N 1
ATOM 3603 C CA . ALA B 1 201 ? -8.242 -25.062 7.57 1 95.38 201 ALA B CA 1
ATOM 3604 C C . ALA B 1 201 ? -7.711 -25.625 6.258 1 95.38 201 ALA B C 1
ATOM 3606 O O . ALA B 1 201 ? -6.688 -26.312 6.234 1 95.38 201 ALA B O 1
ATOM 3607 N N . ASP B 1 202 ? -8.383 -25.375 5.164 1 96.62 202 ASP B N 1
ATOM 3608 C CA . ASP B 1 202 ? -7.93 -25.812 3.846 1 96.62 202 ASP B CA 1
ATOM 3609 C C . ASP B 1 202 ? -6.582 -25.172 3.5 1 96.62 202 ASP B C 1
ATOM 3611 O O . ASP B 1 202 ? -5.676 -25.859 3.021 1 96.62 202 ASP B O 1
ATOM 3615 N N . LEU B 1 203 ? -6.48 -23.875 3.729 1 97.88 203 LEU B N 1
ATOM 3616 C CA . LEU B 1 203 ? -5.238 -23.156 3.453 1 97.88 203 LEU B CA 1
ATOM 3617 C C . LEU B 1 203 ? -4.086 -23.75 4.258 1 97.88 203 LEU B C 1
ATOM 3619 O O . LEU B 1 203 ? -2.996 -23.953 3.723 1 97.88 203 LEU B O 1
ATOM 3623 N N . LEU B 1 204 ? -4.355 -24.016 5.523 1 98.12 204 LEU B N 1
ATOM 3624 C CA . LEU B 1 204 ? -3.346 -24.594 6.402 1 98.12 204 LEU B CA 1
ATOM 3625 C C . LEU B 1 204 ? -2.91 -25.969 5.902 1 98.12 204 LEU B C 1
ATOM 3627 O O . LEU B 1 204 ? -1.731 -26.328 5.984 1 98.12 204 LEU B O 1
ATOM 3631 N N . ASP B 1 205 ? -3.828 -26.75 5.398 1 98.38 205 ASP B N 1
ATOM 3632 C CA . ASP B 1 205 ? -3.521 -28.078 4.879 1 98.38 205 ASP B CA 1
ATOM 3633 C C . ASP B 1 205 ? -2.533 -28 3.719 1 98.38 205 ASP B C 1
ATOM 3635 O O . ASP B 1 205 ? -1.587 -28.797 3.646 1 98.38 205 ASP B O 1
ATOM 3639 N N . PHE B 1 206 ? -2.752 -27.078 2.83 1 98.5 206 PHE B N 1
ATOM 3640 C CA . PHE B 1 206 ? -1.829 -26.891 1.717 1 98.5 206 PHE B CA 1
ATOM 3641 C C . PHE B 1 206 ? -0.456 -26.453 2.217 1 98.5 206 PHE B C 1
ATOM 3643 O O . PHE B 1 206 ? 0.568 -26.859 1.665 1 98.5 206 PHE B O 1
ATOM 3650 N N . ILE B 1 207 ? -0.468 -25.625 3.24 1 98.38 207 ILE B N 1
ATOM 3651 C CA . ILE B 1 207 ? 0.784 -25.156 3.836 1 98.38 207 ILE B CA 1
ATOM 3652 C C . ILE B 1 207 ? 1.537 -26.344 4.426 1 98.38 207 ILE B C 1
ATOM 3654 O O . ILE B 1 207 ? 2.729 -26.531 4.164 1 98.38 207 ILE B O 1
ATOM 3658 N N . LYS B 1 208 ? 0.865 -27.219 5.152 1 98.31 208 LYS B N 1
ATOM 3659 C CA . LYS B 1 208 ? 1.47 -28.391 5.797 1 98.31 208 LYS B CA 1
ATOM 3660 C C . LYS B 1 208 ? 2.037 -29.359 4.766 1 98.31 208 LYS B C 1
ATOM 3662 O O . LYS B 1 208 ? 3.074 -29.984 4.992 1 98.31 208 LYS B O 1
ATOM 3667 N N . LYS B 1 209 ? 1.416 -29.469 3.615 1 98.06 209 LYS B N 1
ATOM 3668 C CA . LYS B 1 209 ? 1.816 -30.391 2.559 1 98.06 209 LYS B CA 1
ATOM 3669 C C . LYS B 1 209 ? 2.912 -29.781 1.686 1 98.06 209 LYS B C 1
ATOM 3671 O O . LYS B 1 209 ? 3.451 -30.453 0.803 1 98.06 209 LYS B O 1
ATOM 3676 N N . GLY B 1 210 ? 3.184 -28.547 1.879 1 97.31 210 GLY B N 1
ATOM 3677 C CA . GLY B 1 210 ? 4.145 -27.859 1.028 1 97.31 210 GLY B CA 1
ATOM 3678 C C . GLY B 1 210 ? 3.645 -27.656 -0.39 1 97.31 210 GLY B C 1
ATOM 3679 O O . GLY B 1 210 ? 4.441 -27.562 -1.326 1 97.31 210 GLY B O 1
ATOM 3680 N N . ASP B 1 211 ? 2.354 -27.625 -0.525 1 97.81 211 ASP B N 1
ATOM 3681 C CA . ASP B 1 211 ? 1.732 -27.469 -1.837 1 97.81 211 ASP B CA 1
ATOM 3682 C C . ASP B 1 211 ? 1.417 -26.016 -2.133 1 97.81 211 ASP B C 1
ATOM 3684 O O . ASP B 1 211 ? 0.273 -25.578 -1.983 1 97.81 211 ASP B O 1
ATOM 3688 N N . GLU B 1 212 ? 2.398 -25.297 -2.641 1 95.94 212 GLU B N 1
ATOM 3689 C CA . GLU B 1 212 ? 2.256 -23.859 -2.912 1 95.94 212 GLU B CA 1
ATOM 3690 C C . GLU B 1 212 ? 1.193 -23.609 -3.977 1 95.94 212 GLU B C 1
ATOM 3692 O O . GLU B 1 212 ? 0.395 -22.672 -3.855 1 95.94 212 GLU B O 1
ATOM 3697 N N . LYS B 1 213 ? 1.226 -24.391 -5.051 1 93.75 213 LYS B N 1
ATOM 3698 C CA . LYS B 1 213 ? 0.255 -24.219 -6.129 1 93.75 213 LYS B CA 1
ATOM 3699 C C . LYS B 1 213 ? -1.171 -24.391 -5.617 1 93.75 213 LYS B C 1
ATOM 3701 O O . LYS B 1 213 ? -2.049 -23.578 -5.914 1 93.75 213 LYS B O 1
ATOM 3706 N N . GLY B 1 214 ? -1.358 -25.469 -4.848 1 96.12 214 GLY B N 1
ATOM 3707 C CA . GLY B 1 214 ? -2.664 -25.688 -4.246 1 96.12 214 GLY B CA 1
ATOM 3708 C C . GLY B 1 214 ? -3.092 -24.547 -3.33 1 96.12 214 GLY B C 1
ATOM 3709 O O . GLY B 1 214 ? -4.258 -24.156 -3.332 1 96.12 214 GLY B O 1
ATOM 3710 N N . TYR B 1 215 ? -2.158 -24.016 -2.545 1 97.69 215 TYR B N 1
ATOM 3711 C CA . TYR B 1 215 ? -2.436 -22.891 -1.652 1 97.69 215 TYR B CA 1
ATOM 3712 C C . TYR B 1 215 ? -2.889 -21.672 -2.439 1 97.69 215 TYR B C 1
ATOM 3714 O O . TYR B 1 215 ? -3.85 -21 -2.053 1 97.69 215 TYR B O 1
ATOM 3722 N N . ARG B 1 216 ? -2.229 -21.359 -3.52 1 94.56 216 ARG B N 1
ATOM 3723 C CA . ARG B 1 216 ? -2.555 -20.203 -4.34 1 94.56 216 ARG B CA 1
ATOM 3724 C C . ARG B 1 216 ? -3.975 -20.297 -4.883 1 94.56 216 ARG B C 1
ATOM 3726 O O . ARG B 1 216 ? -4.719 -19.312 -4.863 1 94.56 216 ARG B O 1
ATOM 3733 N N . ASP B 1 217 ? -4.324 -21.438 -5.352 1 93.88 217 ASP B N 1
ATOM 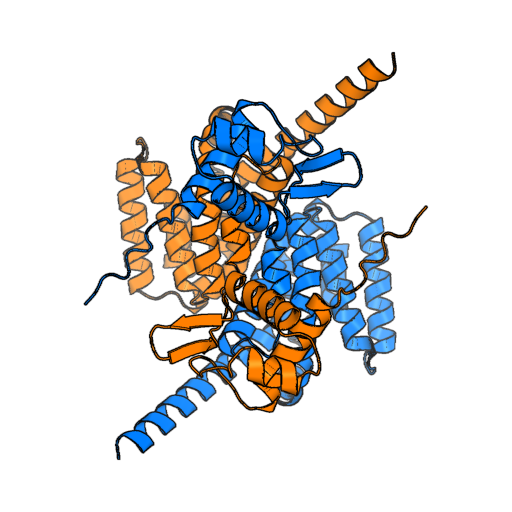3734 C CA . ASP B 1 217 ? -5.688 -21.641 -5.828 1 93.88 217 ASP B CA 1
ATOM 3735 C C . ASP B 1 217 ? -6.699 -21.484 -4.699 1 93.88 217 ASP B C 1
ATOM 3737 O O . ASP B 1 217 ? -7.754 -20.875 -4.883 1 93.88 217 ASP B O 1
ATOM 3741 N N . ALA B 1 218 ? -6.344 -22.047 -3.582 1 96.38 218 ALA B N 1
ATOM 3742 C CA . ALA B 1 218 ? -7.25 -22.031 -2.436 1 96.38 218 ALA B CA 1
ATOM 3743 C C . ALA B 1 218 ? -7.434 -20.609 -1.902 1 96.38 218 ALA B C 1
ATOM 3745 O O . ALA B 1 218 ? -8.547 -20.219 -1.53 1 96.38 218 ALA B O 1
ATOM 3746 N N . ILE B 1 219 ? -6.363 -19.828 -1.812 1 96.69 219 ILE B N 1
ATOM 3747 C CA . ILE B 1 219 ? -6.469 -18.484 -1.262 1 96.69 219 ILE B CA 1
ATOM 3748 C C . ILE B 1 219 ? -7.293 -17.609 -2.199 1 96.69 219 ILE B C 1
ATOM 3750 O O . ILE B 1 219 ? -8.016 -16.719 -1.748 1 96.69 219 ILE B O 1
ATOM 3754 N N . GLU B 1 220 ? -7.195 -17.781 -3.482 1 93.69 220 GLU B N 1
ATOM 3755 C CA . GLU B 1 220 ? -8.055 -17.078 -4.426 1 93.69 220 GLU B CA 1
ATOM 3756 C C . GLU B 1 220 ? -9.523 -17.422 -4.188 1 93.69 220 GLU B C 1
ATOM 3758 O O . GLU B 1 220 ? -10.375 -16.516 -4.164 1 93.69 220 GLU B O 1
ATOM 3763 N N . ARG B 1 221 ? -9.773 -18.703 -3.998 1 94.12 221 ARG B N 1
ATOM 3764 C CA . ARG B 1 221 ? -11.141 -19.141 -3.73 1 94.12 221 ARG B CA 1
ATOM 3765 C C . ARG B 1 221 ? -11.633 -18.594 -2.391 1 94.12 221 ARG B C 1
ATOM 3767 O O . ARG B 1 221 ? -12.812 -18.266 -2.242 1 94.12 221 ARG B O 1
ATOM 3774 N N . HIS B 1 222 ? -10.727 -18.562 -1.455 1 95.12 222 HIS B N 1
ATOM 3775 C CA . HIS B 1 222 ? -11.055 -18.047 -0.127 1 95.12 222 HIS B CA 1
ATOM 3776 C C . HIS B 1 222 ? -11.625 -16.641 -0.202 1 95.12 222 HIS B C 1
ATOM 3778 O O . HIS B 1 222 ? -12.516 -16.281 0.576 1 95.12 222 HIS B O 1
ATOM 3784 N N . PHE B 1 223 ? -11.156 -15.836 -1.148 1 94.38 223 PHE B N 1
ATOM 3785 C CA . PHE B 1 223 ? -11.586 -14.445 -1.25 1 94.38 223 PHE B CA 1
ATOM 3786 C C . PHE B 1 223 ? -12.617 -14.273 -2.357 1 94.38 223 PHE B C 1
ATOM 3788 O O . PHE B 1 223 ? -13.047 -13.156 -2.646 1 94.38 223 PHE B O 1
ATOM 3795 N N . GLU B 1 224 ? -13.031 -15.336 -2.967 1 93.19 224 GLU B N 1
ATOM 3796 C CA . GLU B 1 224 ? -13.938 -15.273 -4.113 1 93.19 224 GLU B CA 1
ATOM 3797 C C . GLU B 1 224 ? -15.266 -14.625 -3.734 1 93.19 224 GLU B C 1
ATOM 3799 O O . GLU B 1 224 ? -15.898 -13.961 -4.559 1 93.19 224 GLU B O 1
ATOM 3804 N N . VAL B 1 225 ? -15.711 -14.805 -2.518 1 92.75 225 VAL B N 1
ATOM 3805 C CA . VAL B 1 225 ? -16.953 -14.219 -2.043 1 92.75 225 VAL B CA 1
ATOM 3806 C C . VAL B 1 225 ? -16.938 -12.711 -2.262 1 92.75 225 VAL B C 1
ATOM 3808 O O . VAL B 1 225 ? -17.938 -12.117 -2.666 1 92.75 225 VAL B O 1
ATOM 3811 N N . TYR B 1 226 ? -15.797 -12.094 -2.008 1 92.06 226 TYR B N 1
ATOM 3812 C CA . TYR B 1 226 ? -15.68 -10.641 -2.137 1 92.06 226 TYR B CA 1
ATOM 3813 C C . TYR B 1 226 ? -15.625 -10.227 -3.604 1 92.06 226 TYR B C 1
ATOM 3815 O O . TYR B 1 226 ? -16.094 -9.156 -3.971 1 92.06 226 TYR B O 1
ATOM 3823 N N . LYS B 1 227 ? -15.023 -11.094 -4.402 1 89.25 227 LYS B N 1
ATOM 3824 C CA . LYS B 1 227 ? -14.984 -10.812 -5.836 1 89.25 227 LYS B CA 1
ATOM 3825 C C . LYS B 1 227 ? -16.391 -10.828 -6.438 1 89.25 227 LYS B C 1
ATOM 3827 O O . LYS B 1 227 ? -16.75 -9.945 -7.223 1 89.25 227 LYS B O 1
ATOM 3832 N N . ILE B 1 228 ? -17.172 -11.805 -6.055 1 91.31 228 ILE B N 1
ATOM 3833 C CA . ILE B 1 228 ? -18.547 -11.906 -6.512 1 91.31 228 ILE B CA 1
ATOM 3834 C C . ILE B 1 228 ? -19.344 -10.711 -6.012 1 91.31 228 ILE B C 1
ATOM 3836 O O . ILE B 1 228 ? -20.078 -10.078 -6.781 1 91.31 228 ILE B O 1
ATOM 3840 N N . PHE B 1 229 ? -19.188 -10.422 -4.75 1 93.25 229 PHE B N 1
ATOM 3841 C CA . PHE B 1 229 ? -19.859 -9.273 -4.148 1 93.25 229 PHE B CA 1
ATOM 3842 C C . PHE B 1 229 ? -19.562 -8 -4.934 1 93.25 229 PHE B C 1
ATOM 3844 O O . PHE B 1 229 ? -20.484 -7.25 -5.266 1 93.25 229 PHE B O 1
ATOM 3851 N N . LYS B 1 230 ? -18.297 -7.77 -5.191 1 89.62 230 LYS B N 1
ATOM 3852 C CA . LYS B 1 230 ? -17.891 -6.543 -5.871 1 89.62 230 LYS B CA 1
ATOM 3853 C C . LYS B 1 230 ? -18.516 -6.445 -7.258 1 89.62 230 LYS B C 1
ATOM 3855 O O . LYS B 1 230 ? -18.984 -5.379 -7.668 1 89.62 230 LYS B O 1
ATOM 3860 N N . VAL B 1 231 ? -18.547 -7.492 -7.992 1 85.88 231 VAL B N 1
ATOM 3861 C CA . VAL B 1 231 ? -19.125 -7.516 -9.336 1 85.88 231 VAL B CA 1
ATOM 3862 C C . VAL B 1 231 ? -20.609 -7.215 -9.258 1 85.88 231 VAL B C 1
ATOM 3864 O O . VAL B 1 231 ? -21.125 -6.387 -10.016 1 85.88 231 VAL B O 1
ATOM 3867 N N . ASN B 1 232 ? -21.266 -7.832 -8.297 1 88.62 232 ASN B N 1
ATOM 3868 C CA . ASN B 1 232 ? -22.688 -7.605 -8.117 1 88.62 232 ASN B CA 1
ATOM 3869 C C . ASN B 1 232 ? -22.984 -6.164 -7.711 1 88.62 232 ASN B C 1
ATOM 3871 O O . ASN B 1 232 ? -23.922 -5.547 -8.234 1 88.62 232 ASN B O 1
ATOM 3875 N N . ARG B 1 233 ? -22.172 -5.746 -6.801 1 86.62 233 ARG B N 1
ATOM 3876 C CA . ARG B 1 233 ? -22.375 -4.398 -6.277 1 86.62 233 ARG B CA 1
ATOM 3877 C C . ARG B 1 233 ? -22.094 -3.348 -7.352 1 86.62 233 ARG B C 1
ATOM 3879 O O . ARG B 1 233 ? -22.828 -2.354 -7.449 1 86.62 233 ARG B O 1
ATOM 3886 N N . SER B 1 234 ? -21.062 -3.512 -8.094 1 82.06 234 SER B N 1
ATOM 3887 C CA . SER B 1 234 ? -20.734 -2.584 -9.172 1 82.06 234 SER B CA 1
ATOM 3888 C C . SER B 1 234 ? -21.859 -2.506 -10.195 1 82.06 234 SER B C 1
ATOM 3890 O O . SER B 1 234 ? -22.172 -1.427 -10.711 1 82.06 234 SER B O 1
ATOM 3892 N N . GLN B 1 235 ? -22.5 -3.551 -10.461 1 82.06 235 GLN B N 1
ATOM 3893 C CA . GLN B 1 235 ? -23.625 -3.588 -11.383 1 82.06 235 GLN B CA 1
ATOM 3894 C C . GLN B 1 235 ? -24.828 -2.836 -10.82 1 82.06 235 GLN B C 1
ATOM 3896 O O . GLN B 1 235 ? -25.531 -2.125 -11.547 1 82.06 235 GLN B O 1
ATOM 3901 N N . GLU B 1 236 ? -24.984 -2.982 -9.578 1 84.38 236 GLU B N 1
ATOM 3902 C CA . GLU B 1 236 ? -26.078 -2.275 -8.914 1 84.38 236 GLU B CA 1
ATOM 3903 C C . GLU B 1 236 ? -25.828 -0.769 -8.906 1 84.38 236 GLU B C 1
ATOM 3905 O O . GLU B 1 236 ? -26.766 0.015 -9.125 1 84.38 236 GLU B O 1
ATOM 3910 N N . LEU B 1 237 ? -24.594 -0.466 -8.602 1 81.19 237 LEU B N 1
ATOM 3911 C CA . LEU B 1 237 ? -24.25 0.949 -8.562 1 81.19 237 LEU B CA 1
ATOM 3912 C C . LEU B 1 237 ? -24.391 1.581 -9.945 1 81.19 237 LEU B C 1
ATOM 3914 O O . LEU B 1 237 ? -24.812 2.729 -10.062 1 81.19 237 LEU B O 1
ATOM 3918 N N . MET B 1 238 ? -24.062 0.916 -10.969 1 77 238 MET B N 1
ATOM 3919 C CA . MET B 1 238 ? -24.234 1.4 -12.336 1 77 238 MET B CA 1
ATOM 3920 C C . MET B 1 238 ? -25.703 1.568 -12.688 1 77 238 MET B C 1
ATOM 3922 O O . MET B 1 238 ? -26.078 2.533 -13.352 1 77 238 MET B O 1
ATOM 3926 N N . ALA B 1 239 ? -26.484 0.691 -12.25 1 80.75 239 ALA B N 1
ATOM 3927 C CA . ALA B 1 239 ? -27.938 0.774 -12.477 1 80.75 239 ALA B CA 1
ATOM 3928 C C . ALA B 1 239 ? -28.531 1.955 -11.719 1 80.75 239 ALA B C 1
ATOM 3930 O O . ALA B 1 239 ? -29.391 2.666 -12.258 1 80.75 239 ALA B O 1
ATOM 3931 N N . GLU B 1 240 ? -28.031 2.104 -10.523 1 77.19 240 GLU B N 1
ATOM 3932 C CA . GLU B 1 240 ? -28.516 3.225 -9.719 1 77.19 240 GLU B CA 1
ATOM 3933 C C . GLU B 1 240 ? -28.141 4.559 -10.352 1 77.19 240 GLU B C 1
ATOM 3935 O O . GLU B 1 240 ? -28.938 5.496 -10.359 1 77.19 240 GLU B O 1
ATOM 3940 N N . LYS B 1 241 ? -26.953 4.641 -10.867 1 75.12 241 LYS B N 1
ATOM 3941 C CA . LYS B 1 241 ? -26.5 5.859 -11.531 1 75.12 241 LYS B CA 1
ATOM 3942 C C . LYS B 1 241 ? -27.266 6.117 -12.82 1 75.12 241 LYS B C 1
ATOM 3944 O O . LYS B 1 241 ? -27.609 7.262 -13.125 1 75.12 241 LYS B O 1
ATOM 3949 N N . ALA B 1 242 ? -27.562 5.117 -13.57 1 77.5 242 ALA B N 1
ATOM 3950 C CA . ALA B 1 242 ? -28.344 5.227 -14.805 1 77.5 242 ALA B CA 1
ATOM 3951 C C . ALA B 1 242 ? -29.781 5.668 -14.508 1 77.5 242 ALA B C 1
ATOM 3953 O O . ALA B 1 242 ? -30.344 6.477 -15.25 1 77.5 242 ALA B O 1
ATOM 3954 N N . GLU B 1 243 ? -30.266 5.164 -13.484 1 75.44 243 GLU B N 1
ATOM 3955 C CA . GLU B 1 243 ? -31.625 5.535 -13.086 1 75.44 243 GLU B CA 1
ATOM 3956 C C . GLU B 1 243 ? -31.688 6.984 -12.602 1 75.44 243 GLU B C 1
ATOM 3958 O O . GLU B 1 243 ? -32.656 7.699 -12.898 1 75.44 243 GLU B O 1
ATOM 3963 N N . SER B 1 244 ? -30.641 7.348 -11.906 1 71.56 244 SER B N 1
ATOM 3964 C CA . SER B 1 244 ? -30.594 8.719 -11.406 1 71.56 244 SER B CA 1
ATOM 3965 C C . SER B 1 244 ? -30.406 9.719 -12.547 1 71.56 244 SER B C 1
ATOM 3967 O O . SER B 1 244 ? -30.984 10.805 -12.523 1 71.56 244 SER B O 1
ATOM 3969 N N . GLU B 1 245 ? -29.594 9.406 -13.453 1 70.38 245 GLU B N 1
ATOM 3970 C CA . GLU B 1 245 ? -29.391 10.273 -14.609 1 70.38 245 GLU B CA 1
ATOM 3971 C C . GLU B 1 245 ? -30.641 10.383 -15.461 1 70.38 245 GLU B C 1
ATOM 3973 O O . GLU B 1 245 ? -30.906 11.422 -16.062 1 70.38 245 GLU B O 1
ATOM 3978 N N . LYS B 1 246 ? -31.344 9.367 -15.648 1 68.5 246 LYS B N 1
ATOM 3979 C CA . LYS B 1 246 ? -32.594 9.391 -16.391 1 68.5 246 LYS B CA 1
ATOM 3980 C C . LYS B 1 246 ? -33.625 10.305 -15.719 1 68.5 246 LYS B C 1
ATOM 3982 O O . LYS B 1 246 ? -34.344 11.031 -16.391 1 68.5 246 LYS B O 1
ATOM 3987 N N . VAL B 1 247 ? -33.594 10.305 -14.508 1 66.44 247 VAL B N 1
ATOM 3988 C CA . VAL B 1 247 ? -34.562 11.117 -13.781 1 66.44 247 VAL B CA 1
ATOM 3989 C C . VAL B 1 247 ? -34.156 12.594 -13.875 1 66.44 247 VAL B C 1
ATOM 3991 O O . VAL B 1 247 ? -35.031 13.461 -13.969 1 66.44 247 VAL B O 1
ATOM 3994 N N . GLU B 1 248 ? -32.906 12.789 -13.836 1 61.06 248 GLU B N 1
ATOM 3995 C CA . GLU B 1 248 ? -32.5 14.188 -13.945 1 61.06 248 GLU B CA 1
ATOM 3996 C C . GLU B 1 248 ? -32.719 14.719 -15.367 1 61.06 248 GLU B C 1
ATOM 3998 O O . GLU B 1 248 ? -32.781 15.93 -15.578 1 61.06 248 GLU B O 1
ATOM 4003 N N . GLY B 1 249 ? -32.594 13.945 -16.312 1 53.22 249 GLY B N 1
ATOM 4004 C CA . GLY B 1 249 ? -32.812 14.367 -17.688 1 53.22 249 GLY B CA 1
ATOM 4005 C C . GLY B 1 249 ? -34.281 14.562 -18.016 1 53.22 249 GLY B C 1
ATOM 4006 O O . GLY B 1 249 ? -34.625 14.914 -19.141 1 53.22 249 GLY B O 1
ATOM 4007 N N . ILE B 1 250 ? -35.156 14.273 -17.156 1 46.94 250 ILE B N 1
ATOM 4008 C CA . ILE B 1 250 ? -36.562 14.641 -17.406 1 46.94 250 ILE B CA 1
ATOM 4009 C C . ILE B 1 250 ? -36.875 15.938 -16.672 1 46.94 250 ILE B C 1
ATOM 4011 O O . ILE B 1 250 ? -36.438 16.141 -15.539 1 46.94 250 ILE B O 1
#

Sequence (500 aa):
MKIEINQTTLIDQVEDSLLTYFKKNDLGRGDSIPNENSLAAELGVARSVVREALSRLKMMGLIHARPRKGMVLTEPSILGGMKRVIDPRVLSEETILDLLDFRIALEIGISTDIFRKITPKDIEELSEIVKMGIVFENNEYALISESAFHTKLYKITGNKIISEFQEIIHPILVYVKEKFKDYLKPINIEMSKSGRIATHADLLDFIKKGDEKGYRDAIERHFEVYKIFKVNRSQELMAEKAESEKVEGIMKIEINQTTLIDQVEDSLLTYFKKNDLGRGDSIPNENSLAAELGVARSVVREALSRLKMMGLIHARPRKGMVLTEPSILGGMKRVIDPRVLSEETILDLLDFRIALEIGISTDIFRKITPKDIEELSEIVKMGIVFENNEYALISESAFHTKLYKITGNKIISEFQEIIHPILVYVKEKFKDYLKPINIEMSKSGRIATHADLLDFIKKGDEKGYRDAIERHFEVYKIFKVNRSQELMAEKAESEKVEGI

InterPro domains:
  IPR000524 Transcription regulator HTH, GntR [PF00392] (11-72)
  IPR000524 Transcription regulator HTH, GntR [PR00035] (33-47)
  IPR000524 Transcription regulator HTH, GntR [PR00035] (47-63)
  IPR000524 Transcription regulator HTH, GntR [PS50949] (8-76)
  IPR000524 Transcription regulator HTH, GntR [SM00345] (14-73)
  IPR000524 Transcription regulator HTH, GntR [cd07377] (9-74)
  IPR008920 Transcription regulator FadR/GntR, C-terminal [G3DSA:1.20.120.530] (89-229)
  IPR008920 Transcription regulator FadR/GntR, C-terminal [SSF48008] (94-225)
  IPR011711 GntR, C-terminal [PF07729] (98-224)
  IPR011711 GntR, C-terminal [SM00895] (98-225)
  IPR036388 Winged helix-like DNA-binding domain superfamily [G3DSA:1.10.10.10] (7-77)
  IPR036390 Winged helix DNA-binding domain superfamily [SSF46785] (6-77)

pLDDT: mean 88.64, std 12.67, range [20.2, 98.5]

Secondary structure (DSSP, 8-state):
---------HHHHHHHHHHHHHHHTT--TTPBPPPHHHHHHHHTS-HHHHHHHHHHHHHTTSEEEETTTEEEE-PPPTTHHHHHH--TTTS-HHHHHHHHHHHHHHHHHTHHHHHHH--HHHHHHHHHHHHHHHHTTTSTTHHHHHHHHHHHHHHHTT-HHHHHHHHHHHHHHHHHHHHTHHHHHHHHHHHHHTT----HHHHHHHHHHT-HHHHHHHHHHHTHHHHHHHHHHHHHHHHHHHHHHHHHT-/---------HHHHHHHHHHHHHHHTT--TTPBPPPHHHHHHHHTS-HHHHHHHHHHHHHTTSEEEETTTEEEE-PPPTTHHHHHH--TTTS-HHHHHHHHHHHHHHHHHTHHHHHHH--HHHHHHHHHHHHHHHHTTTSTTHHHHHHHHHHHHHHHTT-HHHHHHHHHHHHHHHHHHHHTHHHHHHHHHHHHHTT----HHHHHHHHHTT-HHHHHHHHHHHTHHHHHHHHHHHHHHHHHHHHHHHHHT-

Foldseek 3Di:
DPPVPVPCDPLNVLLVVVVVVCVVVVADFPDADDDLVVSCVVVVHDSVSSVVSVVVCVVQVQWDQDPPRGIGGHDGDPCVVVLVPLDPVPDDPVVLLVLLVVLLVLLLVCLVLLLVQPDPVLLVVLVVLQVVCVVQVVHPCVLVSVLVNSLSSQVSSVDPNSNVSSVSNSVSVVVCCVVCVVLLVVLVVVCVVVVQAQDSVNLSVCSVVSNSVSNSSSSCSNCVSSVVSVVVVVVVVVVVVVVVVVVVVD/DPPPPPPCDPLNVLLVVVVVVCVVVVADFPDADDDLVVSCVVVVHDSVSSVVSVVVCVVQVQWDQDPPRGIGGHDGDPCVVVLVVLDPVPDDPVVLLVLLVVLLVLLLVCLVLLLVQPDPVLLVVLVVLQVVCVVQVVHPCVLVSVLVNSLSSQVSSVDPNSNVSSVSNSVSVVVCCVVCVVLLVVLVVVCVVVVQAQDSVNLSVCSVVSNSVSNSSSSCSNCVSSVVSVVVVVVVVVVVVVVVVVVVVD

Nearest PDB structures (foldseek):
  6az6-assembly1_B  TM=5.828E-01  e=1.778E-09  Streptococcus agalactiae
  6az6-assembly1_A  TM=5.785E-01  e=2.384E-09  Streptococcus agalactiae
  6wfq-assembly1_C  TM=5.946E-01  e=4.908E-07  Escherichia coli
  1hw1-assembly1_A  TM=4.566E-01  e=2.127E-06  Escherichia coli
  5xgf-assembly1_A  TM=4.675E-01  e=1.918E-05  Vibrio diabolicus E0666

Solvent-accessible surface area (backbone atoms only — not comparable to full-atom values): 27007 Å² total; per-residue (Å²): 131,85,73,80,66,82,67,79,46,72,47,53,52,49,40,52,48,48,54,49,49,34,47,76,67,70,53,46,73,71,33,66,51,78,53,54,65,57,49,12,65,72,67,70,48,56,48,70,50,41,46,51,27,50,50,51,37,33,72,56,36,36,31,45,81,40,89,98,59,44,40,24,32,39,62,47,57,65,57,52,42,29,50,74,63,64,43,77,84,63,48,52,70,67,55,53,51,40,50,50,51,51,51,52,14,37,61,54,23,41,46,64,46,31,72,72,52,58,44,73,66,52,53,50,53,51,50,52,45,43,54,53,27,65,74,32,51,92,40,91,44,36,60,54,32,56,49,52,53,54,48,50,52,32,51,45,52,70,32,67,65,59,37,48,48,56,65,48,46,42,65,52,54,55,47,49,54,62,74,40,37,82,64,47,48,60,50,48,51,54,33,50,77,68,67,53,62,36,49,68,62,54,43,48,50,23,58,76,69,67,34,61,70,62,28,52,56,35,54,52,38,45,49,37,59,56,54,53,45,49,56,54,47,52,52,49,52,52,50,51,50,52,53,51,51,55,57,68,73,100,129,83,72,82,67,84,66,79,45,72,46,53,51,49,40,52,48,48,53,50,48,36,47,76,69,69,54,47,74,71,33,66,51,78,54,55,64,58,49,13,65,73,69,72,49,56,48,69,50,41,46,52,27,50,51,50,38,34,73,56,36,36,31,42,80,40,89,97,59,44,39,24,33,38,62,47,57,66,56,51,43,27,49,74,64,63,42,76,84,62,48,52,71,67,56,52,52,39,51,50,52,49,50,51,14,37,62,54,24,41,46,65,47,31,71,71,53,57,43,74,67,53,52,52,52,50,49,52,46,42,53,52,27,65,75,32,51,93,40,90,44,38,59,54,32,56,49,52,52,53,48,50,52,32,52,45,53,71,31,68,65,58,37,48,49,56,65,47,47,42,65,54,54,54,47,50,53,64,75,39,36,82,64,47,48,60,49,48,51,55,34,51,76,69,66,54,61,38,48,69,60,53,43,49,50,24,57,75,70,67,33,63,70,59,27,52,55,34,56,52,37,45,49,38,59,58,54,53,46,49,56,54,47,52,53,49,51,52,50,51,51,52,52,50,50,54,55,67,73,99

Radius of gyration: 24.83 Å; Cα contacts (8 Å, |Δi|>4): 511; chains: 2; bounding box: 74×63×62 Å

Organism: NCBI:txid997873